Protein 3CNV (pdb70)

Structure (mmCIF, N/CA/C/O backbone):
data_3CNV
#
_entry.id   3CNV
#
_cell.length_a   58.196
_cell.length_b   58.071
_cell.length_c   65.580
_cell.angle_alpha   82.36
_cell.angle_beta   86.52
_cell.angle_gamma   68.31
#
_symmetry.space_group_name_H-M   'P 1'
#
loop_
_entity.id
_entity.type
_entity.pdbx_description
1 polymer 'Putative GntR-family transcriptional regulator'
2 non-polymer 'CITRATE ANION'
3 non-polymer 'CHLORIDE ION'
4 water water
#
loop_
_atom_site.group_PDB
_atom_site.id
_atom_site.type_symbol
_atom_site.label_atom_id
_atom_site.label_alt_id
_atom_site.label_comp_id
_atom_site.label_asym_id
_atom_site.label_entity_id
_atom_site.label_seq_id
_atom_site.pdbx_PDB_ins_code
_atom_site.Cartn_x
_atom_site.Cartn_y
_atom_site.Cartn_z
_atom_site.occupancy
_atom_site.B_iso_or_equiv
_atom_site.auth_seq_id
_atom_site.auth_comp_id
_atom_site.auth_asym_id
_atom_site.auth_atom_id
_atom_site.pdbx_PDB_model_num
ATOM 1 N N . VAL A 1 1 ? 59.628 36.189 45.866 1.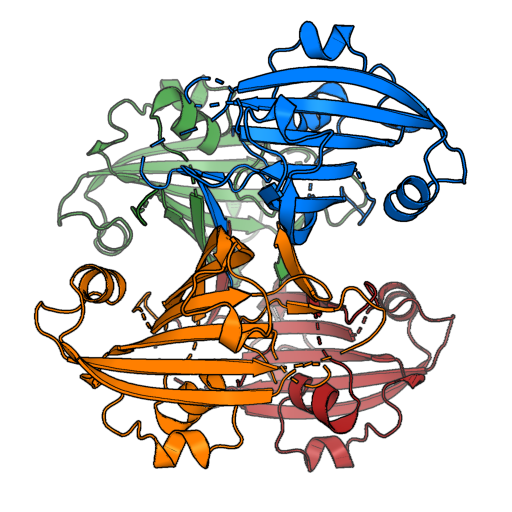00 19.02 98 VAL A N 1
ATOM 2 C CA . VAL A 1 1 ? 60.959 35.771 45.355 1.00 19.58 98 VAL A CA 1
ATOM 3 C C . VAL A 1 1 ? 60.759 34.760 44.273 1.00 19.38 98 VAL A C 1
ATOM 4 O O . VAL A 1 1 ? 59.751 34.153 44.127 1.00 20.70 98 VAL A O 1
ATOM 8 N N . ARG A 1 2 ? 61.816 34.576 43.540 1.00 19.81 99 ARG A N 1
ATOM 9 C CA . ARG A 1 2 ? 61.832 33.839 42.324 1.00 20.16 99 ARG A CA 1
ATOM 10 C C . ARG A 1 2 ? 61.547 32.334 42.504 1.00 19.05 99 ARG A C 1
ATOM 11 O O . ARG A 1 2 ? 60.708 31.754 41.799 1.00 18.59 99 ARG A O 1
ATOM 19 N N . TYR A 1 3 ? 62.215 31.711 43.461 1.00 16.46 100 TYR A N 1
ATOM 20 C CA . TYR A 1 3 ? 62.104 30.266 43.682 1.00 15.37 100 TYR A CA 1
ATOM 21 C C . TYR A 1 3 ? 61.548 29.882 45.045 1.00 14.81 100 TYR A C 1
ATOM 22 O O . TYR A 1 3 ? 61.859 30.547 46.070 1.00 14.92 100 TYR A O 1
ATOM 31 N N . ARG A 1 4 ? 60.768 28.789 45.028 1.00 14.00 101 ARG A N 1
ATOM 32 C CA . ARG A 1 4 ? 60.243 28.152 46.241 1.00 12.56 101 ARG A CA 1
ATOM 33 C C . ARG A 1 4 ? 61.166 27.039 46.722 1.00 13.47 101 ARG A C 1
ATOM 34 O O . ARG A 1 4 ? 61.512 26.979 47.909 1.00 14.72 101 ARG A O 1
ATOM 42 N N . PHE A 1 5 ? 61.505 26.122 45.824 1.00 12.68 102 PHE A N 1
ATOM 43 C CA . PHE A 1 5 ? 62.267 24.925 46.191 1.00 12.04 102 PHE A CA 1
ATOM 44 C C . PHE A 1 5 ? 63.529 24.651 45.359 1.00 13.61 102 PHE A C 1
ATOM 45 O O . PHE A 1 5 ? 64.455 23.926 45.828 1.00 15.58 102 PHE A O 1
ATOM 53 N N . LEU A 1 6 ? 63.601 25.240 44.174 1.00 13.03 103 LEU A N 1
ATOM 54 C CA . LEU A 1 6 ? 64.710 24.994 43.221 1.00 13.04 103 LEU A CA 1
ATOM 55 C C . LEU A 1 6 ? 66.078 25.265 43.901 1.00 11.81 103 LEU A C 1
ATOM 56 O O . LEU A 1 6 ? 66.305 26.328 44.464 1.00 12.54 103 LEU A O 1
ATOM 61 N N . ARG A 1 7 ? 66.929 24.269 43.899 1.00 10.79 104 ARG A N 1
ATOM 62 C CA . ARG A 1 7 ? 68.244 24.341 44.538 1.00 10.50 104 ARG A CA 1
ATOM 63 C C . ARG A 1 7 ? 69.416 24.402 43.540 1.00 12.62 104 ARG A C 1
ATOM 64 O O . ARG A 1 7 ? 70.568 24.375 43.918 1.00 10.75 104 ARG A O 1
ATOM 72 N N . LEU A 1 8 ? 69.094 24.475 42.256 1.00 14.93 105 LEU A N 1
ATOM 73 C CA . LEU A 1 8 ? 70.148 24.656 41.219 1.00 17.09 105 LEU A CA 1
ATOM 74 C C . LEU A 1 8 ? 70.901 25.994 41.358 1.00 16.56 105 LEU A C 1
ATOM 75 O O . LEU A 1 8 ? 70.356 27.057 41.554 1.00 15.02 105 LEU A O 1
ATOM 80 N N . ALA A 1 9 ? 72.187 25.881 41.276 1.00 13.88 106 ALA A N 1
ATOM 81 C CA . ALA A 1 9 ? 73.080 26.966 41.565 1.00 14.42 106 ALA A CA 1
ATOM 82 C C . ALA A 1 9 ? 74.236 26.788 40.620 1.00 13.87 106 ALA A C 1
ATOM 83 O O . ALA A 1 9 ? 74.623 25.646 40.338 1.00 10.27 106 ALA A O 1
ATOM 85 N N . PRO A 1 10 ? 74.768 27.894 40.093 1.00 16.55 107 PRO A N 1
ATOM 86 C CA . PRO A 1 10 ? 75.872 27.852 39.124 1.00 17.47 107 PRO A CA 1
ATOM 87 C C . PRO A 1 10 ? 77.163 27.487 39.740 1.00 18.12 107 PRO A C 1
ATOM 88 O O . PRO A 1 10 ? 77.420 27.860 40.876 1.00 16.47 107 PRO A O 1
ATOM 92 N N . ASP A 1 11 ? 77.948 26.710 39.019 1.00 19.71 108 ASP A N 1
ATOM 93 C CA . ASP A 1 11 ? 79.224 26.293 39.561 1.00 22.14 108 ASP A CA 1
ATOM 94 C C . ASP A 1 11 ? 80.096 27.530 39.588 1.00 24.83 108 ASP A C 1
ATOM 95 O O . ASP A 1 11 ? 81.000 27.634 40.379 1.00 24.89 108 ASP A O 1
ATOM 100 N N . GLU A 1 12 ? 79.726 28.455 38.710 1.00 28.58 109 GLU A N 1
ATOM 101 C CA . GLU A 1 12 ? 80.387 29.764 38.432 1.00 30.70 109 GLU A CA 1
ATOM 102 C C . GLU A 1 12 ? 81.888 29.776 38.400 1.00 32.15 109 GLU A C 1
ATOM 103 O O . GLU A 1 12 ? 82.475 29.225 37.479 1.00 34.42 109 GLU A O 1
ATOM 109 N N . ALA A 1 19 ? 66.579 31.392 35.224 1.00 25.92 116 ALA A N 1
ATOM 110 C CA . ALA A 1 19 ? 66.001 30.138 34.673 1.00 25.30 116 ALA A CA 1
ATOM 111 C C . ALA A 1 19 ? 64.674 30.391 33.961 1.00 24.74 116 ALA A C 1
ATOM 112 O O . ALA A 1 19 ? 63.781 31.057 34.465 1.00 25.59 116 ALA A O 1
ATOM 114 N N . GLU A 1 20 ? 64.609 29.915 32.729 1.00 23.34 117 GLU A N 1
ATOM 115 C CA . GLU A 1 20 ? 63.453 30.146 31.849 1.00 21.58 117 GLU A CA 1
ATOM 116 C C . GLU A 1 20 ? 62.689 28.830 31.648 1.00 20.51 117 GLU A C 1
ATOM 117 O O . GLU A 1 20 ? 63.288 27.794 31.414 1.00 17.31 117 GLU A O 1
ATOM 119 N N . SER A 1 21 ? 61.370 28.902 31.855 1.00 18.25 118 SER A N 1
ATOM 120 C CA . SER A 1 21 ? 60.485 27.742 31.786 1.00 17.27 118 SER A CA 1
ATOM 121 C C . SER A 1 21 ? 59.746 27.761 30.492 1.00 17.60 118 SER A C 1
ATOM 122 O O . SER A 1 21 ? 59.169 28.801 30.074 1.00 16.62 118 SER A O 1
ATOM 125 N N . ARG A 1 22 ? 59.763 26.610 29.852 1.00 16.57 119 ARG A N 1
ATOM 126 C CA . ARG A 1 22 ? 58.965 26.355 28.672 1.00 16.46 119 ARG A CA 1
ATOM 127 C C . ARG A 1 22 ? 58.031 25.161 28.982 1.00 15.68 119 ARG A C 1
ATOM 128 O O . ARG A 1 22 ? 58.486 24.096 29.330 1.00 13.65 119 ARG A O 1
ATOM 136 N N . ILE A 1 23 ? 56.728 25.383 28.838 1.00 15.51 120 ILE A N 1
ATOM 137 C CA . ILE A 1 23 ? 55.679 24.356 29.052 1.00 15.15 120 ILE A CA 1
ATOM 138 C C . ILE A 1 23 ? 55.522 23.534 27.742 1.00 15.81 120 ILE A C 1
ATOM 139 O O . ILE A 1 23 ? 55.164 24.027 26.705 1.00 15.62 120 ILE A O 1
ATOM 144 N N . LEU A 1 24 ? 55.811 22.257 27.874 1.00 15.60 121 LEU A N 1
ATOM 145 C CA . LEU A 1 24 ? 55.711 21.218 26.883 1.00 15.87 121 LEU A CA 1
ATOM 146 C C . LEU A 1 24 ? 54.304 20.590 26.836 1.00 16.19 121 LEU A C 1
ATOM 147 O O . LEU A 1 24 ? 53.841 20.234 25.771 1.00 15.28 121 LEU A O 1
ATOM 152 N N . GLU A 1 25 ? 53.691 20.449 28.002 1.00 17.09 122 GLU A N 1
ATOM 153 C CA . GLU A 1 25 ? 52.353 19.887 28.130 1.00 18.12 122 GLU A CA 1
ATOM 154 C C . GLU A 1 25 ? 51.659 20.223 29.425 1.00 17.96 122 GLU A C 1
ATOM 155 O O . GLU A 1 25 ? 52.287 20.437 30.477 1.00 17.91 122 GLU A O 1
ATOM 161 N N . CYS A 1 26 ? 50.336 20.223 29.326 1.00 17.49 123 CYS A N 1
ATOM 162 C CA . CYS A 1 26 ? 49.467 20.395 30.480 1.00 18.75 123 CYS A CA 1
ATOM 163 C C . CYS A 1 26 ? 48.164 19.708 30.133 1.00 20.18 123 CYS A C 1
ATOM 164 O O . CYS A 1 26 ? 47.478 20.079 29.172 1.00 19.07 123 CYS A O 1
ATOM 167 N N . ARG A 1 27 ? 47.894 18.647 30.846 1.00 20.28 124 ARG A N 1
ATOM 168 C CA . ARG A 1 27 ? 46.829 17.709 30.455 1.00 22.35 124 ARG A CA 1
ATOM 169 C C . ARG A 1 27 ? 46.162 17.143 31.704 1.00 20.95 124 ARG A C 1
ATOM 170 O O . ARG A 1 27 ? 46.788 16.979 32.726 1.00 20.69 124 ARG A O 1
ATOM 178 N N . ARG A 1 28 ? 44.886 16.839 31.600 1.00 21.28 125 ARG A N 1
ATOM 179 C CA . ARG A 1 28 ? 44.178 16.079 32.622 1.00 21.42 125 ARG A CA 1
ATOM 180 C C . ARG A 1 28 ? 44.103 14.611 32.263 1.00 21.06 125 ARG A C 1
ATOM 181 O O . ARG A 1 28 ? 43.786 14.244 31.116 1.00 21.15 125 ARG A O 1
ATOM 189 N N . LEU A 1 29 ? 44.346 13.776 33.272 1.00 20.40 126 LEU A N 1
ATOM 190 C CA . LEU A 1 29 ? 44.179 12.312 33.168 1.00 21.26 126 LEU A CA 1
ATOM 191 C C . LEU A 1 29 ? 43.822 11.651 34.508 1.00 19.86 126 LEU A C 1
ATOM 192 O O . LEU A 1 29 ? 43.914 12.286 35.539 1.00 20.57 126 LEU A O 1
ATOM 197 N N . ARG A 1 30 ? 43.426 10.379 34.467 1.00 19.12 127 ARG A N 1
ATOM 198 C CA . ARG A 1 30 ? 43.212 9.558 35.658 1.00 18.09 127 ARG A CA 1
ATOM 199 C C . ARG A 1 30 ? 44.596 9.325 36.294 1.00 19.30 127 ARG A C 1
ATOM 200 O O . ARG A 1 30 ? 45.592 9.064 35.596 1.00 18.72 127 ARG A O 1
ATOM 202 N N . ALA A 1 31 ? 44.668 9.494 37.617 1.00 19.74 128 ALA A N 1
ATOM 203 C CA . ALA A 1 31 ? 45.943 9.389 38.309 1.00 19.46 128 ALA A CA 1
ATOM 204 C C . ALA A 1 31 ? 46.514 7.977 38.136 1.00 20.50 128 ALA A C 1
ATOM 205 O O . ALA A 1 31 ? 45.859 6.989 38.432 1.00 19.60 128 ALA A O 1
ATOM 207 N N . PRO A 1 32 ? 47.734 7.872 37.613 1.00 20.84 129 PRO A N 1
ATOM 208 C CA . PRO A 1 32 ? 48.413 6.584 37.758 1.00 20.71 129 PRO A CA 1
ATOM 209 C C . PRO A 1 32 ? 48.464 6.189 39.230 1.00 21.02 129 PRO A C 1
ATOM 210 O O . PRO A 1 32 ? 48.453 7.047 40.098 1.00 21.12 129 PRO A O 1
ATOM 214 N N . ALA A 1 33 ? 48.553 4.896 39.500 1.00 21.16 130 ALA A N 1
ATOM 215 C CA . ALA A 1 33 ? 48.450 4.365 40.876 1.00 21.03 130 ALA A CA 1
ATOM 216 C C . ALA A 1 33 ? 49.448 4.956 41.860 1.00 20.66 130 ALA A C 1
ATOM 217 O O . ALA A 1 33 ? 49.130 5.167 43.023 1.00 20.89 130 ALA A O 1
ATOM 219 N N . GLU A 1 34 ? 50.663 5.185 41.395 1.00 21.08 131 GLU A N 1
ATOM 220 C CA . GLU A 1 34 ? 51.766 5.633 42.285 1.00 21.48 131 GLU A CA 1
ATOM 221 C C . GLU A 1 34 ? 51.492 7.102 42.613 1.00 21.08 131 GLU A C 1
ATOM 222 O O . GLU A 1 34 ? 51.787 7.577 43.707 1.00 20.65 131 GLU A O 1
ATOM 224 N N . ILE A 1 35 ? 50.853 7.777 41.654 1.00 20.56 132 ILE A N 1
ATOM 225 C CA . ILE A 1 35 ? 50.536 9.190 41.778 1.00 19.21 132 ILE A CA 1
ATOM 226 C C . ILE A 1 35 ? 49.372 9.362 42.759 1.00 20.27 132 ILE A C 1
ATOM 227 O O . ILE A 1 35 ? 49.458 10.203 43.660 1.00 21.29 132 ILE A O 1
ATOM 232 N N . ALA A 1 36 ? 48.312 8.536 42.664 1.00 18.98 133 ALA A N 1
ATOM 233 C CA . ALA A 1 36 ? 47.175 8.695 43.602 1.00 19.06 133 ALA A CA 1
ATOM 234 C C . ALA A 1 36 ? 47.591 8.381 45.012 1.00 19.30 133 ALA A C 1
ATOM 235 O O . ALA A 1 36 ? 47.118 8.972 45.970 1.00 20.83 133 ALA A O 1
ATOM 237 N N . ARG A 1 37 ? 48.488 7.431 45.131 1.00 19.70 134 ARG A N 1
ATOM 238 C CA . ARG A 1 37 ? 49.047 7.049 46.441 1.00 20.59 134 ARG A CA 1
ATOM 239 C C . ARG A 1 37 ? 49.820 8.244 47.071 1.00 18.72 134 ARG A C 1
ATOM 240 O O . ARG A 1 37 ? 49.555 8.654 48.183 1.00 17.90 134 ARG A O 1
ATOM 248 N N . ALA A 1 38 ? 50.690 8.858 46.296 1.00 18.44 135 ALA A N 1
ATOM 249 C CA . ALA A 1 38 ? 51.499 10.003 46.778 1.00 18.33 135 ALA A CA 1
ATOM 250 C C . ALA A 1 38 ? 50.651 11.238 47.132 1.00 18.41 135 ALA A C 1
ATOM 251 O O . ALA A 1 38 ? 50.964 11.957 48.069 1.00 18.24 135 ALA A O 1
ATOM 253 N N . LEU A 1 39 ? 49.599 11.476 46.351 1.00 18.49 136 LEU A N 1
ATOM 254 C CA . LEU A 1 39 ? 48.744 12.652 46.502 1.00 18.91 136 LEU A CA 1
ATOM 255 C C . LEU A 1 39 ? 47.556 12.315 47.398 1.00 20.35 136 LEU A C 1
ATOM 256 O O . LEU A 1 39 ? 46.778 13.189 47.772 1.00 20.23 136 LEU A O 1
ATOM 261 N N . GLU A 1 40 ? 47.472 11.046 47.784 1.00 20.51 137 GLU A N 1
ATOM 262 C CA . GLU A 1 40 ? 46.387 10.525 48.627 1.00 21.37 137 GLU A CA 1
ATOM 263 C C . GLU A 1 40 ? 44.984 10.782 48.037 1.00 21.14 137 GLU A C 1
ATOM 264 O O . GLU A 1 40 ? 44.077 11.333 48.701 1.00 19.70 137 GLU A O 1
ATOM 270 N N . LEU A 1 41 ? 44.864 10.394 46.772 1.00 21.12 138 LEU A N 1
ATOM 271 C CA . LEU A 1 41 ? 43.651 10.541 45.970 1.00 21.65 138 LEU A CA 1
ATOM 272 C C . LEU A 1 41 ? 42.902 9.203 45.911 1.00 22.22 138 LEU A C 1
ATOM 273 O O . LEU A 1 41 ? 43.501 8.123 46.088 1.00 21.38 138 LEU A O 1
ATOM 278 N N . ARG A 1 42 ? 41.601 9.289 45.662 1.00 22.25 139 ARG A N 1
ATOM 279 C CA . ARG A 1 42 ? 40.815 8.093 45.406 1.00 23.75 139 ARG A CA 1
ATOM 280 C C . ARG A 1 42 ? 41.480 7.518 44.157 1.00 24.60 139 ARG A C 1
ATOM 281 O O . ARG A 1 42 ? 42.118 8.257 43.439 1.00 24.88 139 ARG A O 1
ATOM 283 N N . ALA A 1 43 ? 41.391 6.211 43.898 1.00 25.66 140 ALA A N 1
ATOM 284 C CA . ALA A 1 43 ? 42.083 5.658 42.707 1.00 26.32 140 ALA A CA 1
ATOM 285 C C . ALA A 1 43 ? 41.400 6.134 41.427 1.00 26.50 140 ALA A C 1
ATOM 286 O O . ALA A 1 43 ? 40.170 6.167 41.320 1.00 25.70 140 ALA A O 1
ATOM 288 N N . GLY A 1 44 ? 42.224 6.546 40.474 1.00 26.78 141 GLY A N 1
ATOM 289 C CA . GLY A 1 44 ? 41.722 7.012 39.173 1.00 27.04 141 GLY A CA 1
ATOM 290 C C . GLY A 1 44 ? 41.167 8.435 39.235 1.00 26.84 141 GLY A C 1
ATOM 291 O O . GLY A 1 44 ? 40.522 8.912 38.302 1.00 26.67 141 GLY A O 1
ATOM 292 N N . GLU A 1 45 ? 41.406 9.088 40.366 1.00 25.41 142 GLU A N 1
ATOM 293 C CA . GLU A 1 45 ? 41.071 10.523 40.494 1.00 24.92 142 GLU A CA 1
ATOM 294 C C . GLU A 1 45 ? 41.779 11.301 39.382 1.00 22.43 142 GLU A C 1
ATOM 295 O O . GLU A 1 45 ? 42.936 11.005 39.012 1.00 20.91 142 GLU A O 1
ATOM 301 N N . THR A 1 46 ? 41.069 12.303 38.875 1.00 19.35 143 THR A N 1
ATOM 302 C CA . THR A 1 46 ? 41.640 13.228 37.897 1.00 19.21 143 THR A CA 1
ATOM 303 C C . THR A 1 46 ? 42.737 14.045 38.498 1.00 17.42 143 THR A C 1
ATOM 304 O O . THR A 1 46 ? 42.613 14.622 39.569 1.00 16.68 143 THR A O 1
ATOM 308 N N . VAL A 1 47 ? 43.838 14.039 37.756 1.00 17.36 144 VAL A N 1
ATOM 309 C CA . VAL A 1 47 ? 45.023 14.855 38.024 1.00 17.05 144 VAL A CA 1
ATOM 310 C C . VAL A 1 47 ? 45.362 15.673 36.793 1.00 17.32 144 VAL A C 1
ATOM 311 O O . VAL A 1 47 ? 44.995 15.336 35.651 1.00 17.09 144 VAL A O 1
ATOM 315 N N . VAL A 1 48 ? 46.017 16.784 37.061 1.00 17.72 145 VAL A N 1
ATOM 316 C CA . VAL A 1 48 ? 46.612 17.591 36.018 1.00 18.64 145 VAL A CA 1
ATOM 317 C C . VAL A 1 48 ? 48.101 17.249 35.978 1.00 17.48 145 VAL A C 1
ATOM 318 O O . VAL A 1 48 ? 48.814 17.207 37.029 1.00 20.13 145 VAL A O 1
ATOM 322 N N . THR A 1 49 ? 48.604 16.958 34.784 1.00 17.80 146 THR A N 1
ATOM 323 C CA . THR A 1 49 ? 50.043 16.761 34.628 1.00 18.57 146 THR A CA 1
ATOM 324 C C . THR A 1 49 ? 50.657 17.783 33.704 1.00 19.29 146 THR A C 1
ATOM 325 O O . THR A 1 49 ? 50.118 18.137 32.630 1.00 16.76 146 THR A O 1
ATOM 329 N N . ILE A 1 50 ? 51.818 18.237 34.125 1.00 17.96 147 ILE A N 1
ATOM 330 C CA . ILE A 1 50 ? 52.581 19.190 33.362 1.00 18.79 147 ILE A CA 1
ATOM 331 C C . ILE A 1 50 ? 53.958 18.602 33.102 1.00 18.87 147 ILE A C 1
ATOM 332 O O . ILE A 1 50 ? 54.584 17.995 33.981 1.00 19.93 147 ILE A O 1
ATOM 337 N N . ARG A 1 51 ? 54.418 18.755 31.862 1.00 17.43 148 ARG A N 1
ATOM 338 C CA . ARG A 1 51 ? 55.830 18.602 31.591 1.00 16.11 148 ARG A CA 1
ATOM 339 C C . ARG A 1 51 ? 56.410 19.956 31.182 1.00 16.25 148 ARG A C 1
ATOM 340 O O . ARG A 1 51 ? 55.849 20.703 30.320 1.00 15.55 148 ARG A O 1
ATOM 348 N N . ARG A 1 52 ? 57.558 20.281 31.774 1.00 16.30 149 ARG A N 1
ATOM 349 C CA . ARG A 1 52 ? 58.294 21.474 31.395 1.00 16.36 149 ARG A CA 1
ATOM 350 C C . ARG A 1 52 ? 59.778 21.413 31.461 1.00 16.52 149 ARG A C 1
ATOM 351 O O . ARG A 1 52 ? 60.388 20.530 32.022 1.00 15.03 149 ARG A O 1
ATOM 359 N N . GLN A 1 53 ? 60.326 22.345 30.721 1.00 15.05 150 GLN A N 1
ATOM 360 C CA . GLN A 1 53 ? 61.777 22.420 30.556 1.00 17.08 150 GLN A CA 1
ATOM 361 C C . GLN A 1 53 ? 62.226 23.772 31.126 1.00 16.55 150 GLN A C 1
ATOM 362 O O . GLN A 1 53 ? 61.612 24.832 30.856 1.00 17.32 150 GLN A O 1
ATOM 368 N N . LEU A 1 54 ? 63.244 23.719 31.957 1.00 15.41 151 LEU A N 1
ATOM 369 C CA . LEU A 1 54 ? 63.937 24.933 32.408 1.00 14.86 151 LEU A CA 1
ATOM 370 C C . LEU A 1 54 ? 65.265 24.996 31.711 1.00 13.81 151 LEU A C 1
ATOM 371 O O . LEU A 1 54 ? 66.003 23.994 31.588 1.00 10.89 151 LEU A O 1
ATOM 376 N N . SER A 1 55 ? 65.534 26.169 31.220 1.00 14.40 152 SER A N 1
ATOM 377 C CA . SER A 1 55 ? 66.822 26.502 30.675 1.00 16.40 152 SER A CA 1
ATOM 378 C C . SER A 1 55 ? 67.512 27.557 31.476 1.00 16.82 152 SER A C 1
ATOM 379 O O . SER A 1 55 ? 66.900 28.485 31.980 1.00 17.14 152 SER A O 1
ATOM 387 N N . ASN A 1 57 ? 70.911 29.954 30.898 1.00 24.75 154 ASN A N 1
ATOM 388 C CA . ASN A 1 57 ? 71.862 30.469 29.939 1.00 25.92 154 ASN A CA 1
ATOM 389 C C . ASN A 1 57 ? 71.662 29.835 28.584 1.00 26.11 154 ASN A C 1
ATOM 390 O O . ASN A 1 57 ? 72.619 29.468 27.898 1.00 25.38 154 ASN A O 1
ATOM 395 N N . HIS A 1 58 ? 70.389 29.696 28.245 1.00 26.63 155 HIS A N 1
ATOM 396 C CA . HIS A 1 58 ? 69.974 29.414 26.882 1.00 27.53 155 HIS A CA 1
ATOM 397 C C . HIS A 1 58 ? 70.298 27.983 26.500 1.00 26.81 155 HIS A C 1
ATOM 398 O O . HIS A 1 58 ? 70.521 27.679 25.339 1.00 26.90 155 HIS A O 1
ATOM 413 N N . PRO A 1 60 ? 68.902 23.922 27.727 1.00 22.30 157 PRO A N 1
ATOM 414 C CA . PRO A 1 60 ? 67.999 23.129 28.563 1.00 21.29 157 PRO A CA 1
ATOM 415 C C . PRO A 1 60 ? 68.770 22.437 29.708 1.00 19.01 157 PRO A C 1
ATOM 416 O O . PRO A 1 60 ? 69.806 21.838 29.480 1.00 18.76 157 PRO A O 1
ATOM 420 N N . THR A 1 61 ? 68.267 22.576 30.913 1.00 16.47 158 THR A N 1
ATOM 421 C CA . THR A 1 61 ? 68.946 22.087 32.139 1.00 16.86 158 THR A CA 1
ATOM 422 C C . THR A 1 61 ? 68.134 21.147 33.041 1.00 15.36 158 THR A C 1
ATOM 423 O O . THR A 1 61 ? 68.710 20.218 33.676 1.00 14.65 158 THR A O 1
ATOM 427 N N . VAL A 1 62 ? 66.815 21.381 33.085 1.00 12.80 159 VAL A N 1
ATOM 428 C CA . VAL A 1 62 ? 65.915 20.533 33.829 1.00 12.92 159 VAL A CA 1
ATOM 429 C C . VAL A 1 62 ? 64.707 20.148 32.956 1.00 14.23 159 VAL A C 1
ATOM 430 O O . VAL A 1 62 ? 64.117 20.999 32.252 1.00 13.30 159 VAL A O 1
ATOM 434 N N . ILE A 1 63 ? 64.305 18.881 33.091 1.00 14.22 160 ILE A N 1
ATOM 435 C CA . ILE A 1 63 ? 62.991 18.420 32.613 1.00 14.21 160 ILE A CA 1
ATOM 436 C C . ILE A 1 63 ? 62.228 18.024 33.837 1.00 14.31 160 ILE A C 1
ATOM 437 O O . ILE A 1 63 ? 62.725 17.223 34.638 1.00 15.29 160 ILE A O 1
ATOM 442 N N . ASP A 1 64 ? 61.082 18.683 34.034 1.00 14.79 161 ASP A N 1
ATOM 443 C CA . ASP A 1 64 ? 60.189 18.437 35.164 1.00 14.78 161 ASP A CA 1
ATOM 444 C C . ASP A 1 64 ? 58.901 17.826 34.657 1.00 14.15 161 ASP A C 1
ATOM 445 O O . ASP A 1 64 ? 58.275 18.356 33.747 1.00 12.07 161 ASP A O 1
ATOM 450 N N . ASP A 1 65 ? 58.433 16.799 35.354 1.00 13.89 162 ASP A N 1
ATOM 451 C CA . ASP A 1 65 ? 57.073 16.313 35.233 1.00 14.38 162 ASP A CA 1
ATOM 452 C C . ASP A 1 65 ? 56.369 16.496 36.559 1.00 15.01 162 ASP A C 1
ATOM 453 O O . ASP A 1 65 ? 56.961 16.227 37.593 1.00 13.78 162 ASP A O 1
ATOM 458 N N . LEU A 1 66 ? 55.145 17.044 36.512 1.00 13.12 163 LEU A N 1
ATOM 459 C CA . LEU A 1 66 ? 54.419 17.422 37.710 1.00 12.64 163 LEU A CA 1
ATOM 460 C C . LEU A 1 66 ? 53.047 16.806 37.633 1.00 13.28 163 LEU A C 1
ATOM 461 O O . LEU A 1 66 ? 52.464 16.689 36.555 1.00 12.14 163 LEU A O 1
ATOM 466 N N . TRP A 1 67 ? 52.546 16.417 38.771 1.00 12.18 164 TRP A N 1
ATOM 467 C CA . TRP A 1 67 ? 51.173 15.905 38.913 1.00 12.33 164 TRP A CA 1
ATOM 468 C C . TRP A 1 67 ? 50.508 16.638 40.099 1.00 12.56 164 TRP A C 1
ATOM 469 O O . TRP A 1 67 ? 51.090 16.746 41.199 1.00 12.21 164 TRP A O 1
ATOM 480 N N . LEU A 1 68 ? 49.302 17.146 39.838 1.00 12.61 165 LEU A N 1
ATOM 481 C CA . LEU A 1 68 ? 48.539 17.953 40.821 1.00 14.61 165 LEU A CA 1
ATOM 482 C C . LEU A 1 68 ? 47.097 17.474 40.893 1.00 14.96 165 LEU A C 1
ATOM 483 O O . LEU A 1 68 ? 46.567 17.001 39.910 1.00 13.20 165 LEU A O 1
ATOM 488 N N . PRO A 1 69 ? 46.465 17.544 42.077 1.00 16.46 166 PRO A N 1
ATOM 489 C CA . PRO A 1 69 ? 45.071 17.085 42.123 1.00 16.10 166 PRO A CA 1
ATOM 490 C C . PRO A 1 69 ? 44.138 18.013 41.379 1.00 16.69 166 PRO A C 1
ATOM 491 O O . PRO A 1 69 ? 44.189 19.232 41.576 1.00 16.48 166 PRO A O 1
ATOM 495 N N . GLY A 1 70 ? 43.279 17.435 40.547 1.00 16.93 167 GLY A N 1
ATOM 496 C CA . GLY A 1 70 ? 42.377 18.240 39.732 1.00 17.85 167 GLY A CA 1
ATOM 497 C C . GLY A 1 70 ? 41.376 19.091 40.513 1.00 19.57 167 GLY A C 1
ATOM 498 O O . GLY A 1 70 ? 40.992 20.188 40.102 1.00 21.38 167 GLY A O 1
ATOM 499 N N . THR A 1 71 ? 40.970 18.617 41.666 1.00 20.35 168 THR A N 1
ATOM 500 C CA . THR A 1 71 ? 39.975 19.360 42.426 1.00 21.55 168 THR A CA 1
ATOM 501 C C . THR A 1 71 ? 40.459 20.787 42.808 1.00 20.44 168 THR A C 1
ATOM 502 O O . THR A 1 71 ? 39.675 21.739 42.839 1.00 21.43 168 THR A O 1
ATOM 506 N N . HIS A 1 72 ? 41.736 20.929 43.087 1.00 19.37 169 HIS A N 1
ATOM 507 C CA . HIS A 1 72 ? 42.302 22.192 43.559 1.00 19.12 169 HIS A CA 1
ATOM 508 C C . HIS A 1 72 ? 42.938 23.024 42.424 1.00 19.98 169 HIS A C 1
ATOM 509 O O . HIS A 1 72 ? 43.413 24.136 42.628 1.00 21.49 169 HIS A O 1
ATOM 516 N N . PHE A 1 73 ? 42.972 22.449 41.234 1.00 19.98 170 PHE A N 1
ATOM 517 C CA . PHE A 1 73 ? 43.673 23.057 40.086 1.00 20.76 170 PHE A CA 1
ATOM 518 C C . PHE A 1 73 ? 42.778 23.098 38.837 1.00 21.43 170 PHE A C 1
ATOM 519 O O . PHE A 1 73 ? 43.209 23.009 37.692 1.00 19.24 170 PHE A O 1
ATOM 527 N N . ARG A 1 74 ? 41.505 23.264 39.106 1.00 23.11 171 ARG A N 1
ATOM 528 C CA . ARG A 1 74 ? 40.507 23.466 38.035 1.00 24.86 171 ARG A CA 1
ATOM 529 C C . ARG A 1 74 ? 40.830 24.759 37.319 1.00 25.06 171 ARG A C 1
ATOM 530 O O . ARG A 1 74 ? 40.969 25.799 37.924 1.00 25.81 171 ARG A O 1
ATOM 538 N N . GLY A 1 75 ? 40.967 24.696 36.012 1.00 25.08 172 GLY A N 1
ATOM 539 C CA . GLY A 1 75 ? 41.243 25.909 35.276 1.00 24.93 172 GLY A CA 1
ATOM 540 C C . GLY A 1 75 ? 42.703 25.999 34.977 1.00 24.21 172 GLY A C 1
ATOM 541 O O . GLY A 1 75 ? 43.143 26.909 34.318 1.00 25.56 172 GLY A O 1
ATOM 542 N N . LEU A 1 76 ? 43.457 25.052 35.498 1.00 23.28 173 LEU A N 1
ATOM 543 C CA . LEU A 1 76 ? 44.888 24.978 35.219 1.00 22.79 173 LEU A CA 1
ATOM 544 C C . LEU A 1 76 ? 45.093 24.389 33.826 1.00 22.74 173 LEU A C 1
ATOM 545 O O . LEU A 1 76 ? 45.223 23.182 33.631 1.00 24.21 173 LEU A O 1
ATOM 550 N N . THR A 1 77 ? 45.205 25.255 32.861 1.00 22.40 174 THR A N 1
ATOM 551 C CA . THR A 1 77 ? 45.273 24.786 31.455 1.00 21.24 174 THR A CA 1
ATOM 552 C C . THR A 1 77 ? 46.514 25.285 30.761 1.00 20.77 174 THR A C 1
ATOM 553 O O . THR A 1 77 ? 47.169 26.192 31.200 1.00 19.73 174 THR A O 1
ATOM 557 N N . LEU A 1 78 ? 46.757 24.723 29.606 1.00 20.70 175 LEU A N 1
ATOM 558 C CA . LEU A 1 78 ? 47.866 25.145 28.770 1.00 21.41 175 LEU A CA 1
ATOM 559 C C . LEU A 1 78 ? 47.704 26.647 28.426 1.00 22.54 175 LEU A C 1
ATOM 560 O O . LEU A 1 78 ? 48.662 27.409 28.427 1.00 22.19 175 LEU A O 1
ATOM 565 N N . GLU A 1 79 ? 46.460 27.078 28.211 1.00 23.22 176 GLU A N 1
ATOM 566 C CA . GLU A 1 79 ? 46.147 28.492 27.886 1.00 23.76 176 GLU A CA 1
ATOM 567 C C . GLU A 1 79 ? 46.560 29.421 29.043 1.00 24.04 176 GLU A C 1
ATOM 568 O O . GLU A 1 79 ? 47.162 30.474 28.857 1.00 24.67 176 GLU A O 1
ATOM 570 N N . LEU A 1 80 ? 46.233 29.008 30.248 1.00 24.30 177 LEU A N 1
ATOM 571 C CA . LEU A 1 80 ? 46.584 29.781 31.441 1.00 24.66 177 LEU A CA 1
ATOM 572 C C . LEU A 1 80 ? 48.080 29.894 31.565 1.00 25.38 177 LEU A C 1
ATOM 573 O O . LEU A 1 80 ? 48.610 30.966 31.801 1.00 24.91 177 LEU A O 1
ATOM 578 N N . LEU A 1 81 ? 48.751 28.770 31.408 1.00 26.16 178 LEU A N 1
ATOM 579 C CA . LEU A 1 81 ? 50.200 28.709 31.623 1.00 28.20 178 LEU A CA 1
ATOM 580 C C . LEU A 1 81 ? 50.946 29.552 30.618 1.00 31.44 178 LEU A C 1
ATOM 581 O O . LEU A 1 81 ? 52.044 30.034 30.867 1.00 32.78 178 LEU A O 1
ATOM 586 N N . THR A 1 82 ? 50.359 29.732 29.450 1.00 33.11 179 THR A N 1
ATOM 587 C CA . THR A 1 82 ? 51.070 30.455 28.411 1.00 34.49 179 THR A CA 1
ATOM 588 C C . THR A 1 82 ? 50.634 31.927 28.495 1.00 35.79 179 THR A C 1
ATOM 589 O O . THR A 1 82 ? 51.384 32.850 28.184 1.00 36.76 179 THR A O 1
ATOM 593 N N . ALA A 1 83 ? 49.441 32.158 29.004 1.00 37.23 180 ALA A N 1
ATOM 594 C CA . ALA A 1 83 ? 48.957 33.517 29.107 1.00 38.48 180 ALA A CA 1
ATOM 595 C C . ALA A 1 83 ? 49.740 34.174 30.234 1.00 39.88 180 ALA A C 1
ATOM 596 O O . ALA A 1 83 ? 49.959 35.380 30.235 1.00 41.26 180 ALA A O 1
ATOM 598 N N . SER A 1 84 ? 50.193 33.355 31.174 1.00 40.54 181 SER A N 1
ATOM 599 C CA . SER A 1 84 ? 50.766 33.866 32.451 1.00 40.79 181 SER A CA 1
ATOM 600 C C . SER A 1 84 ? 52.304 33.902 32.512 1.00 40.26 181 SER A C 1
ATOM 601 O O . SER A 1 84 ? 53.017 33.047 31.953 1.00 40.32 181 SER A O 1
ATOM 604 N N . LYS A 1 85 ? 52.778 34.958 33.174 1.00 39.50 182 LYS A N 1
ATOM 605 C CA . LYS A 1 85 ? 54.227 35.237 33.326 1.00 39.02 182 LYS A CA 1
ATOM 606 C C . LYS A 1 85 ? 54.897 34.287 34.323 1.00 37.38 182 LYS A C 1
ATOM 607 O O . LYS A 1 85 ? 56.119 34.057 34.298 1.00 38.61 182 LYS A O 1
ATOM 609 N N . ALA A 1 86 ? 54.045 33.717 35.161 1.00 33.80 183 ALA A N 1
ATOM 610 C CA . ALA A 1 86 ? 54.428 33.253 36.492 1.00 31.35 183 ALA A CA 1
ATOM 611 C C . ALA A 1 86 ? 55.251 31.938 36.564 1.00 27.51 183 ALA A C 1
ATOM 612 O O . ALA A 1 86 ? 54.948 30.937 35.928 1.00 27.35 183 ALA A O 1
ATOM 614 N N . PRO A 1 87 ? 56.270 31.950 37.396 1.00 24.38 184 PRO A N 1
ATOM 615 C CA . PRO A 1 87 ? 56.777 30.721 38.024 1.00 21.28 184 PRO A CA 1
ATOM 616 C C . PRO A 1 87 ? 55.627 29.892 38.538 1.00 18.53 184 PRO A C 1
ATOM 617 O O . PRO A 1 87 ? 54.641 30.446 39.052 1.00 17.61 184 PRO A O 1
ATOM 621 N N . LEU A 1 88 ? 55.749 28.586 38.390 1.00 15.57 185 LEU A N 1
ATOM 622 C CA . LEU A 1 88 ? 54.659 27.681 38.703 1.00 15.46 185 LEU A CA 1
ATOM 623 C C . LEU A 1 88 ? 54.228 27.747 40.143 1.00 14.64 185 LEU A C 1
ATOM 624 O O . LEU A 1 88 ? 53.036 27.812 40.400 1.00 15.35 185 LEU A O 1
ATOM 629 N N . TYR A 1 89 ? 55.173 27.732 41.084 1.00 13.67 186 TYR A N 1
ATOM 630 C CA . TYR A 1 89 ? 54.766 27.845 42.534 1.00 13.09 186 TYR A CA 1
ATOM 631 C C . TYR A 1 89 ? 54.017 29.149 42.822 1.00 12.69 186 TYR A C 1
ATOM 632 O O . TYR A 1 89 ? 53.072 29.142 43.623 1.00 14.07 186 TYR A O 1
ATOM 641 N N . GLY A 1 90 ? 54.421 30.244 42.164 1.00 12.36 187 GLY A N 1
ATOM 642 C CA . GLY A 1 90 ? 53.849 31.579 42.380 1.00 13.70 187 GLY A CA 1
ATOM 643 C C . GLY A 1 90 ? 52.421 31.642 41.819 1.00 14.71 187 GLY A C 1
ATOM 644 O O . GLY A 1 90 ? 51.512 32.290 42.396 1.00 15.27 187 GLY A O 1
ATOM 645 N N . LEU A 1 91 ? 52.249 30.935 40.686 1.00 15.60 188 LEU A N 1
ATOM 646 C CA . LEU A 1 91 ? 50.947 30.741 40.023 1.00 16.38 188 LEU A CA 1
ATOM 647 C C . LEU A 1 91 ? 50.069 29.917 40.931 1.00 15.83 188 LEU A C 1
ATOM 648 O O . LEU A 1 91 ? 48.943 30.253 41.138 1.00 16.02 188 LEU A O 1
ATOM 653 N N . PHE A 1 92 ? 50.591 28.814 41.449 1.00 15.40 189 PHE A N 1
ATOM 654 C CA . PHE A 1 92 ? 49.758 27.955 42.341 1.00 16.12 189 PHE A CA 1
ATOM 655 C C . PHE A 1 92 ? 49.252 28.775 43.550 1.00 17.08 189 PHE A C 1
ATOM 656 O O . PHE A 1 92 ? 48.148 28.600 43.973 1.00 15.12 189 PHE A O 1
ATOM 664 N N . GLU A 1 93 ? 50.055 29.723 44.031 1.00 18.20 190 GLU A N 1
ATOM 665 C CA . GLU A 1 93 ? 49.682 30.533 45.206 1.00 19.95 190 GLU A CA 1
ATOM 666 C C . GLU A 1 93 ? 48.655 31.593 44.803 1.00 20.38 190 GLU A C 1
ATOM 667 O O . GLU A 1 93 ? 47.634 31.800 45.457 1.00 19.89 190 GLU A O 1
ATOM 673 N N . SER A 1 94 ? 48.916 32.255 43.693 1.00 20.18 191 SER A N 1
ATOM 674 C CA . SER A 1 94 ? 48.202 33.468 43.376 1.00 20.62 191 SER A CA 1
ATOM 675 C C . SER A 1 94 ? 46.936 33.180 42.610 1.00 20.25 191 SER A C 1
ATOM 676 O O . SER A 1 94 ? 45.959 33.874 42.764 1.00 19.14 191 SER A O 1
ATOM 679 N N . GLU A 1 95 ? 46.936 32.135 41.806 1.00 18.38 192 GLU A N 1
ATOM 680 C CA . GLU A 1 95 ? 45.753 31.845 41.047 1.00 19.53 192 GLU A CA 1
ATOM 681 C C . GLU A 1 95 ? 44.879 30.779 41.759 1.00 18.66 192 GLU A C 1
ATOM 682 O O . GLU A 1 95 ? 43.659 30.799 41.665 1.00 17.84 192 GLU A O 1
ATOM 688 N N . PHE A 1 96 ? 45.494 29.902 42.528 1.00 17.35 193 PHE A N 1
ATOM 689 C CA . PHE A 1 96 ? 44.779 28.733 43.043 1.00 17.26 193 PHE A CA 1
ATOM 690 C C . PHE A 1 96 ? 44.747 28.697 44.562 1.00 18.04 193 PHE A C 1
ATOM 691 O O . PHE A 1 96 ? 44.026 27.894 45.114 1.00 17.83 193 PHE A O 1
ATOM 699 N N . GLY A 1 97 ? 45.524 29.594 45.182 1.00 17.59 194 GLY A N 1
ATOM 700 C CA . GLY A 1 97 ? 45.597 29.792 46.632 1.00 17.51 194 GLY A CA 1
ATOM 701 C C . GLY A 1 97 ? 46.251 28.632 47.378 1.00 17.52 194 GLY A C 1
ATOM 702 O O . GLY A 1 97 ? 46.063 28.416 48.617 1.00 16.78 194 GLY A O 1
ATOM 703 N N . VAL A 1 98 ? 47.097 27.936 46.641 1.00 16.57 195 VAL A N 1
ATOM 704 C CA . VAL A 1 98 ? 47.889 26.817 47.220 1.00 16.96 195 VAL A CA 1
ATOM 705 C C . VAL A 1 98 ? 49.323 27.141 47.449 1.00 16.84 195 VAL A C 1
ATOM 706 O O . VAL A 1 98 ? 50.099 27.297 46.537 1.00 14.63 195 VAL A O 1
ATOM 710 N N . SER A 1 99 ? 49.643 27.296 48.723 1.00 18.02 196 SER A N 1
ATOM 711 C CA . SER A 1 99 ? 51.006 27.599 49.132 1.00 19.93 196 SER A CA 1
ATOM 712 C C . SER A 1 99 ? 51.705 26.381 49.768 1.00 19.63 196 SER A C 1
ATOM 713 O O . SER A 1 99 ? 51.104 25.615 50.509 1.00 20.82 196 SER A O 1
ATOM 724 N N . VAL A 1 101 ? 54.264 24.501 52.075 1.00 20.31 198 VAL A N 1
ATOM 725 C CA . VAL A 1 101 ? 54.998 24.707 53.349 1.00 20.47 198 VAL A CA 1
ATOM 726 C C . VAL A 1 101 ? 56.189 23.773 53.522 1.00 2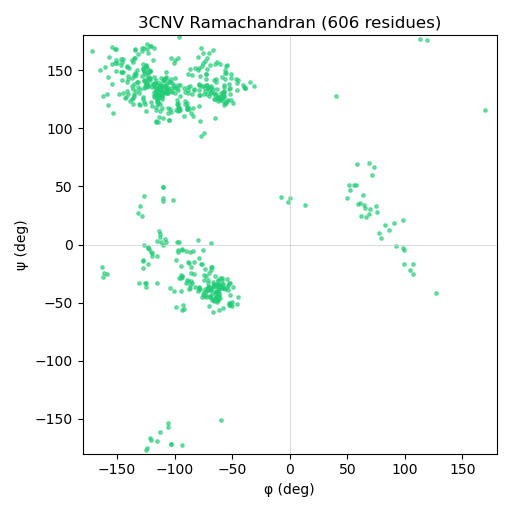1.34 198 VAL A C 1
ATOM 727 O O . VAL A 1 101 ? 57.152 24.090 54.229 1.00 24.79 198 VAL A O 1
ATOM 731 N N . ARG A 1 102 ? 56.109 22.601 52.914 1.00 21.21 199 ARG A N 1
ATOM 732 C CA . ARG A 1 102 ? 57.159 21.570 53.012 1.00 21.54 199 ARG A CA 1
ATOM 733 C C . ARG A 1 102 ? 57.310 20.796 51.726 1.00 18.97 199 ARG A C 1
ATOM 734 O O . ARG A 1 102 ? 56.335 20.550 51.016 1.00 16.53 199 ARG A O 1
ATOM 742 N N . ALA A 1 103 ? 58.535 20.343 51.447 1.00 15.97 200 ALA A N 1
ATOM 743 C CA . ALA A 1 103 ? 58.765 19.329 50.411 1.00 15.85 200 ALA A CA 1
ATOM 744 C C . ALA A 1 103 ? 59.661 18.210 50.861 1.00 15.83 200 ALA A C 1
ATOM 745 O O . ALA A 1 103 ? 60.568 18.435 51.693 1.00 17.83 200 ALA A O 1
ATOM 747 N N . ASP A 1 104 ? 59.312 16.981 50.452 1.00 14.90 201 ASP A N 1
ATOM 748 C CA . ASP A 1 104 ? 60.172 15.787 50.778 1.00 15.68 201 ASP A CA 1
ATOM 749 C C . ASP A 1 104 ? 60.721 15.336 49.444 1.00 14.16 201 ASP A C 1
ATOM 750 O O . ASP A 1 104 ? 59.971 15.191 48.476 1.00 14.06 201 ASP A O 1
ATOM 755 N N . GLU A 1 105 ? 62.040 15.180 49.393 1.00 13.32 202 GLU A N 1
ATOM 756 C CA . GLU A 1 105 ? 62.724 14.772 48.167 1.00 13.50 202 GLU A CA 1
ATOM 757 C C . GLU A 1 105 ? 63.583 13.556 48.334 1.00 11.62 202 GLU A C 1
ATOM 758 O O . GLU A 1 105 ? 64.169 13.256 49.409 1.00 10.98 202 GLU A O 1
ATOM 764 N N . LYS A 1 106 ? 63.718 12.887 47.202 1.00 11.21 203 LYS A N 1
ATOM 765 C CA . LYS A 1 106 ? 64.661 11.773 47.077 1.00 12.19 203 LYS A CA 1
ATOM 766 C C . LYS A 1 106 ? 65.534 12.056 45.853 1.00 12.75 203 LYS A C 1
ATOM 767 O O . LYS A 1 106 ? 65.017 12.274 44.751 1.00 13.53 203 LYS A O 1
ATOM 773 N N . LEU A 1 107 ? 66.842 12.044 46.085 1.00 11.10 204 LEU A N 1
ATOM 774 C CA . LEU A 1 107 ? 67.810 12.336 45.056 1.00 11.30 204 LEU A CA 1
ATOM 775 C C . LEU A 1 107 ? 68.614 11.134 44.712 1.00 10.51 204 LEU A C 1
ATOM 776 O O . LEU A 1 107 ? 69.085 10.419 45.572 1.00 7.89 204 LEU A O 1
ATOM 781 N N . ARG A 1 108 ? 68.778 10.975 43.402 1.00 11.52 205 ARG A N 1
ATOM 782 C CA . ARG A 1 108 ? 69.576 9.934 42.786 1.00 13.45 205 ARG A CA 1
ATOM 783 C C . ARG A 1 108 ? 70.340 10.440 41.568 1.00 13.70 205 ARG A C 1
ATOM 784 O O . ARG A 1 108 ? 69.871 11.230 40.792 1.00 13.91 205 ARG A O 1
ATOM 792 N N . ALA A 1 109 ? 71.437 9.766 41.315 1.00 13.51 206 ALA A N 1
ATOM 793 C CA . ALA A 1 109 ? 72.166 9.843 40.009 1.00 12.89 206 ALA A CA 1
ATOM 794 C C . ALA A 1 109 ? 71.713 8.705 39.163 1.00 13.07 206 ALA A C 1
ATOM 795 O O . ALA A 1 109 ? 71.757 7.561 39.574 1.00 14.83 206 ALA A O 1
ATOM 797 N N . VAL A 1 110 ? 71.290 9.034 37.955 1.00 13.11 207 VAL A N 1
ATOM 798 C CA . VAL A 1 110 ? 70.677 8.102 37.025 1.00 13.69 207 VAL A CA 1
ATOM 799 C C . VAL A 1 110 ? 71.295 8.297 35.650 1.00 13.55 207 VAL A C 1
ATOM 800 O O . VAL A 1 110 ? 71.880 9.298 35.349 1.00 14.21 207 VAL A O 1
ATOM 804 N N . ALA A 1 111 ? 71.149 7.309 34.826 1.00 14.94 208 ALA A N 1
ATOM 805 C CA . ALA A 1 111 ? 71.551 7.421 33.389 1.00 15.67 208 ALA A CA 1
ATOM 806 C C . ALA A 1 111 ? 70.426 8.074 32.618 1.00 17.09 208 ALA A C 1
ATOM 807 O O . ALA A 1 111 ? 69.265 7.744 32.812 1.00 20.12 208 ALA A O 1
ATOM 809 N N . ALA A 1 112 ? 70.751 9.055 31.781 1.00 17.73 209 ALA A N 1
ATOM 810 C CA . ALA A 1 112 ? 69.737 9.684 30.913 1.00 17.02 209 ALA A CA 1
ATOM 811 C C . ALA A 1 112 ? 69.093 8.611 30.037 1.00 17.75 209 ALA A C 1
ATOM 812 O O . ALA A 1 112 ? 69.765 7.874 29.284 1.00 15.66 209 ALA A O 1
ATOM 814 N N . SER A 1 113 ? 67.758 8.559 30.160 1.00 17.10 210 SER A N 1
ATOM 815 C CA . SER A 1 113 ? 66.955 7.583 29.485 1.00 16.42 210 SER A CA 1
ATOM 816 C C . SER A 1 113 ? 66.861 8.003 28.002 1.00 16.70 210 SER A C 1
ATOM 817 O O . SER A 1 113 ? 67.075 9.182 27.636 1.00 16.49 210 SER A O 1
ATOM 820 N N . PRO A 1 114 ? 66.591 7.033 27.125 1.00 15.70 211 PRO A N 1
ATOM 821 C CA . PRO A 1 114 ? 66.333 7.363 25.742 1.00 15.41 211 PRO A CA 1
ATOM 822 C C . PRO A 1 114 ? 65.271 8.511 25.605 1.00 14.25 211 PRO A C 1
ATOM 823 O O . PRO A 1 114 ? 65.400 9.368 24.764 1.00 14.10 211 PRO A O 1
ATOM 827 N N . GLU A 1 115 ? 64.270 8.537 26.464 1.00 13.92 212 GLU A N 1
ATOM 828 C CA . GLU A 1 115 ? 63.244 9.615 26.382 1.00 15.21 212 GLU A CA 1
ATOM 829 C C . GLU A 1 115 ? 63.748 11.018 26.770 1.00 15.59 212 GLU A C 1
ATOM 830 O O . GLU A 1 115 ? 63.486 12.017 26.093 1.00 15.33 212 GLU A O 1
ATOM 836 N N . ILE A 1 116 ? 64.499 11.076 27.854 1.00 15.91 213 ILE A N 1
ATOM 837 C CA . ILE A 1 116 ? 64.926 12.354 28.436 1.00 16.20 213 ILE A CA 1
ATOM 838 C C . ILE A 1 116 ? 66.185 12.926 27.786 1.00 16.87 213 ILE A C 1
ATOM 839 O O . ILE A 1 116 ? 66.287 14.123 27.613 1.00 18.50 213 ILE A O 1
ATOM 844 N N . ALA A 1 117 ? 67.088 12.057 27.348 1.00 15.99 214 ALA A N 1
ATOM 845 C CA . ALA A 1 117 ? 68.385 12.486 26.847 1.00 16.32 214 ALA A CA 1
ATOM 846 C C . ALA A 1 117 ? 68.214 13.558 25.748 1.00 16.75 214 ALA A C 1
ATOM 847 O O . ALA A 1 117 ? 68.861 14.609 25.782 1.00 16.50 214 ALA A O 1
ATOM 849 N N . PRO A 1 118 ? 67.359 13.289 24.750 1.00 17.60 215 PRO A N 1
ATOM 850 C CA . PRO A 1 118 ? 67.194 14.287 23.699 1.00 17.74 215 PRO A CA 1
ATOM 851 C C . PRO A 1 118 ? 66.656 15.584 24.192 1.00 16.33 215 PRO A C 1
ATOM 852 O O . PRO A 1 118 ? 66.944 16.603 23.614 1.00 16.59 215 PRO A O 1
ATOM 856 N N . LEU A 1 119 ? 65.844 15.550 25.247 1.00 17.23 216 LEU A N 1
ATOM 857 C CA . LEU A 1 119 ? 65.224 16.802 25.727 1.00 16.22 216 LEU A CA 1
ATOM 858 C C . LEU A 1 119 ? 66.276 17.672 26.517 1.00 16.45 216 LEU A C 1
ATOM 859 O O . LEU A 1 119 ? 66.100 18.865 26.729 1.00 17.07 216 LEU A O 1
ATOM 864 N N . LEU A 1 120 ? 67.369 17.086 26.922 1.00 14.65 217 LEU A N 1
ATOM 865 C CA . LEU A 1 120 ? 68.454 17.854 27.556 1.00 15.03 217 LEU A CA 1
ATOM 866 C C . LEU A 1 120 ? 69.654 17.993 26.619 1.00 15.68 217 LEU A C 1
ATOM 867 O O . LEU A 1 120 ? 70.680 18.539 26.968 1.00 17.95 217 LEU A O 1
ATOM 872 N N . GLY A 1 121 ? 69.530 17.469 25.422 1.00 17.28 218 GLY A N 1
ATOM 873 C CA . GLY A 1 121 ? 70.591 17.673 24.440 1.00 17.15 218 GLY A CA 1
ATOM 874 C C . GLY A 1 121 ? 71.819 16.827 24.724 1.00 16.42 218 GLY A C 1
ATOM 875 O O . GLY A 1 121 ? 72.945 17.212 24.429 1.00 15.92 218 GLY A O 1
ATOM 876 N N . VAL A 1 122 ? 71.587 15.653 25.263 1.00 16.54 219 VAL A N 1
ATOM 877 C CA . VAL A 1 122 ? 72.679 14.772 25.663 1.00 16.71 219 VAL A CA 1
ATOM 878 C C . VAL A 1 122 ? 72.447 13.359 25.229 1.00 17.16 219 VAL A C 1
ATOM 879 O O . VAL A 1 122 ? 71.361 12.965 24.814 1.00 17.51 219 VAL A O 1
ATOM 883 N N . GLU A 1 123 ? 73.515 12.596 25.336 1.00 19.49 220 GLU A N 1
ATOM 884 C CA . GLU A 1 123 ? 73.521 11.221 24.890 1.00 20.15 220 GLU A CA 1
ATOM 885 C C . GLU A 1 123 ? 72.829 10.366 25.947 1.00 19.78 220 GLU A C 1
ATOM 886 O O . GLU A 1 123 ? 72.999 10.576 27.155 1.00 20.74 220 GLU A O 1
ATOM 892 N N . PRO A 1 124 ? 71.981 9.417 25.518 1.00 19.63 221 PRO A N 1
ATOM 893 C CA . PRO A 1 124 ? 71.526 8.392 26.457 1.00 18.76 221 PRO A CA 1
ATOM 894 C C . PRO A 1 124 ? 72.684 7.814 27.272 1.00 18.17 221 PRO A C 1
ATOM 895 O O . PRO A 1 124 ? 73.737 7.474 26.756 1.00 16.47 221 PRO A O 1
ATOM 899 N N . GLY A 1 125 ? 72.478 7.717 28.556 1.00 17.61 222 GLY A N 1
ATOM 900 C CA . GLY A 1 125 ? 73.508 7.211 29.432 1.00 17.75 222 GLY A CA 1
ATOM 901 C C . GLY A 1 125 ? 74.174 8.275 30.293 1.00 16.87 222 GLY A C 1
ATOM 902 O O . GLY A 1 125 ? 74.705 8.004 31.370 1.00 17.35 222 GLY A O 1
ATOM 903 N N . ARG A 1 126 ? 74.142 9.498 29.803 1.00 17.03 223 ARG A N 1
ATOM 904 C CA . ARG A 1 126 ? 74.765 10.647 30.499 1.00 16.64 223 ARG A CA 1
ATOM 905 C C . ARG A 1 126 ? 74.239 10.657 31.961 1.00 16.16 223 ARG A C 1
ATOM 906 O O . ARG A 1 126 ? 72.998 10.530 32.174 1.00 14.67 223 ARG A O 1
ATOM 914 N N . PRO A 1 127 ? 75.144 10.847 32.959 1.00 14.41 224 PRO A N 1
ATOM 915 C CA . PRO A 1 127 ? 74.692 11.086 34.336 1.00 14.51 224 PRO A CA 1
ATOM 916 C C . PRO A 1 127 ? 73.862 12.370 34.518 1.00 13.97 224 PRO A C 1
ATOM 917 O O . PRO A 1 127 ? 74.276 13.476 34.068 1.00 15.72 224 PRO A O 1
ATOM 921 N N . LEU A 1 128 ? 72.677 12.160 35.116 1.00 14.23 225 LEU A N 1
ATOM 922 C CA . LEU A 1 128 ? 71.689 13.162 35.504 1.00 12.73 225 LEU A CA 1
ATOM 923 C C . LEU A 1 128 ? 71.329 13.012 36.980 1.00 12.82 225 LEU A C 1
ATOM 924 O O . LEU A 1 128 ? 71.402 11.947 37.593 1.00 13.61 225 LEU A O 1
ATOM 929 N N . LEU A 1 129 ? 71.011 14.140 37.545 1.00 11.53 226 LEU A N 1
ATOM 930 C CA . LEU A 1 129 ? 70.473 14.216 38.901 1.00 13.35 226 LEU A CA 1
ATOM 931 C C . LEU A 1 129 ? 68.943 14.106 38.809 1.00 14.90 226 LEU A C 1
ATOM 932 O O . LEU A 1 129 ? 68.280 14.927 38.224 1.00 15.87 226 LEU A O 1
ATOM 937 N N . GLN A 1 130 ? 68.431 13.046 39.402 1.00 13.98 227 GLN A N 1
ATOM 938 C CA . GLN A 1 130 ? 67.021 12.874 39.530 1.00 14.07 227 GLN A CA 1
ATOM 939 C C . GLN A 1 130 ? 66.526 13.309 40.909 1.00 13.57 227 GLN A C 1
ATOM 940 O O . GLN A 1 130 ? 67.001 12.837 41.911 1.00 13.91 227 GLN A O 1
ATOM 946 N N . VAL A 1 131 ? 65.613 14.292 40.925 1.00 13.15 228 VAL A N 1
ATOM 947 C CA . VAL A 1 131 ? 64.966 14.814 42.125 1.00 11.54 228 VAL A CA 1
ATOM 948 C C . VAL A 1 131 ? 63.461 14.498 42.128 1.00 12.33 228 VAL A C 1
ATOM 949 O O . VAL A 1 131 ? 62.682 15.035 41.319 1.00 13.11 228 VAL A O 1
ATOM 953 N N . ASP A 1 132 ? 63.067 13.596 43.024 1.00 13.08 229 ASP A N 1
ATOM 954 C CA . ASP A 1 132 ? 61.679 13.205 43.191 1.00 14.53 229 ASP A CA 1
ATOM 955 C C . ASP A 1 132 ? 61.151 13.887 44.443 1.00 14.18 229 ASP A C 1
ATOM 956 O O . ASP A 1 132 ? 61.603 13.632 45.540 1.00 15.44 229 ASP A O 1
ATOM 961 N N . ARG A 1 133 ? 60.219 14.774 44.232 1.00 13.16 230 ARG A N 1
ATOM 962 C CA . ARG A 1 133 ? 59.642 15.615 45.262 1.00 12.64 230 ARG A CA 1
ATOM 963 C C . ARG A 1 133 ? 58.143 15.394 45.446 1.00 12.86 230 ARG A C 1
ATOM 964 O O . ARG A 1 133 ? 57.369 15.231 44.499 1.00 14.28 230 ARG A O 1
ATOM 972 N N . ILE A 1 134 ? 57.770 15.377 46.690 1.00 13.14 231 ILE A N 1
ATOM 973 C CA . ILE A 1 134 ? 56.396 15.610 47.129 1.00 14.41 231 ILE A CA 1
ATOM 974 C C . ILE A 1 134 ? 56.313 16.904 47.970 1.00 13.44 231 ILE A C 1
ATOM 975 O O . ILE A 1 134 ? 56.989 17.109 48.980 1.00 11.67 231 ILE A O 1
ATOM 980 N N . SER A 1 135 ? 55.433 17.781 47.510 1.00 12.95 232 SER A N 1
ATOM 981 C CA . SER A 1 135 ? 55.186 19.076 48.121 1.00 12.32 232 SER A CA 1
ATOM 982 C C . SER A 1 135 ? 53.904 19.019 48.856 1.00 11.86 232 SER A C 1
ATOM 983 O O . SER A 1 135 ? 52.899 18.465 48.395 1.00 12.03 232 SER A O 1
ATOM 986 N N . TYR A 1 136 ? 53.947 19.665 50.006 1.00 11.73 233 TYR A N 1
ATOM 987 C CA . TYR A 1 136 ? 52.867 19.689 50.955 1.00 11.98 233 TYR A CA 1
ATOM 988 C C . TYR A 1 136 ? 52.414 21.113 51.242 1.00 11.99 233 TYR A C 1
ATOM 989 O O . TYR A 1 136 ? 53.195 22.028 51.326 1.00 13.10 233 TYR A O 1
ATOM 998 N N . THR A 1 137 ? 51.128 21.242 51.409 1.00 13.05 234 THR A N 1
ATOM 999 C CA . THR A 1 137 ? 50.535 22.483 51.827 1.00 14.96 234 THR A CA 1
ATOM 1000 C C . THR A 1 137 ? 50.193 22.311 53.281 1.00 17.23 234 THR A C 1
ATOM 1001 O O . THR A 1 137 ? 50.450 21.272 53.926 1.00 15.52 234 THR A O 1
ATOM 1005 N N . TYR A 1 138 ? 49.489 23.315 53.741 1.00 21.30 235 TYR A N 1
ATOM 1006 C CA . TYR A 1 138 ? 48.913 23.350 55.118 1.00 22.33 235 TYR A CA 1
ATOM 1007 C C . TYR A 1 138 ? 48.122 22.082 55.441 1.00 23.76 235 TYR A C 1
ATOM 1008 O O . TYR A 1 138 ? 47.190 21.652 54.710 1.00 24.12 235 TYR A O 1
ATOM 1017 N N . GLY A 1 139 ? 48.543 21.462 56.534 1.00 23.77 236 GLY A N 1
ATOM 1018 C CA . GLY A 1 139 ? 47.813 20.355 57.134 1.00 24.30 236 GLY A CA 1
ATOM 1019 C C . GLY A 1 139 ? 48.416 19.048 56.696 1.00 24.93 236 GLY A C 1
ATOM 1020 O O . GLY A 1 139 ? 47.757 17.991 56.729 1.00 26.42 236 GLY A O 1
ATOM 1021 N N . ASP A 1 140 ? 49.659 19.137 56.265 1.00 24.93 237 ASP A N 1
ATOM 1022 C CA . ASP A 1 140 ? 50.395 18.002 55.679 1.00 24.67 237 ASP A CA 1
ATOM 1023 C C . ASP A 1 140 ? 49.611 17.317 54.615 1.00 22.67 237 ASP A C 1
ATOM 1024 O O . ASP A 1 140 ? 49.584 16.083 54.546 1.00 21.79 237 ASP A O 1
ATOM 1029 N N . ARG A 1 141 ? 48.924 18.133 53.810 1.00 21.16 238 ARG A N 1
ATOM 1030 C CA . ARG A 1 141 ? 48.263 17.649 52.612 1.00 18.82 238 ARG A CA 1
ATOM 1031 C C . ARG A 1 141 ? 49.236 17.718 51.435 1.00 17.11 238 ARG A C 1
ATOM 1032 O O . ARG A 1 141 ? 49.694 18.817 51.048 1.00 14.87 238 ARG A O 1
ATOM 1040 N N . PRO A 1 142 ? 49.542 16.553 50.849 1.00 14.37 239 PRO A N 1
ATOM 1041 C CA . PRO A 1 142 ? 50.292 16.597 49.601 1.00 14.13 239 PRO A CA 1
ATOM 1042 C C . PRO A 1 142 ? 49.517 17.210 48.482 1.00 13.26 239 PRO A C 1
ATOM 1043 O O . PRO A 1 142 ? 48.301 16.887 48.231 1.00 13.73 239 PRO A O 1
ATOM 1055 N N . GLU A 1 144 ? 51.488 18.106 45.368 1.00 14.56 241 GLU A N 1
ATOM 1056 C CA . GLU A 1 144 ? 52.277 18.005 44.123 1.00 13.69 241 GLU A CA 1
ATOM 1057 C C . GLU A 1 144 ? 53.291 16.931 44.212 1.00 14.69 241 GLU A C 1
ATOM 1058 O O . GLU A 1 144 ? 53.942 16.740 45.234 1.00 14.75 241 GLU A O 1
ATOM 1064 N N . VAL A 1 145 ? 53.362 16.216 43.124 1.00 13.57 242 VAL A N 1
ATOM 1065 C CA . VAL A 1 145 ? 54.426 15.268 42.872 1.00 14.80 242 VAL A CA 1
ATOM 1066 C C . VAL A 1 145 ? 55.181 15.854 41.719 1.00 14.65 242 VAL A C 1
ATOM 1067 O O . VAL A 1 145 ? 54.596 16.257 40.724 1.00 13.44 242 VAL A O 1
ATOM 1071 N N . ARG A 1 146 ? 56.476 15.964 41.862 1.00 14.79 243 ARG A N 1
ATOM 1072 C CA . ARG A 1 146 ? 57.278 16.572 40.814 1.00 14.44 243 ARG A CA 1
ATOM 1073 C C . ARG A 1 146 ? 58.505 15.705 40.656 1.00 16.46 243 ARG A C 1
ATOM 1074 O O . ARG A 1 146 ? 59.216 15.431 41.631 1.00 16.88 243 ARG A O 1
ATOM 1082 N N . ARG A 1 147 ? 58.745 15.267 39.431 1.00 14.98 244 ARG A N 1
ATOM 1083 C CA . ARG A 1 147 ? 59.983 14.516 39.123 1.00 16.31 244 ARG A CA 1
ATOM 1084 C C . ARG A 1 147 ? 60.842 15.375 38.190 1.00 14.38 244 ARG A C 1
ATOM 1085 O O . ARG A 1 147 ? 60.479 15.689 37.064 1.00 13.46 244 ARG A O 1
ATOM 1093 N N . GLY A 1 148 ? 61.987 15.779 38.680 1.00 14.25 245 GLY A N 1
ATOM 1094 C CA . GLY A 1 148 ? 62.928 16.576 37.880 1.00 13.98 245 GLY A CA 1
ATOM 1095 C C . GLY A 1 148 ? 64.169 15.791 37.493 1.00 13.94 245 GLY A C 1
ATOM 1096 O O . GLY A 1 148 ? 64.752 15.108 38.309 1.00 15.20 245 GLY A O 1
ATOM 1097 N N . LEU A 1 149 ? 64.583 15.927 36.236 1.00 13.22 246 LEU A N 1
ATOM 1098 C CA . LEU A 1 149 ? 65.894 15.433 35.799 1.00 13.64 246 LEU A CA 1
ATOM 1099 C C . LEU A 1 149 ? 66.735 16.661 35.385 1.00 12.03 246 LEU A C 1
ATOM 1100 O O . LEU A 1 149 ? 66.352 17.452 34.500 1.00 9.83 246 LEU A O 1
ATOM 1105 N N . TYR A 1 150 ? 67.859 16.737 36.054 1.00 11.11 247 TYR A N 1
ATOM 1106 C CA . TYR A 1 150 ? 68.781 17.834 36.006 1.00 10.89 247 TYR A CA 1
ATOM 1107 C C . TYR A 1 150 ? 70.127 17.420 35.395 1.00 11.04 247 TYR A C 1
ATOM 1108 O O . TYR A 1 150 ? 70.775 16.478 35.839 1.00 8.73 247 TYR A O 1
ATOM 1117 N N . LEU A 1 151 ? 70.560 18.224 34.429 1.00 11.34 248 LEU A N 1
ATOM 1118 C CA . LEU A 1 151 ? 71.896 18.168 33.834 1.00 11.72 248 LEU A CA 1
ATOM 1119 C C . LEU A 1 151 ? 72.835 19.036 34.733 1.00 13.61 248 LEU A C 1
ATOM 1120 O O . LEU A 1 151 ? 72.617 20.213 34.924 1.00 14.46 248 LEU A O 1
ATOM 1125 N N . THR A 1 152 ? 73.773 18.395 35.396 1.00 13.40 249 THR A N 1
ATOM 1126 C CA . THR A 1 152 ? 74.656 19.088 36.384 1.00 14.59 249 THR A CA 1
ATOM 1127 C C . THR A 1 152 ? 76.057 19.212 35.924 1.00 17.13 249 THR A C 1
ATOM 1128 O O . THR A 1 152 ? 77.007 18.889 36.631 1.00 20.15 249 THR A O 1
ATOM 1132 N N . ASP A 1 153 ? 76.190 19.694 34.720 1.00 17.14 250 ASP A N 1
ATOM 1133 C CA . ASP A 1 153 ? 77.490 19.928 34.157 1.00 20.06 250 ASP A CA 1
ATOM 1134 C C . ASP A 1 153 ? 77.974 21.352 34.488 1.00 19.22 250 ASP A C 1
ATOM 1135 O O . ASP A 1 153 ? 79.114 21.556 34.667 1.00 21.12 250 ASP A O 1
ATOM 1140 N N . HIS A 1 154 ? 77.068 22.312 34.628 1.00 19.49 251 HIS A N 1
ATOM 1141 C CA . HIS A 1 154 ? 77.408 23.726 34.903 1.00 19.16 251 HIS A CA 1
ATOM 1142 C C . HIS A 1 154 ? 76.774 24.277 36.171 1.00 17.55 251 HIS A C 1
ATOM 1143 O O . HIS A 1 154 ? 76.964 25.428 36.544 1.00 15.39 251 HIS A O 1
ATOM 1150 N N . TYR A 1 155 ? 75.969 23.418 36.753 1.00 16.41 252 TYR A N 1
ATOM 1151 C CA . TYR A 1 155 ? 75.084 23.707 37.870 1.00 16.66 252 TYR A CA 1
ATOM 1152 C C . TYR A 1 155 ? 75.123 22.522 38.819 1.00 14.65 252 TYR A C 1
ATOM 1153 O O . TYR A 1 155 ? 75.463 21.419 38.462 1.00 13.99 252 TYR A O 1
ATOM 1162 N N . HIS A 1 156 ? 74.886 22.819 40.080 1.00 14.38 253 HIS A N 1
ATOM 1163 C CA . HIS A 1 156 ? 74.794 21.804 41.099 1.00 13.32 253 HIS A CA 1
ATOM 1164 C C . HIS A 1 156 ? 73.564 22.119 41.938 1.00 13.66 253 HIS A C 1
ATOM 1165 O O . HIS A 1 156 ? 72.958 23.217 41.859 1.00 13.70 253 HIS A O 1
ATOM 1172 N N . TYR A 1 157 ? 73.214 21.152 42.745 1.00 11.21 254 TYR A N 1
ATOM 1173 C CA . TYR A 1 157 ? 72.097 21.283 43.678 1.00 11.45 254 TYR A CA 1
ATOM 1174 C C . TYR A 1 157 ? 72.685 21.635 45.040 1.00 10.11 254 TYR A C 1
ATOM 1175 O O . TYR A 1 157 ? 73.489 20.884 45.646 1.00 11.17 254 TYR A O 1
ATOM 1184 N N . ARG A 1 158 ? 72.358 22.800 45.505 1.00 11.22 255 ARG A N 1
ATOM 1185 C CA . ARG A 1 158 ? 72.876 23.325 46.816 1.00 13.26 255 ARG A CA 1
ATOM 1186 C C . ARG A 1 158 ? 72.036 22.907 48.019 1.00 13.41 255 ARG A C 1
ATOM 1187 O O . ARG A 1 158 ? 70.813 22.895 48.024 1.00 15.45 255 ARG A O 1
ATOM 1195 N N . ASN A 1 159 ? 72.697 22.503 49.084 1.00 13.63 256 ASN A N 1
ATOM 1196 C CA . ASN A 1 159 ? 71.947 22.089 50.292 1.00 14.16 256 ASN A CA 1
ATOM 1197 C C . ASN A 1 159 ? 72.730 22.407 51.556 1.00 13.68 256 ASN A C 1
ATOM 1198 O O . ASN A 1 159 ? 73.867 22.049 51.679 1.00 14.49 256 ASN A O 1
ATOM 1203 N N . SER A 1 160 ? 72.083 23.068 52.508 1.00 13.28 257 SER A N 1
ATOM 1204 C CA . SER A 1 160 ? 72.616 23.165 53.795 1.00 15.05 257 SER A CA 1
ATOM 1205 C C . SER A 1 160 ? 71.876 22.303 54.793 1.00 13.67 257 SER A C 1
ATOM 1206 O O . SER A 1 160 ? 70.639 22.151 54.750 1.00 9.99 257 SER A O 1
ATOM 1209 N N . LEU A 1 161 ? 72.703 21.667 55.609 1.00 11.31 258 LEU A N 1
ATOM 1210 C CA A LEU A 1 161 ? 72.261 20.696 56.618 0.50 11.83 258 LEU A CA 1
ATOM 1211 C CA B LEU A 1 161 ? 72.252 20.694 56.588 0.50 11.66 258 LEU A CA 1
ATOM 1212 C C . LEU A 1 161 ? 72.553 21.201 57.989 1.00 11.76 258 LEU A C 1
ATOM 1213 O O . LEU A 1 161 ? 73.652 21.747 58.263 1.00 9.68 258 LEU A O 1
ATOM 1222 N N . ASN A 1 162 ? 71.593 20.981 58.855 1.00 12.43 259 ASN A N 1
ATOM 1223 C CA . ASN A 1 162 ? 71.755 21.267 60.267 1.00 14.66 259 ASN A CA 1
ATOM 1224 C C . ASN A 1 162 ? 72.321 20.059 61.049 1.00 16.65 259 ASN A C 1
ATOM 1225 O O . ASN A 1 162 ? 72.319 18.927 60.544 1.00 19.12 259 ASN A O 1
ATOM 1231 N N . VAL B 1 1 ? 73.881 8.898 68.515 1.00 15.42 98 VAL B N 1
ATOM 1232 C CA . VAL B 1 1 ? 73.184 8.268 67.369 1.00 13.49 98 VAL B CA 1
ATOM 1233 C C . VAL B 1 1 ? 74.151 8.045 66.227 1.00 14.39 98 VAL B C 1
ATOM 1234 O O . VAL B 1 1 ? 75.224 8.574 66.187 1.00 14.45 98 VAL B O 1
ATOM 1238 N N . ARG B 1 2 ? 73.716 7.252 65.282 1.00 15.30 99 ARG B N 1
ATOM 1239 C CA . ARG B 1 2 ? 74.612 6.684 64.266 1.00 17.11 99 ARG B CA 1
ATOM 1240 C C . ARG B 1 2 ? 75.161 7.706 63.268 1.00 16.99 99 ARG B C 1
ATOM 1241 O O . ARG B 1 2 ? 76.359 7.730 62.954 1.00 15.70 99 ARG B O 1
ATOM 1249 N N . TYR B 1 3 ? 74.287 8.581 62.770 1.00 14.48 100 TYR B N 1
ATOM 1250 C CA . TYR B 1 3 ? 74.717 9.488 61.710 1.00 15.16 100 TYR B CA 1
ATOM 1251 C C . TYR B 1 3 ? 74.579 10.957 62.060 1.00 14.31 100 TYR B C 1
ATOM 1252 O O . TYR B 1 3 ? 73.619 11.359 62.757 1.00 14.71 100 TYR B O 1
ATOM 1261 N N . ARG B 1 4 ? 75.544 11.730 61.582 1.00 12.16 101 ARG B N 1
ATOM 1262 C CA . ARG B 1 4 ? 75.521 13.190 61.699 1.00 12.09 101 ARG B CA 1
ATOM 1263 C C . ARG B 1 4 ? 74.870 13.839 60.464 1.00 13.63 101 ARG B C 1
ATOM 1264 O O . ARG B 1 4 ? 73.923 14.669 60.554 1.00 12.76 101 ARG B O 1
ATOM 1272 N N . PHE B 1 5 ? 75.394 13.521 59.291 1.00 13.08 102 PHE B N 1
ATOM 1273 C CA . PHE B 1 5 ? 74.897 14.198 58.073 1.00 13.43 102 PHE B CA 1
ATOM 1274 C C . PHE B 1 5 ? 74.463 13.296 56.939 1.00 14.90 102 PHE B C 1
ATOM 1275 O O . PHE B 1 5 ? 73.873 13.781 55.922 1.00 15.76 102 PHE B O 1
ATOM 1283 N N . LEU B 1 6 ? 74.832 12.008 57.047 1.00 13.08 103 LEU B N 1
ATOM 1284 C CA . LEU B 1 6 ? 74.572 11.022 55.990 1.00 13.68 103 LEU B CA 1
ATOM 1285 C C . LEU B 1 6 ? 73.117 10.933 55.709 1.00 12.67 103 LEU B C 1
ATOM 1286 O O . LEU B 1 6 ? 72.316 10.729 56.634 1.00 9.07 103 LEU B O 1
ATOM 1291 N N . ARG B 1 7 ? 72.772 11.079 54.425 1.00 13.07 104 ARG B N 1
ATOM 1292 C CA . ARG B 1 7 ? 71.354 11.131 53.999 1.00 13.01 104 ARG B CA 1
ATOM 1293 C C . ARG B 1 7 ? 70.923 9.949 53.165 1.00 13.57 104 ARG B C 1
ATOM 1294 O O . ARG B 1 7 ? 69.838 9.915 52.577 1.00 12.52 104 ARG B O 1
ATOM 1302 N N . LEU B 1 8 ? 71.799 8.966 53.102 1.00 16.94 105 LEU B N 1
ATOM 1303 C CA . LEU B 1 8 ? 71.492 7.717 52.397 1.00 18.40 105 LEU B CA 1
ATOM 1304 C C . LEU B 1 8 ? 70.392 6.963 53.058 1.00 18.90 105 LEU B C 1
ATOM 1305 O O . LEU B 1 8 ? 70.389 6.722 54.253 1.00 19.16 105 LEU B O 1
ATOM 1310 N N . ALA B 1 9 ? 69.379 6.655 52.266 1.00 18.19 106 ALA B N 1
ATOM 1311 C CA . ALA B 1 9 ? 68.254 5.909 52.731 1.00 16.29 106 ALA B CA 1
ATOM 1312 C C . ALA B 1 9 ? 67.874 4.832 51.712 1.00 16.34 106 ALA B C 1
ATOM 1313 O O . ALA B 1 9 ? 68.028 5.035 50.490 1.00 14.79 106 ALA B O 1
ATOM 1315 N N . PRO B 1 10 ? 67.387 3.662 52.196 1.00 16.98 107 PRO B N 1
ATOM 1316 C CA . PRO B 1 10 ? 67.247 2.596 51.197 1.00 16.47 107 PRO B CA 1
ATOM 1317 C C . PRO B 1 10 ? 66.006 2.777 50.386 1.00 16.75 107 PRO B C 1
ATOM 1318 O O . PRO B 1 10 ? 65.023 3.360 50.864 1.00 14.70 107 PRO B O 1
ATOM 1322 N N . ASP B 1 11 ? 66.061 2.317 49.145 1.00 17.83 108 ASP B N 1
ATOM 1323 C CA . ASP B 1 11 ? 64.896 2.418 48.262 1.00 19.38 108 ASP B CA 1
ATOM 1324 C C . ASP B 1 11 ? 63.831 1.432 48.767 1.00 21.21 108 ASP B C 1
ATOM 1325 O O . ASP B 1 11 ? 62.652 1.736 48.757 1.00 21.59 108 ASP B O 1
ATOM 1330 N N . GLU B 1 12 ? 64.304 0.288 49.239 1.00 22.14 109 GLU B N 1
ATOM 1331 C CA . GLU B 1 12 ? 63.439 -0.795 49.737 1.00 23.70 109 GLU B CA 1
ATOM 1332 C C . GLU B 1 12 ? 62.957 -0.469 51.139 1.00 24.72 109 GLU B C 1
ATOM 1333 O O . GLU B 1 12 ? 63.608 0.190 51.911 1.00 23.84 109 GLU B O 1
ATOM 1335 N N . GLU B 1 13 ? 61.798 -1.000 51.447 1.00 25.67 110 GLU B N 1
ATOM 1336 C CA . GLU B 1 13 ? 61.192 -0.870 52.769 1.00 27.49 110 GLU B CA 1
ATOM 1337 C C . GLU B 1 13 ? 62.173 -1.163 53.881 1.00 28.30 110 GLU B C 1
ATOM 1338 O O . GLU B 1 13 ? 63.011 -2.067 53.780 1.00 27.31 110 GLU B O 1
ATOM 1344 N N . GLY B 1 14 ? 62.056 -0.399 54.962 1.00 29.55 111 GLY B N 1
ATOM 1345 C CA . GLY B 1 14 ? 62.798 -0.724 56.193 1.00 30.40 111 GLY B CA 1
ATOM 1346 C C . GLY B 1 14 ? 63.884 0.243 56.605 1.00 30.85 111 GLY B C 1
ATOM 1347 O O . GLY B 1 14 ? 64.164 1.234 55.958 1.00 31.29 111 GLY B O 1
ATOM 1348 N N . GLU B 1 15 ? 64.458 -0.080 57.754 1.00 32.09 112 GLU B N 1
ATOM 1349 C CA . GLU B 1 15 ? 65.632 0.607 58.316 1.00 32.58 112 GLU B CA 1
ATOM 1350 C C . GLU B 1 15 ? 66.786 0.477 57.325 1.00 33.65 112 GLU B C 1
ATOM 1351 O O . GLU B 1 15 ? 66.918 -0.586 56.682 1.00 34.63 112 GLU B O 1
ATOM 1353 N N . ALA B 1 19 ? 75.427 0.252 57.959 1.00 29.29 116 ALA B N 1
ATOM 1354 C CA . ALA B 1 19 ? 76.485 1.007 57.231 1.00 29.14 116 ALA B CA 1
ATOM 1355 C C . ALA B 1 19 ? 77.820 0.798 57.887 1.00 28.63 116 ALA B C 1
ATOM 1356 O O . ALA B 1 19 ? 78.025 1.143 59.070 1.00 28.46 116 ALA B O 1
ATOM 1358 N N . GLU B 1 20 ? 78.706 0.169 57.128 1.00 26.33 117 GLU B N 1
ATOM 1359 C CA . GLU B 1 20 ? 80.001 -0.259 57.643 1.00 24.99 117 GLU B CA 1
ATOM 1360 C C . GLU B 1 20 ? 81.057 0.564 56.939 1.00 23.21 117 GLU B C 1
ATOM 1361 O O . GLU B 1 20 ? 80.963 0.792 55.747 1.00 22.92 117 GLU B O 1
ATOM 1363 N N . SER B 1 21 ? 82.023 1.048 57.706 1.00 20.77 118 SER B N 1
ATOM 1364 C CA . SER B 1 21 ? 83.115 1.892 57.176 1.00 19.75 118 SER B CA 1
ATOM 1365 C C . SER B 1 21 ? 84.446 1.147 57.184 1.00 18.28 118 SER B C 1
ATOM 1366 O O . SER B 1 21 ? 84.768 0.454 58.144 1.00 17.42 118 SER B O 1
ATOM 1369 N N . ARG B 1 22 ? 85.217 1.358 56.131 1.00 15.58 119 ARG B N 1
ATOM 1370 C CA . ARG B 1 22 ? 86.539 0.750 55.958 1.00 14.71 119 ARG B CA 1
ATOM 1371 C C . ARG B 1 22 ? 87.468 1.854 55.430 1.00 13.44 119 ARG B C 1
ATOM 1372 O O . ARG B 1 22 ? 87.265 2.418 54.365 1.00 12.82 119 ARG B O 1
ATOM 1380 N N . ILE B 1 23 ? 88.570 2.057 56.141 1.00 11.95 120 ILE B N 1
ATOM 1381 C CA . ILE B 1 23 ? 89.603 3.043 55.765 1.00 10.44 120 ILE B CA 1
ATOM 1382 C C . ILE B 1 23 ? 90.458 2.435 54.637 1.00 12.03 120 ILE B C 1
ATOM 1383 O O . ILE B 1 23 ? 91.028 1.340 54.767 1.00 13.48 120 ILE B O 1
ATOM 1388 N N . LEU B 1 24 ? 90.578 3.222 53.583 1.00 10.81 121 LEU B N 1
ATOM 1389 C CA . LEU B 1 24 ? 91.295 2.894 52.402 1.00 11.85 121 LEU B CA 1
ATOM 1390 C C . LEU B 1 24 ? 92.672 3.536 52.350 1.00 14.35 121 LEU B C 1
ATOM 1391 O O . LEU B 1 24 ? 93.659 2.950 51.883 1.00 14.59 121 LEU B O 1
ATOM 1396 N N . GLU B 1 25 ? 92.696 4.769 52.791 1.00 16.25 122 GLU B N 1
ATOM 1397 C CA . GLU B 1 25 ? 93.871 5.617 52.736 1.00 17.92 122 GLU B CA 1
ATOM 1398 C C . GLU B 1 25 ? 93.850 6.598 53.862 1.00 18.16 122 GLU B C 1
ATOM 1399 O O . GLU B 1 25 ? 92.813 7.046 54.333 1.00 17.65 122 GLU B O 1
ATOM 1405 N N . CYS B 1 26 ? 95.054 6.928 54.276 1.00 19.35 123 CYS B N 1
ATOM 1406 C CA . CYS B 1 26 ? 95.263 7.894 55.318 1.00 21.21 123 CYS B CA 1
ATOM 1407 C C . CYS B 1 26 ? 96.688 8.456 55.219 1.00 21.70 123 CYS B C 1
ATOM 1408 O O . CYS B 1 26 ? 97.678 7.726 55.094 1.00 19.81 123 CYS B O 1
ATOM 1411 N N . ARG B 1 27 ? 96.759 9.768 55.223 1.00 21.80 124 ARG B N 1
ATOM 1412 C CA . ARG B 1 27 ? 98.022 10.445 55.145 1.00 21.58 124 ARG B CA 1
ATOM 1413 C C . ARG B 1 27 ? 97.900 11.922 55.363 1.00 20.39 124 ARG B C 1
ATOM 1414 O O . ARG B 1 27 ? 96.812 12.473 55.368 1.00 18.42 124 ARG B O 1
ATOM 1422 N N . ARG B 1 28 ? 99.059 12.513 55.583 1.00 19.28 125 ARG B N 1
ATOM 1423 C CA . ARG B 1 28 ? 99.213 13.940 55.799 1.00 20.29 125 ARG B CA 1
ATOM 1424 C C . ARG B 1 28 ? 99.863 14.565 54.592 1.00 19.30 125 ARG B C 1
ATOM 1425 O O . ARG B 1 28 ? 100.818 14.066 54.053 1.00 21.08 125 ARG B O 1
ATOM 1433 N N . LEU B 1 29 ? 99.331 15.690 54.182 1.00 18.74 126 LEU B N 1
ATOM 1434 C CA . LEU B 1 29 ? 99.885 16.389 53.061 1.00 19.41 126 LEU B CA 1
ATOM 1435 C C . LEU B 1 29 ? 99.658 17.897 53.122 1.00 17.47 126 LEU B C 1
ATOM 1436 O O . LEU B 1 29 ? 98.866 18.396 53.900 1.00 14.58 126 LEU B O 1
ATOM 1441 N N . ARG B 1 30 ? 100.376 18.579 52.238 1.00 15.22 127 ARG B N 1
ATOM 1442 C CA . ARG B 1 30 ? 100.169 19.999 52.038 1.00 14.99 127 ARG B CA 1
ATOM 1443 C C . ARG B 1 30 ? 98.806 20.203 51.398 1.00 15.24 127 ARG B C 1
ATOM 1444 O O . ARG B 1 30 ? 98.480 19.596 50.415 1.00 14.52 127 ARG B O 1
ATOM 1452 N N . ALA B 1 31 ? 98.005 21.094 51.950 1.00 16.26 128 ALA B N 1
ATOM 1453 C CA . ALA B 1 31 ? 96.673 21.295 51.444 1.00 16.73 128 ALA B CA 1
ATOM 1454 C C . ALA B 1 31 ? 96.703 21.739 49.962 1.00 17.91 128 ALA B C 1
ATOM 1455 O O . ALA B 1 31 ? 97.401 22.670 49.596 1.00 19.31 128 ALA B O 1
ATOM 1457 N N . PRO B 1 32 ? 95.923 21.088 49.095 1.00 18.62 129 PRO B N 1
ATOM 1458 C CA . PRO B 1 32 ? 95.649 21.706 47.820 1.00 19.07 129 PRO B CA 1
ATOM 1459 C C . PRO B 1 32 ? 95.029 23.102 48.031 1.00 18.52 129 PRO B C 1
ATOM 1460 O O . PRO B 1 32 ? 94.299 23.338 49.000 1.00 17.72 129 PRO B O 1
ATOM 1464 N N . ALA B 1 33 ? 95.277 23.991 47.096 1.00 18.64 130 ALA B N 1
ATOM 1465 C CA . ALA B 1 33 ? 94.848 25.389 47.209 1.00 19.24 130 ALA B CA 1
ATOM 1466 C C . ALA B 1 33 ? 93.334 25.549 47.497 1.00 19.24 130 ALA B C 1
ATOM 1467 O O . ALA B 1 33 ? 92.902 26.408 48.295 1.00 18.31 130 ALA B O 1
ATOM 1469 N N . GLU B 1 34 ? 92.551 24.702 46.854 1.00 19.27 131 GLU B N 1
ATOM 1470 C CA . GLU B 1 34 ? 91.059 24.730 46.970 1.00 19.98 131 GLU B CA 1
ATOM 1471 C C . GLU B 1 34 ? 90.611 24.251 48.344 1.00 18.61 131 GLU B C 1
ATOM 1472 O O . GLU B 1 34 ? 89.627 24.724 48.935 1.00 18.10 131 GLU B O 1
ATOM 1478 N N . ILE B 1 35 ? 91.390 23.326 48.864 1.00 19.09 132 ILE B N 1
ATOM 1479 C CA . ILE B 1 35 ? 91.172 22.755 50.210 1.00 18.65 132 ILE B CA 1
ATOM 1480 C C . ILE B 1 35 ? 91.546 23.791 51.251 1.00 18.66 132 ILE B C 1
ATOM 1481 O O . ILE B 1 35 ? 90.789 24.049 52.225 1.00 17.48 132 ILE B O 1
ATOM 1486 N N . ALA B 1 36 ? 92.693 24.430 51.031 1.00 17.13 133 ALA B N 1
ATOM 1487 C CA . ALA B 1 36 ? 93.179 25.522 51.935 1.00 17.14 133 ALA B CA 1
ATOM 1488 C C . ALA B 1 36 ? 92.147 26.611 52.013 1.00 16.83 133 ALA B C 1
ATOM 1489 O O . ALA B 1 36 ? 91.850 27.142 53.078 1.00 17.65 133 ALA B O 1
ATOM 1491 N N . ARG B 1 37 ? 91.500 26.872 50.897 1.00 16.82 134 ARG B N 1
ATOM 1492 C CA . ARG B 1 37 ? 90.502 27.949 50.838 1.00 17.92 134 ARG B CA 1
ATOM 1493 C C . ARG B 1 37 ? 89.199 27.531 51.552 1.00 17.00 134 ARG B C 1
ATOM 1494 O O . ARG B 1 37 ? 88.623 28.285 52.311 1.00 17.77 134 ARG B O 1
ATOM 1502 N N . ALA B 1 38 ? 88.792 26.288 51.367 1.00 16.30 135 ALA B N 1
ATOM 1503 C CA . ALA B 1 38 ? 87.529 25.786 51.994 1.00 16.36 135 ALA B CA 1
ATOM 1504 C C . ALA B 1 38 ? 87.652 25.726 53.541 1.00 15.68 135 ALA B C 1
ATOM 1505 O O . ALA B 1 38 ? 86.689 25.961 54.275 1.00 16.49 135 ALA B O 1
ATOM 1507 N N . LEU B 1 39 ? 88.884 25.449 54.000 1.00 16.47 136 LEU B N 1
ATOM 1508 C CA . LEU B 1 39 ? 89.191 25.252 55.428 1.00 16.43 136 LEU B CA 1
ATOM 1509 C C . LEU B 1 39 ? 89.763 26.518 56.088 1.00 16.76 136 LEU B C 1
ATOM 1510 O O . LEU B 1 39 ? 90.075 26.517 57.286 1.00 17.88 136 LEU B O 1
ATOM 1515 N N . GLU B 1 40 ? 89.835 27.581 55.284 1.00 16.69 137 GLU B N 1
ATOM 1516 C CA . GLU B 1 40 ? 90.348 28.889 55.647 1.00 16.77 137 GLU B CA 1
ATOM 1517 C C . GLU B 1 40 ? 91.703 28.741 56.280 1.00 16.73 137 GLU B C 1
ATOM 1518 O O . GLU B 1 40 ? 91.954 29.204 57.363 1.00 16.84 137 GLU B O 1
ATOM 1524 N N . LEU B 1 41 ? 92.565 28.021 55.599 1.00 17.05 138 LEU B N 1
ATOM 1525 C CA . LEU B 1 41 ? 93.921 27.798 56.057 1.00 17.86 138 LEU B CA 1
ATOM 1526 C C . LEU B 1 41 ? 94.861 28.740 55.342 1.00 19.20 138 LEU B C 1
ATOM 1527 O O . LEU B 1 41 ? 94.560 29.252 54.274 1.00 19.43 138 LEU B O 1
ATOM 1532 N N . ARG B 1 42 ? 96.015 28.939 55.971 1.00 19.88 139 ARG B N 1
ATOM 1533 C CA . ARG B 1 42 ? 97.169 29.568 55.333 1.00 20.23 139 ARG B CA 1
ATOM 1534 C C . ARG B 1 42 ? 97.702 28.616 54.301 1.00 19.90 139 ARG B C 1
ATOM 1535 O O . ARG B 1 42 ? 97.632 27.421 54.440 1.00 18.11 139 ARG B O 1
ATOM 1543 N N . ALA B 1 43 ? 98.370 29.180 53.301 1.00 21.18 140 ALA B N 1
ATOM 1544 C CA . ALA B 1 43 ? 98.927 28.370 52.235 1.00 20.53 140 ALA B CA 1
ATOM 1545 C C . ALA B 1 43 ? 100.038 27.507 52.787 1.00 20.08 140 ALA B C 1
ATOM 1546 O O . ALA B 1 43 ? 100.894 27.934 53.550 1.00 20.13 140 ALA B O 1
ATOM 1548 N N . GLY B 1 44 ? 100.008 26.248 52.411 1.00 19.71 141 GLY B N 1
ATOM 1549 C CA . GLY B 1 44 ? 101.089 25.375 52.786 1.00 18.68 141 GLY B CA 1
ATOM 1550 C C . GLY B 1 44 ? 100.776 24.684 54.081 1.00 18.01 141 GLY B C 1
ATOM 1551 O O . GLY B 1 44 ? 101.587 23.933 54.543 1.00 15.19 141 GLY B O 1
ATOM 1552 N N . GLU B 1 45 ? 99.611 24.975 54.678 1.00 16.92 142 GLU B N 1
ATOM 1553 C CA . GLU B 1 45 ? 99.193 24.195 55.866 1.00 18.67 142 GLU B CA 1
ATOM 1554 C C . GLU B 1 45 ? 98.969 22.743 55.479 1.00 18.49 142 GLU B C 1
ATOM 1555 O O . GLU B 1 45 ? 98.486 22.425 54.394 1.00 18.95 142 GLU B O 1
ATOM 1561 N N . THR B 1 46 ? 99.374 21.901 56.410 1.00 18.03 143 THR B N 1
ATOM 1562 C CA . THR B 1 46 ? 99.191 20.473 56.377 1.00 19.20 143 THR B CA 1
ATOM 1563 C C . THR B 1 46 ? 97.758 20.128 56.753 1.00 18.41 143 THR B C 1
ATOM 1564 O O . THR B 1 46 ? 97.134 20.744 57.632 1.00 18.38 143 THR B O 1
ATOM 1568 N N . VAL B 1 47 ? 97.226 19.202 55.973 1.00 17.16 144 VAL B N 1
ATOM 1569 C CA . VAL B 1 47 ? 95.969 18.519 56.248 1.00 15.83 144 VAL B CA 1
ATOM 1570 C C . VAL B 1 47 ? 96.146 16.988 56.308 1.00 16.21 144 VAL B C 1
ATOM 1571 O O . VAL B 1 47 ? 97.041 16.369 55.694 1.00 15.65 144 VAL B O 1
ATOM 1575 N N . VAL B 1 48 ? 95.282 16.383 57.100 1.00 17.55 145 VAL B N 1
ATOM 1576 C CA . VAL B 1 48 ? 95.074 14.948 57.089 1.00 17.67 145 VAL B CA 1
ATOM 1577 C C . VAL B 1 48 ? 94.014 14.651 56.070 1.00 18.94 145 VAL B C 1
ATOM 1578 O O . VAL B 1 48 ? 92.943 15.284 56.012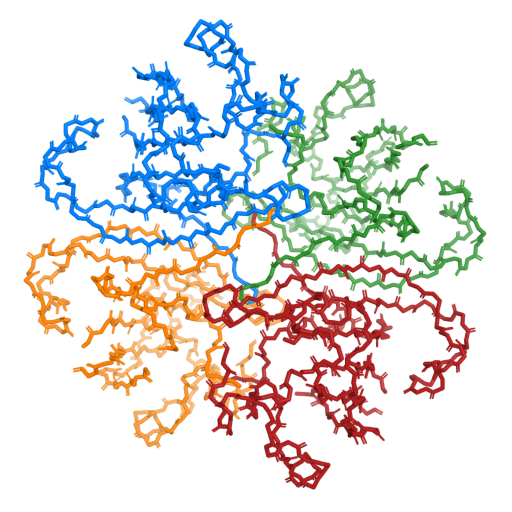 1.00 16.56 145 VAL B O 1
ATOM 1582 N N . THR B 1 49 ? 94.310 13.655 55.253 1.00 17.52 146 THR B N 1
ATOM 1583 C CA . THR B 1 49 ? 93.363 13.157 54.315 1.00 18.55 146 THR B CA 1
ATOM 1584 C C . THR B 1 49 ? 93.150 11.656 54.485 1.00 18.08 146 THR B C 1
ATOM 1585 O O . THR B 1 49 ? 94.059 10.895 54.794 1.00 20.02 146 THR B O 1
ATOM 1589 N N . ILE B 1 50 ? 91.878 11.302 54.385 1.00 16.77 147 ILE B N 1
ATOM 1590 C CA . ILE B 1 50 ? 91.401 9.958 54.563 1.00 17.69 147 ILE B CA 1
ATOM 1591 C C . ILE B 1 50 ? 90.526 9.638 53.370 1.00 17.54 147 ILE B C 1
ATOM 1592 O O . ILE B 1 50 ? 89.741 10.466 52.922 1.00 16.79 147 ILE B O 1
ATOM 1597 N N . ARG B 1 51 ? 90.729 8.475 52.805 1.00 17.07 148 ARG B N 1
ATOM 1598 C CA . ARG B 1 51 ? 89.683 7.889 52.037 1.00 16.53 148 ARG B CA 1
ATOM 1599 C C . ARG B 1 51 ? 89.072 6.717 52.759 1.00 16.25 148 ARG B C 1
ATOM 1600 O O . ARG B 1 51 ? 89.753 5.849 53.346 1.00 15.16 148 ARG B O 1
ATOM 1608 N N . ARG B 1 52 ? 87.783 6.603 52.578 1.00 16.15 149 ARG B N 1
ATOM 1609 C CA . ARG B 1 52 ? 87.090 5.464 53.140 1.00 15.86 149 ARG B CA 1
ATOM 1610 C C . ARG B 1 52 ? 85.952 5.000 52.304 1.00 15.74 149 ARG B C 1
ATOM 1611 O O . ARG B 1 52 ? 85.363 5.777 51.526 1.00 14.84 149 ARG B O 1
ATOM 1619 N N . GLN B 1 53 ? 85.661 3.711 52.480 1.00 15.37 150 GLN B N 1
ATOM 1620 C CA . GLN B 1 53 ? 84.507 3.084 51.857 1.00 15.66 150 GLN B CA 1
ATOM 1621 C C . GLN B 1 53 ? 83.393 2.824 52.880 1.00 15.42 150 GLN B C 1
ATOM 1622 O O . GLN B 1 53 ? 83.625 2.247 53.929 1.00 16.09 150 GLN B O 1
ATOM 1628 N N . LEU B 1 54 ? 82.188 3.237 52.549 1.00 14.60 151 LEU B N 1
ATOM 1629 C CA . LEU B 1 54 ? 80.959 2.749 53.243 1.00 16.13 151 LEU B CA 1
ATOM 1630 C C . LEU B 1 54 ? 80.252 1.666 52.429 1.00 15.17 151 LEU B C 1
ATOM 1631 O O . LEU B 1 54 ? 80.116 1.752 51.194 1.00 13.61 151 LEU B O 1
ATOM 1636 N N . SER B 1 55 ? 79.820 0.651 53.147 1.00 16.56 152 SER B N 1
ATOM 1637 C CA . SER B 1 55 ? 79.018 -0.420 52.602 1.00 19.25 152 SER B CA 1
ATOM 1638 C C . SER B 1 55 ? 77.756 -0.564 53.339 1.00 21.17 152 SER B C 1
ATOM 1639 O O . SER B 1 55 ? 77.687 -0.292 54.530 1.00 21.66 152 SER B O 1
ATOM 1647 N N . ASN B 1 57 ? 74.331 -3.365 53.253 1.00 27.53 154 ASN B N 1
ATOM 1648 C CA . ASN B 1 57 ? 73.863 -4.644 52.714 1.00 28.88 154 ASN B CA 1
ATOM 1649 C C . ASN B 1 57 ? 75.037 -5.388 52.135 1.00 28.81 154 ASN B C 1
ATOM 1650 O O . ASN B 1 57 ? 74.924 -6.053 51.120 1.00 29.49 154 ASN B O 1
ATOM 1655 N N . HIS B 1 58 ? 76.184 -5.208 52.770 1.00 29.18 155 HIS B N 1
ATOM 1656 C CA . HIS B 1 58 ? 77.436 -5.900 52.370 1.00 29.12 155 HIS B CA 1
ATOM 1657 C C . HIS B 1 58 ? 77.846 -5.602 50.923 1.00 27.36 155 HIS B C 1
ATOM 1658 O O . HIS B 1 58 ? 78.540 -6.365 50.263 1.00 28.02 155 HIS B O 1
ATOM 1673 N N . PRO B 1 60 ? 79.388 -2.100 48.579 1.00 19.22 157 PRO B N 1
ATOM 1674 C CA . PRO B 1 60 ? 80.003 -0.770 48.603 1.00 18.13 157 PRO B CA 1
ATOM 1675 C C . PRO B 1 60 ? 79.046 0.230 48.052 1.00 16.81 157 PRO B C 1
ATOM 1676 O O . PRO B 1 60 ? 78.500 0.049 46.962 1.00 16.54 157 PRO B O 1
ATOM 1680 N N . THR B 1 61 ? 78.877 1.309 48.799 1.00 15.63 158 THR B N 1
ATOM 1681 C CA . THR B 1 61 ? 77.900 2.333 48.454 1.00 15.51 158 THR B CA 1
ATOM 1682 C C . THR B 1 61 ? 78.482 3.714 48.330 1.00 13.43 158 THR B C 1
ATOM 1683 O O . THR B 1 61 ? 78.007 4.514 47.535 1.00 12.71 158 THR B O 1
ATOM 1687 N N . VAL B 1 62 ? 79.505 3.998 49.131 1.00 11.98 159 VAL B N 1
ATOM 1688 C CA . VAL B 1 62 ? 80.063 5.328 49.188 1.00 13.28 159 VAL B CA 1
ATOM 1689 C C . VAL B 1 62 ? 81.571 5.251 49.186 1.00 13.39 159 VAL B C 1
ATOM 1690 O O . VAL B 1 62 ? 82.157 4.440 49.891 1.00 13.63 159 VAL B O 1
ATOM 1694 N N . ILE B 1 63 ? 82.191 6.079 48.372 1.00 14.73 160 ILE B N 1
ATOM 1695 C CA . ILE B 1 63 ? 83.595 6.399 48.591 1.00 15.12 160 ILE B CA 1
ATOM 1696 C C . ILE B 1 63 ? 83.713 7.850 48.985 1.00 15.36 160 ILE B C 1
ATOM 1697 O O . ILE B 1 63 ? 83.258 8.739 48.284 1.00 15.91 160 ILE B O 1
ATOM 1702 N N . ASP B 1 64 ? 84.280 8.083 50.170 1.00 15.90 161 ASP B N 1
ATOM 1703 C CA . ASP B 1 64 ? 84.435 9.399 50.717 1.00 16.42 161 ASP B CA 1
ATOM 1704 C C . ASP B 1 64 ? 85.907 9.696 50.788 1.00 15.80 161 ASP B C 1
ATOM 1705 O O . ASP B 1 64 ? 86.686 8.885 51.317 1.00 15.75 161 ASP B O 1
ATOM 1710 N N . ASP B 1 65 ? 86.232 10.904 50.354 1.00 15.42 162 ASP B N 1
ATOM 1711 C CA . ASP B 1 65 ? 87.582 11.557 50.552 1.00 15.88 162 ASP B CA 1
ATOM 1712 C C . ASP B 1 65 ? 87.393 12.747 51.481 1.00 16.19 162 ASP B C 1
ATOM 1713 O O . ASP B 1 65 ? 86.510 13.574 51.248 1.00 16.25 162 ASP B O 1
ATOM 1718 N N . LEU B 1 66 ? 88.179 12.772 52.557 1.00 17.05 163 LEU B N 1
ATOM 1719 C CA . LEU B 1 66 ? 88.060 13.764 53.642 1.00 18.79 163 LEU B CA 1
ATOM 1720 C C . LEU B 1 66 ? 89.392 14.515 53.785 1.00 17.83 163 LEU B C 1
ATOM 1721 O O . LEU B 1 66 ? 90.497 13.947 53.620 1.00 17.94 163 LEU B O 1
ATOM 1726 N N . TRP B 1 67 ? 89.265 15.805 54.039 1.00 16.53 164 TRP B N 1
ATOM 1727 C CA . TRP B 1 67 ? 90.465 16.639 54.382 1.00 15.99 164 TRP B CA 1
ATOM 1728 C C . TRP B 1 67 ? 90.177 17.398 55.694 1.00 14.67 164 TRP B C 1
ATOM 1729 O O . TRP B 1 67 ? 89.164 18.080 55.841 1.00 16.26 164 TRP B O 1
ATOM 1740 N N . LEU B 1 68 ? 91.083 17.258 56.638 1.00 14.29 165 LEU B N 1
ATOM 1741 C CA . LEU B 1 68 ? 90.978 17.874 57.959 1.00 14.64 165 LEU B CA 1
ATOM 1742 C C . LEU B 1 68 ? 92.232 18.740 58.232 1.00 15.71 165 LEU B C 1
ATOM 1743 O O . LEU B 1 68 ? 93.331 18.350 57.834 1.00 14.41 165 LEU B O 1
ATOM 1748 N N . PRO B 1 69 ? 92.059 19.889 58.905 1.00 16.09 166 PRO B N 1
ATOM 1749 C CA . PRO B 1 69 ? 93.185 20.741 59.402 1.00 16.96 166 PRO B CA 1
ATOM 1750 C C . PRO B 1 69 ? 94.139 19.977 60.292 1.00 17.44 166 PRO B C 1
ATOM 1751 O O . PRO B 1 69 ? 93.753 19.373 61.269 1.00 15.52 166 PRO B O 1
ATOM 1755 N N . GLY B 1 70 ? 95.390 19.967 59.883 1.00 18.80 167 GLY B N 1
ATOM 1756 C CA . GLY B 1 70 ? 96.384 19.146 60.572 1.00 20.62 167 GLY B CA 1
ATOM 1757 C C . GLY B 1 70 ? 96.540 19.553 62.017 1.00 23.27 167 GLY B C 1
ATOM 1758 O O . GLY B 1 70 ? 96.731 18.698 62.886 1.00 24.19 167 GLY B O 1
ATOM 1759 N N . THR B 1 71 ? 96.412 20.859 62.258 1.00 23.63 168 THR B N 1
ATOM 1760 C CA . THR B 1 71 ? 96.509 21.464 63.595 1.00 25.84 168 THR B CA 1
ATOM 1761 C C . THR B 1 71 ? 95.614 20.801 64.629 1.00 25.73 168 THR B C 1
ATOM 1762 O O . THR B 1 71 ? 96.013 20.420 65.713 1.00 26.35 168 THR B O 1
ATOM 1766 N N . HIS B 1 72 ? 94.376 20.672 64.264 1.00 26.25 169 HIS B N 1
ATOM 1767 C CA . HIS B 1 72 ? 93.366 20.140 65.189 1.00 28.06 169 HIS B CA 1
ATOM 1768 C C . HIS B 1 72 ? 93.313 18.634 65.227 1.00 27.09 169 HIS B C 1
ATOM 1769 O O . HIS B 1 72 ? 92.445 18.046 65.892 1.00 29.42 169 HIS B O 1
ATOM 1776 N N . PHE B 1 73 ? 94.081 18.008 64.362 1.00 25.56 170 PHE B N 1
ATOM 1777 C CA . PHE B 1 73 ? 93.865 16.571 64.152 1.00 24.27 170 PHE B CA 1
ATOM 1778 C C . PHE B 1 73 ? 95.159 15.836 64.203 1.00 24.48 170 PHE B C 1
ATOM 1779 O O . PHE B 1 73 ? 95.331 14.785 63.595 1.00 21.47 170 PHE B O 1
ATOM 1787 N N . ARG B 1 74 ? 96.084 16.425 64.952 1.00 27.72 171 ARG B N 1
ATOM 1788 C CA . ARG B 1 74 ? 97.451 15.853 65.063 1.00 29.57 171 ARG B CA 1
ATOM 1789 C C . ARG B 1 74 ? 97.448 14.380 65.455 1.00 29.80 171 ARG B C 1
ATOM 1790 O O . ARG B 1 74 ? 98.163 13.572 64.858 1.00 32.72 171 ARG B O 1
ATOM 1798 N N . GLY B 1 75 ? 96.621 14.015 66.416 1.00 29.02 172 GLY B N 1
ATOM 1799 C CA . GLY B 1 75 ? 96.622 12.606 66.905 1.00 28.82 172 GLY B CA 1
ATOM 1800 C C . GLY B 1 75 ? 95.888 11.567 66.063 1.00 27.92 172 GLY B C 1
ATOM 1801 O O . GLY B 1 75 ? 95.811 10.382 66.430 1.00 27.42 172 GLY B O 1
ATOM 1802 N N . LEU B 1 76 ? 95.384 12.008 64.911 1.00 26.24 173 LEU B N 1
ATOM 1803 C CA . LEU B 1 76 ? 94.595 11.158 64.055 1.00 26.91 173 LEU B CA 1
ATOM 1804 C C . LEU B 1 76 ? 95.510 10.223 63.292 1.00 28.12 173 LEU B C 1
ATOM 1805 O O . LEU B 1 76 ? 96.236 10.651 62.397 1.00 30.27 173 LEU B O 1
ATOM 1810 N N . THR B 1 77 ? 95.520 8.956 63.684 1.00 26.90 174 THR B N 1
ATOM 1811 C CA . THR B 1 77 ? 96.356 7.979 62.971 1.00 24.67 174 THR B CA 1
ATOM 1812 C C . THR B 1 77 ? 95.542 6.900 62.349 1.00 22.85 174 THR B C 1
ATOM 1813 O O . THR B 1 77 ? 94.385 6.728 62.654 1.00 20.66 174 THR B O 1
ATOM 1817 N N . LEU B 1 78 ? 96.212 6.122 61.507 1.00 21.71 175 LEU B N 1
ATOM 1818 C CA . LEU B 1 78 ? 95.549 4.996 60.828 1.00 19.95 175 LEU B CA 1
ATOM 1819 C C . LEU B 1 78 ? 95.125 3.985 61.904 1.00 18.75 175 LEU B C 1
ATOM 1820 O O . LEU B 1 78 ? 94.030 3.464 61.928 1.00 16.64 175 LEU B O 1
ATOM 1825 N N . GLU B 1 79 ? 96.021 3.797 62.858 1.00 18.67 176 GLU B N 1
ATOM 1826 C CA . GLU B 1 79 ? 95.839 2.785 63.893 1.00 18.97 176 GLU B CA 1
ATOM 1827 C C . GLU B 1 79 ? 94.635 3.218 64.750 1.00 18.60 176 GLU B C 1
ATOM 1828 O O . GLU B 1 79 ? 93.794 2.409 65.145 1.00 16.84 176 GLU B O 1
ATOM 1834 N N . LEU B 1 80 ? 94.507 4.524 64.933 1.00 17.77 177 LEU B N 1
ATOM 1835 C CA . LEU B 1 80 ? 93.367 5.048 65.685 1.00 17.65 177 LEU B CA 1
ATOM 1836 C C . LEU B 1 80 ? 92.087 4.793 64.909 1.00 17.22 177 LEU B C 1
ATOM 1837 O O . LEU B 1 80 ? 91.094 4.327 65.450 1.00 17.13 177 LEU B O 1
ATOM 1842 N N . LEU B 1 81 ? 92.132 5.102 63.626 1.00 15.92 178 LEU B N 1
ATOM 1843 C CA . LEU B 1 81 ? 90.957 4.922 62.757 1.00 16.61 178 LEU B CA 1
ATOM 1844 C C . LEU B 1 81 ? 90.462 3.495 62.638 1.00 14.81 178 LEU B C 1
ATOM 1845 O O . LEU B 1 81 ? 89.258 3.248 62.663 1.00 14.43 178 LEU B O 1
ATOM 1850 N N . THR B 1 82 ? 91.369 2.545 62.489 1.00 13.84 179 THR B N 1
ATOM 1851 C CA . THR B 1 82 ? 90.959 1.197 62.122 1.00 13.53 179 THR B CA 1
ATOM 1852 C C . THR B 1 82 ? 90.639 0.408 63.361 1.00 15.70 179 THR B C 1
ATOM 1853 O O . THR B 1 82 ? 90.009 -0.623 63.277 1.00 14.54 179 THR B O 1
ATOM 1857 N N . ALA B 1 83 ? 91.085 0.912 64.508 1.00 18.35 180 ALA B N 1
ATOM 1858 C CA . ALA B 1 83 ? 90.749 0.311 65.801 1.00 21.37 180 ALA B CA 1
ATOM 1859 C C . ALA B 1 83 ? 89.413 0.881 66.245 1.00 25.06 180 ALA B C 1
ATOM 1860 O O . ALA B 1 83 ? 88.690 0.263 66.995 1.00 26.87 180 ALA B O 1
ATOM 1862 N N . SER B 1 84 ? 89.075 2.071 65.750 1.00 27.98 181 SER B N 1
ATOM 1863 C CA . SER B 1 84 ? 87.854 2.759 66.194 1.00 28.95 181 SER B CA 1
ATOM 1864 C C . SER B 1 84 ? 86.570 2.062 65.737 1.00 30.47 181 SER B C 1
ATOM 1865 O O . SER B 1 84 ? 86.379 1.684 64.563 1.00 30.88 181 SER B O 1
ATOM 1868 N N . LYS B 1 85 ? 85.687 1.896 66.708 1.00 30.72 182 LYS B N 1
ATOM 1869 C CA . LYS B 1 85 ? 84.374 1.275 66.489 1.00 31.81 182 LYS B CA 1
ATOM 1870 C C . LYS B 1 85 ? 83.346 2.402 66.217 1.00 31.13 182 LYS B C 1
ATOM 1871 O O . LYS B 1 85 ? 82.221 2.166 65.816 1.00 33.23 182 LYS B O 1
ATOM 1877 N N . ALA B 1 86 ? 83.808 3.630 66.323 1.00 29.82 183 ALA B N 1
ATOM 1878 C CA . ALA B 1 86 ? 82.949 4.794 66.169 1.00 28.16 183 ALA B CA 1
ATOM 1879 C C . ALA B 1 86 ? 82.818 5.274 64.717 1.00 24.96 183 ALA B C 1
ATOM 1880 O O . ALA B 1 86 ? 83.751 5.251 63.917 1.00 23.88 183 ALA B O 1
ATOM 1882 N N . PRO B 1 87 ? 81.656 5.786 64.401 1.00 24.33 184 PRO B N 1
ATOM 1883 C CA . PRO B 1 87 ? 81.513 6.647 63.243 1.00 22.35 184 PRO B CA 1
ATOM 1884 C C . PRO B 1 87 ? 82.558 7.772 63.273 1.00 21.11 184 PRO B C 1
ATOM 1885 O O . PRO B 1 87 ? 82.926 8.235 64.336 1.00 19.19 184 PRO B O 1
ATOM 1889 N N . LEU B 1 88 ? 83.088 8.146 62.107 1.00 19.13 185 LEU B N 1
ATOM 1890 C CA . LEU B 1 88 ? 84.041 9.246 62.035 1.00 18.00 185 LEU B CA 1
ATOM 1891 C C . LEU B 1 88 ? 83.622 10.569 62.741 1.00 17.61 185 LEU B C 1
ATOM 1892 O O . LEU B 1 88 ? 84.435 11.144 63.462 1.00 17.59 185 LEU B O 1
ATOM 1897 N N . TYR B 1 89 ? 82.414 11.094 62.512 1.00 15.86 186 TYR B N 1
ATOM 1898 C CA . TYR B 1 89 ? 81.988 12.291 63.252 1.00 15.92 186 TYR B CA 1
ATOM 1899 C C . TYR B 1 89 ? 81.946 12.073 64.782 1.00 16.12 186 TYR B C 1
ATOM 1900 O O . TYR B 1 89 ? 82.257 13.023 65.568 1.00 16.13 186 TYR B O 1
ATOM 1909 N N . GLY B 1 90 ? 81.692 10.809 65.174 1.00 15.85 187 GLY B N 1
ATOM 1910 C CA . GLY B 1 90 ? 81.700 10.435 66.584 1.00 15.46 187 GLY B CA 1
ATOM 1911 C C . GLY B 1 90 ? 83.115 10.522 67.138 1.00 16.84 187 GLY B C 1
ATOM 1912 O O . GLY B 1 90 ? 83.302 11.052 68.228 1.00 17.81 187 GLY B O 1
ATOM 1913 N N . LEU B 1 91 ? 84.100 10.039 66.356 1.00 16.35 188 LEU B N 1
ATOM 1914 C CA . LEU B 1 91 ? 85.528 10.060 66.740 1.00 17.07 188 LEU B CA 1
ATOM 1915 C C . LEU B 1 91 ? 85.988 11.511 66.860 1.00 17.61 188 LEU B C 1
ATOM 1916 O O . LEU B 1 91 ? 86.667 11.908 67.840 1.00 17.79 188 LEU B O 1
ATOM 1921 N N . PHE B 1 92 ? 85.591 12.322 65.888 1.00 18.23 189 PHE B N 1
ATOM 1922 C CA . PHE B 1 92 ? 86.045 13.731 65.831 1.00 19.09 189 PHE B CA 1
ATOM 1923 C C . PHE B 1 92 ? 85.558 14.473 67.091 1.00 20.40 189 PHE B C 1
ATOM 1924 O O . PHE B 1 92 ? 86.308 15.247 67.736 1.00 18.62 189 PHE B O 1
ATOM 1932 N N . GLU B 1 93 ? 84.322 14.185 67.456 1.00 19.20 190 GLU B N 1
ATOM 1933 C CA . GLU B 1 93 ? 83.728 14.701 68.689 1.00 20.30 190 GLU B CA 1
ATOM 1934 C C . GLU B 1 93 ? 84.445 14.273 69.949 1.00 21.07 190 GLU B C 1
ATOM 1935 O O . GLU B 1 93 ? 84.882 15.132 70.729 1.00 22.12 190 GLU B O 1
ATOM 1941 N N . SER B 1 94 ? 84.575 12.953 70.115 1.00 20.33 191 SER B N 1
ATOM 1942 C CA . SER B 1 94 ? 84.950 12.365 71.378 1.00 22.03 191 SER B CA 1
ATOM 1943 C C . SER B 1 94 ? 86.450 12.414 71.542 1.00 20.78 191 SER B C 1
ATOM 1944 O O . SER B 1 94 ? 86.905 12.658 72.624 1.00 20.89 191 SER B O 1
ATOM 1947 N N . GLU B 1 95 ? 87.199 12.236 70.465 1.00 19.34 192 GLU B N 1
ATOM 1948 C CA . GLU B 1 95 ? 88.644 12.183 70.577 1.00 20.21 192 GLU B CA 1
ATOM 1949 C C . GLU B 1 95 ? 89.258 13.537 70.341 1.00 18.63 192 GLU B C 1
ATOM 1950 O O . GLU B 1 95 ? 90.351 13.809 70.832 1.00 17.30 192 GLU B O 1
ATOM 1956 N N . PHE B 1 96 ? 88.598 14.381 69.564 1.00 16.72 193 PHE B N 1
ATOM 1957 C CA . PHE B 1 96 ? 89.217 15.637 69.114 1.00 17.34 193 PHE B CA 1
ATOM 1958 C C . PHE B 1 96 ? 88.397 16.851 69.507 1.00 17.64 193 PHE B C 1
ATOM 1959 O O . PHE B 1 96 ? 88.826 17.977 69.317 1.00 18.28 193 PHE B O 1
ATOM 1967 N N . GLY B 1 97 ? 87.241 16.615 70.118 1.00 18.85 194 GLY B N 1
ATOM 1968 C CA . GLY B 1 97 ? 86.382 17.710 70.643 1.00 19.73 194 GLY B CA 1
ATOM 1969 C C . GLY B 1 97 ? 85.807 18.591 69.524 1.00 20.32 194 GLY B C 1
ATOM 1970 O O . GLY B 1 97 ? 85.551 19.790 69.702 1.00 20.71 194 GLY B O 1
ATOM 1971 N N . VAL B 1 98 ? 85.720 18.013 68.338 1.00 18.48 195 VAL B N 1
ATOM 1972 C CA . VAL B 1 98 ? 85.181 18.712 67.181 1.00 18.79 195 VAL B CA 1
ATOM 1973 C C . VAL B 1 98 ? 83.798 18.251 66.798 1.00 17.70 195 VAL B C 1
ATOM 1974 O O . VAL B 1 98 ? 83.567 17.138 66.430 1.00 16.70 195 VAL B O 1
ATOM 1978 N N . SER B 1 99 ? 82.862 19.167 66.982 1.00 16.15 196 SER B N 1
ATOM 1979 C CA . SER B 1 99 ? 81.483 18.903 66.838 1.00 17.51 196 SER B CA 1
ATOM 1980 C C . SER B 1 99 ? 80.886 19.823 65.775 1.00 17.31 196 SER B C 1
ATOM 1981 O O . SER B 1 99 ? 81.038 21.034 65.830 1.00 18.56 196 SER B O 1
ATOM 1992 N N . VAL B 1 101 ? 78.162 21.738 63.584 1.00 16.47 198 VAL B N 1
ATOM 1993 C CA . VAL B 1 101 ? 76.904 22.413 63.750 1.00 16.95 198 VAL B CA 1
ATOM 1994 C C . VAL B 1 101 ? 76.160 22.574 62.396 1.00 17.00 198 VAL B C 1
ATOM 1995 O O . VAL B 1 101 ? 74.919 22.716 62.357 1.00 18.77 198 VAL B O 1
ATOM 1999 N N . ARG B 1 102 ? 76.882 22.460 61.291 1.00 15.38 199 ARG B N 1
ATOM 2000 C CA . ARG B 1 102 ? 76.268 22.720 59.977 1.00 16.97 199 ARG B CA 1
ATOM 2001 C C . ARG B 1 102 ? 77.172 22.178 58.923 1.00 15.55 199 ARG B C 1
ATOM 2002 O O . ARG B 1 102 ? 78.376 22.101 59.118 1.00 13.62 199 ARG B O 1
ATOM 2010 N N . ALA B 1 103 ? 76.565 21.761 57.819 1.00 14.19 200 ALA B N 1
ATOM 2011 C CA . ALA B 1 103 ? 77.268 21.317 56.618 1.00 13.78 200 ALA B CA 1
ATOM 2012 C C . ALA B 1 103 ? 76.655 22.013 55.429 1.00 14.40 200 ALA B C 1
ATOM 2013 O O . ALA B 1 103 ? 75.419 22.212 55.363 1.00 12.56 200 ALA B O 1
ATOM 2015 N N . ASP B 1 104 ? 77.516 22.506 54.557 1.00 14.22 201 ASP B N 1
ATOM 2016 C CA . ASP B 1 104 ? 77.025 23.064 53.303 1.00 15.03 201 ASP B CA 1
ATOM 2017 C C . ASP B 1 104 ? 77.503 22.109 52.189 1.00 15.64 201 ASP B C 1
ATOM 2018 O O . ASP B 1 104 ? 78.711 21.791 52.116 1.00 14.73 201 ASP B O 1
ATOM 2023 N N . GLU B 1 105 ? 76.579 21.727 51.307 1.00 13.70 202 GLU B N 1
ATOM 2024 C CA . GLU B 1 105 ? 76.853 20.781 50.248 1.00 14.69 202 GLU B CA 1
ATOM 2025 C C . GLU B 1 105 ? 76.471 21.233 48.867 1.00 12.12 202 GLU B C 1
ATOM 2026 O O . GLU B 1 105 ? 75.599 22.029 48.648 1.00 11.61 202 GLU B O 1
ATOM 2032 N N . LYS B 1 106 ? 77.165 20.636 47.926 1.00 12.62 203 LYS B N 1
ATOM 2033 C CA . LYS B 1 106 ? 76.924 20.796 46.502 1.00 12.18 203 LYS B CA 1
ATOM 2034 C C . LYS B 1 106 ? 76.839 19.400 45.910 1.00 13.06 203 LYS B C 1
ATOM 2035 O O . LYS B 1 106 ? 77.806 18.587 46.042 1.00 13.08 203 LYS B O 1
ATOM 2041 N N . LEU B 1 107 ? 75.683 19.104 45.316 1.00 12.17 204 LEU B N 1
ATOM 2042 C CA . LEU B 1 107 ? 75.417 17.775 44.768 1.00 13.21 204 LEU B CA 1
ATOM 2043 C C . LEU B 1 107 ? 75.294 17.849 43.278 1.00 13.13 204 LEU B C 1
ATOM 2044 O O . LEU B 1 107 ? 74.709 18.762 42.743 1.00 11.22 204 LEU B O 1
ATOM 2049 N N . ARG B 1 108 ? 75.884 16.853 42.661 1.00 12.75 205 ARG B N 1
ATOM 2050 C CA . ARG B 1 108 ? 75.854 16.670 41.159 1.00 15.33 205 ARG B CA 1
ATOM 2051 C C . ARG B 1 108 ? 75.944 15.196 40.789 1.00 14.99 205 ARG B C 1
ATOM 2052 O O . ARG B 1 108 ? 76.388 14.373 41.572 1.00 14.39 205 ARG B O 1
ATOM 2060 N N . ALA B 1 109 ? 75.490 14.880 39.578 1.00 14.90 206 ALA B N 1
ATOM 2061 C CA . ALA B 1 109 ? 75.657 13.540 39.026 1.00 13.70 206 ALA B CA 1
ATOM 2062 C C . ALA B 1 109 ? 76.875 13.555 38.139 1.00 13.52 206 ALA B C 1
ATOM 2063 O O . ALA B 1 109 ? 77.068 14.448 37.340 1.00 14.54 206 ALA B O 1
ATOM 2065 N N . VAL B 1 110 ? 77.694 12.555 38.324 1.00 14.01 207 VAL B N 1
ATOM 2066 C CA . VAL B 1 110 ? 78.964 12.405 37.623 1.00 15.19 207 VAL B CA 1
ATOM 2067 C C . VAL B 1 110 ? 79.132 10.980 37.153 1.00 14.36 207 VAL B C 1
ATOM 2068 O O . VAL B 1 110 ? 78.451 10.109 37.622 1.00 15.15 207 VAL B O 1
ATOM 2072 N N . ALA B 1 111 ? 80.021 10.786 36.186 1.00 15.52 208 ALA B N 1
ATOM 2073 C CA . ALA B 1 111 ? 80.459 9.473 35.714 1.00 15.23 208 ALA B CA 1
ATOM 2074 C C . ALA B 1 111 ? 81.505 8.824 36.663 1.00 16.28 208 ALA B C 1
ATOM 2075 O O . ALA B 1 111 ? 82.391 9.474 37.138 1.00 16.91 208 ALA B O 1
ATOM 2077 N N . ALA B 1 112 ? 81.332 7.552 37.020 1.00 16.24 209 ALA B N 1
ATOM 2078 C CA . ALA B 1 112 ? 82.362 6.811 37.774 1.00 16.14 209 ALA B CA 1
ATOM 2079 C C . ALA B 1 112 ? 83.650 6.766 37.000 1.00 17.30 209 ALA B C 1
ATOM 2080 O O . ALA B 1 112 ? 83.704 6.354 35.836 1.00 14.28 209 ALA B O 1
ATOM 2082 N N . SER B 1 113 ? 84.686 7.233 37.678 1.00 17.72 210 SER B N 1
ATOM 2083 C CA . SER B 1 113 ? 86.010 7.320 37.082 1.00 19.50 210 SER B CA 1
ATOM 2084 C C . SER B 1 113 ? 86.654 5.938 37.125 1.00 19.19 210 SER B C 1
ATOM 2085 O O . SER B 1 113 ? 86.228 5.040 37.869 1.00 18.00 210 SER B O 1
ATOM 2088 N N . PRO B 1 114 ? 87.683 5.747 36.304 1.00 19.60 211 PRO B N 1
ATOM 2089 C CA . PRO B 1 114 ? 88.371 4.471 36.343 1.00 19.60 211 PRO B CA 1
ATOM 2090 C C . PRO B 1 114 ? 88.961 4.134 37.716 1.00 19.51 211 PRO B C 1
ATOM 2091 O O . PRO B 1 114 ? 89.085 2.960 38.094 1.00 18.59 211 PRO B O 1
ATOM 2095 N N . GLU B 1 115 ? 89.310 5.152 38.466 1.00 20.25 212 GLU B N 1
ATOM 2096 C CA . GLU B 1 115 ? 89.858 4.905 39.836 1.00 21.93 212 GLU B CA 1
ATOM 2097 C C . GLU B 1 115 ? 88.725 4.501 40.805 1.00 20.59 212 GLU B C 1
ATOM 2098 O O . GLU B 1 115 ? 88.840 3.597 41.622 1.00 19.74 212 GLU B O 1
ATOM 2104 N N . ILE B 1 116 ? 87.613 5.184 40.718 1.00 19.00 213 ILE B N 1
ATOM 2105 C CA . ILE B 1 116 ? 86.556 4.971 41.692 1.00 18.57 213 ILE B CA 1
ATOM 2106 C C . ILE B 1 116 ? 85.701 3.736 41.470 1.00 19.53 213 ILE B C 1
ATOM 2107 O O . ILE B 1 116 ? 85.302 3.052 42.417 1.00 18.84 213 ILE B O 1
ATOM 2112 N N . ALA B 1 117 ? 85.462 3.464 40.190 1.00 20.02 214 ALA B N 1
ATOM 2113 C CA . ALA B 1 117 ? 84.525 2.451 39.716 1.00 20.10 214 ALA B CA 1
ATOM 2114 C C . ALA B 1 117 ? 84.776 1.081 40.362 1.00 20.46 214 ALA B C 1
ATOM 2115 O O . ALA B 1 117 ? 83.856 0.497 40.909 1.00 20.19 214 ALA B O 1
ATOM 2117 N N . PRO B 1 118 ? 86.030 0.593 40.343 1.00 19.50 215 PRO B N 1
ATOM 2118 C CA . PRO B 1 118 ? 86.367 -0.690 40.982 1.00 19.26 215 PRO B CA 1
ATOM 2119 C C . PRO B 1 118 ? 86.060 -0.718 42.482 1.00 19.03 215 PRO B C 1
ATOM 2120 O O . PRO B 1 118 ? 85.729 -1.760 43.044 1.00 18.53 215 PRO B O 1
ATOM 2124 N N . LEU B 1 119 ? 86.162 0.429 43.120 1.00 18.28 216 LEU B N 1
ATOM 2125 C CA . LEU B 1 119 ? 85.942 0.488 44.572 1.00 19.09 216 LEU B CA 1
ATOM 2126 C C . LEU B 1 119 ? 84.428 0.470 44.917 1.00 18.94 216 LEU B C 1
ATOM 2127 O O . LEU B 1 119 ? 84.039 0.305 46.076 1.00 20.42 216 LEU B O 1
ATOM 2132 N N . LEU B 1 120 ? 83.578 0.639 43.916 1.00 19.12 217 LEU B N 1
ATOM 2133 C CA . LEU B 1 120 ? 82.108 0.584 44.122 1.00 18.53 217 LEU B CA 1
ATOM 2134 C C . LEU B 1 120 ? 81.487 -0.581 43.387 1.00 19.47 217 LEU B C 1
ATOM 2135 O O . LEU B 1 120 ? 80.234 -0.816 43.395 1.00 18.35 217 LEU B O 1
ATOM 2140 N N . GLY B 1 121 ? 82.388 -1.333 42.776 1.00 19.14 218 GLY B N 1
ATOM 2141 C CA . GLY B 1 121 ? 82.044 -2.550 42.061 1.00 19.48 218 GLY B CA 1
ATOM 2142 C C . GLY B 1 121 ? 81.278 -2.274 40.802 1.00 19.42 218 GLY B C 1
ATOM 2143 O O . GLY B 1 121 ? 80.410 -3.022 40.423 1.00 19.97 218 GLY B O 1
ATOM 2144 N N . VAL B 1 122 ? 81.544 -1.133 40.196 1.00 19.61 219 VAL B N 1
ATOM 2145 C CA . VAL B 1 122 ? 80.842 -0.741 38.985 1.00 18.81 219 VAL B CA 1
ATOM 2146 C C . VAL B 1 122 ? 81.778 -0.507 37.826 1.00 19.31 219 VAL B C 1
ATOM 2147 O O . VAL B 1 122 ? 82.968 -0.464 37.953 1.00 17.95 219 VAL B O 1
ATOM 2151 N N . GLU B 1 123 ? 81.200 -0.331 36.659 1.00 20.38 220 GLU B N 1
ATOM 2152 C CA . GLU B 1 123 ? 82.037 -0.048 35.494 1.00 21.51 220 GLU B CA 1
ATOM 2153 C C . GLU B 1 123 ? 82.313 1.463 35.384 1.00 21.21 220 GLU B C 1
ATOM 2154 O O . GLU B 1 123 ? 81.541 2.290 35.859 1.00 21.08 220 GLU B O 1
ATOM 2160 N N . PRO B 1 124 ? 83.467 1.824 34.801 1.00 21.41 221 PRO B N 1
ATOM 2161 C CA . PRO B 1 124 ? 83.708 3.227 34.479 1.00 21.09 221 PRO B CA 1
ATOM 2162 C C . PRO B 1 124 ? 82.549 3.863 33.658 1.00 20.63 221 PRO B C 1
ATOM 2163 O O . PRO B 1 124 ? 82.103 3.339 32.633 1.00 19.86 221 PRO B O 1
ATOM 2167 N N . GLY B 1 125 ? 82.071 5.005 34.111 1.00 18.20 222 GLY B N 1
ATOM 2168 C CA . GLY B 1 125 ? 81.013 5.697 33.392 1.00 18.23 222 GLY B CA 1
ATOM 2169 C C . GLY B 1 125 ? 79.676 5.596 34.103 1.00 17.24 222 GLY B C 1
ATOM 2170 O O . GLY B 1 125 ? 78.785 6.411 33.880 1.00 18.01 222 GLY B O 1
ATOM 2171 N N . ARG B 1 126 ? 79.574 4.647 35.036 1.00 16.52 223 ARG B N 1
ATOM 2172 C CA . ARG B 1 126 ? 78.317 4.501 35.819 1.00 16.47 223 ARG B CA 1
ATOM 2173 C C . ARG B 1 126 ? 77.980 5.837 36.546 1.00 15.35 223 ARG B C 1
ATOM 2174 O O . ARG B 1 126 ? 78.854 6.500 37.158 1.00 15.57 223 ARG B O 1
ATOM 2182 N N . PRO B 1 127 ? 76.710 6.251 36.496 1.00 14.28 224 PRO B N 1
ATOM 2183 C CA . PRO B 1 127 ? 76.295 7.457 37.185 1.00 14.18 224 PRO B CA 1
ATOM 2184 C C . PRO B 1 127 ? 76.422 7.357 38.677 1.00 13.96 224 PRO B C 1
ATOM 2185 O O . PRO B 1 127 ? 75.865 6.414 39.307 1.00 14.56 224 PRO B O 1
ATOM 2189 N N . LEU B 1 128 ? 77.150 8.322 39.230 1.00 13.14 225 LEU B N 1
ATOM 2190 C CA . LEU B 1 128 ? 77.291 8.440 40.699 1.00 11.70 225 LEU B CA 1
ATOM 2191 C C . LEU B 1 128 ? 76.790 9.784 41.170 1.00 11.05 225 LEU B C 1
ATOM 2192 O O . LEU B 1 128 ? 76.823 10.766 40.451 1.00 11.68 225 LEU B O 1
ATOM 2197 N N . LEU B 1 129 ? 76.263 9.834 42.384 1.00 12.37 226 LEU B N 1
ATOM 2198 C CA . LEU B 1 129 ? 75.914 11.111 43.031 1.00 12.57 226 LEU B CA 1
ATOM 2199 C C . LEU B 1 129 ? 77.198 11.615 43.778 1.00 14.48 226 LEU B C 1
ATOM 2200 O O . LEU B 1 129 ? 77.753 10.964 44.643 1.00 13.99 226 LEU B O 1
ATOM 2205 N N . GLN B 1 130 ? 77.700 12.757 43.335 1.00 14.74 227 GLN B N 1
ATOM 2206 C CA . GLN B 1 130 ? 78.777 13.459 44.063 1.00 14.76 227 GLN B CA 1
ATOM 2207 C C . GLN B 1 130 ? 78.223 14.452 45.047 1.00 15.34 227 GLN B C 1
ATOM 2208 O O . GLN B 1 130 ? 77.381 15.289 44.716 1.00 15.96 227 GLN B O 1
ATOM 2214 N N . VAL B 1 131 ? 78.610 14.288 46.296 1.00 14.61 228 VAL B N 1
ATOM 2215 C CA . VAL B 1 131 ? 78.237 15.222 47.381 1.00 15.04 228 VAL B CA 1
ATOM 2216 C C . VAL B 1 131 ? 79.511 15.890 47.920 1.00 14.02 228 VAL B C 1
ATOM 2217 O O . VAL B 1 131 ? 80.335 15.269 48.575 1.00 15.20 228 VAL B O 1
ATOM 2221 N N . ASP B 1 132 ? 79.694 17.146 47.583 1.00 12.80 229 ASP B N 1
ATOM 2222 C CA . ASP B 1 132 ? 80.837 17.914 48.084 1.00 13.48 229 ASP B CA 1
ATOM 2223 C C . ASP B 1 132 ? 80.395 18.738 49.286 1.00 12.82 229 ASP B C 1
ATOM 2224 O O . ASP B 1 132 ? 79.479 19.603 49.183 1.00 13.79 229 ASP B O 1
ATOM 2229 N N . ARG B 1 133 ? 81.007 18.439 50.413 1.00 12.98 230 ARG B N 1
ATOM 2230 C CA . ARG B 1 133 ? 80.625 18.971 51.717 1.00 14.40 230 ARG B CA 1
ATOM 2231 C C . ARG B 1 133 ? 81.766 19.774 52.393 1.00 14.69 230 ARG B C 1
ATOM 2232 O O . ARG B 1 133 ? 82.935 19.361 52.430 1.00 14.54 230 ARG B O 1
ATOM 2240 N N . ILE B 1 134 ? 81.368 20.930 52.934 1.00 13.42 231 ILE B N 1
ATOM 2241 C CA . ILE B 1 134 ? 82.147 21.562 53.991 1.00 14.53 231 ILE B CA 1
ATOM 2242 C C . ILE B 1 134 ? 81.291 21.596 55.266 1.00 14.31 231 ILE B C 1
ATOM 2243 O O . ILE B 1 134 ? 80.154 22.038 55.241 1.00 13.71 231 ILE B O 1
ATOM 2248 N N . SER B 1 135 ? 81.901 21.131 56.345 1.00 14.40 232 SER B N 1
ATOM 2249 C CA . SER B 1 135 ? 81.306 21.064 57.658 1.00 14.55 232 SER B CA 1
ATOM 2250 C C . SER B 1 135 ? 81.908 22.066 58.586 1.00 14.29 232 SER B C 1
ATOM 2251 O O . SER B 1 135 ? 83.089 22.322 58.551 1.00 14.28 232 SER B O 1
ATOM 2254 N N . TYR B 1 136 ? 81.038 22.623 59.436 1.00 13.52 233 TYR B N 1
ATOM 2255 C CA . TYR B 1 136 ? 81.372 23.753 60.266 1.00 14.26 233 TYR B CA 1
ATOM 2256 C C . TYR B 1 136 ? 81.112 23.434 61.735 1.00 13.95 233 TYR B C 1
ATOM 2257 O O . TYR B 1 136 ? 80.134 22.781 62.072 1.00 13.39 233 TYR B O 1
ATOM 2266 N N . THR B 1 137 ? 82.011 23.894 62.571 1.00 13.42 234 THR B N 1
ATOM 2267 C CA . THR B 1 137 ? 81.829 23.852 64.010 1.00 15.56 234 THR B CA 1
ATOM 2268 C C . THR B 1 137 ? 81.229 25.211 64.362 1.00 17.80 234 THR B C 1
ATOM 2269 O O . THR B 1 137 ? 80.915 26.035 63.484 1.00 18.99 234 THR B O 1
ATOM 2273 N N . TYR B 1 138 ? 81.126 25.459 65.641 1.00 19.81 235 TYR B N 1
ATOM 2274 C CA . TYR B 1 138 ? 80.651 26.751 66.174 1.00 21.58 235 TYR B CA 1
ATOM 2275 C C . TYR B 1 138 ? 81.463 27.993 65.714 1.00 21.66 235 TYR B C 1
ATOM 2276 O O . TYR B 1 138 ? 82.688 27.994 65.659 1.00 21.53 235 TYR B O 1
ATOM 2285 N N . GLY B 1 139 ? 80.751 29.053 65.370 1.00 21.66 236 GLY B N 1
ATOM 2286 C CA . GLY B 1 139 ? 81.385 30.296 64.953 1.00 21.44 236 GLY B CA 1
ATOM 2287 C C . GLY B 1 139 ? 81.669 30.236 63.469 1.00 21.63 236 GLY B C 1
ATOM 2288 O O . GLY B 1 139 ? 82.412 31.051 62.910 1.00 21.64 236 GLY B O 1
ATOM 2289 N N . ASP B 1 140 ? 81.080 29.250 62.820 1.00 21.26 237 ASP B N 1
ATOM 2290 C CA . ASP B 1 140 ? 81.252 29.127 61.378 1.00 21.84 237 ASP B CA 1
ATOM 2291 C C . ASP B 1 140 ? 82.703 28.870 60.987 1.00 20.87 237 ASP B C 1
ATOM 2292 O O . ASP B 1 140 ? 83.266 29.441 60.041 1.00 20.47 237 ASP B O 1
ATOM 2297 N N . ARG B 1 141 ? 83.320 27.997 61.759 1.00 19.95 238 ARG B N 1
ATOM 2298 C CA . ARG B 1 141 ? 84.715 27.622 61.512 1.00 18.85 238 ARG B CA 1
ATOM 2299 C C . ARG B 1 141 ? 84.691 26.337 60.721 1.00 16.62 238 ARG B C 1
ATOM 2300 O O . ARG B 1 141 ? 84.127 25.366 61.191 1.00 14.55 238 ARG B O 1
ATOM 2308 N N . PRO B 1 142 ? 85.273 26.319 59.493 1.00 15.39 239 PRO B N 1
ATOM 2309 C CA . PRO B 1 142 ? 85.235 25.048 58.777 1.00 15.20 239 PRO B CA 1
ATOM 2310 C C . PRO B 1 142 ? 86.268 24.111 59.328 1.00 15.14 239 PRO B C 1
ATOM 2311 O O . PRO B 1 142 ? 87.411 24.518 59.645 1.00 15.44 239 PRO B O 1
ATOM 2328 N N . GLU B 1 144 ? 86.104 20.509 58.177 1.00 15.49 241 GLU B N 1
ATOM 2329 C CA . GLU B 1 144 ? 86.145 19.365 57.273 1.00 15.68 241 GLU B CA 1
ATOM 2330 C C . GLU B 1 144 ? 85.715 19.666 55.907 1.00 15.48 241 GLU B C 1
ATOM 2331 O O . GLU B 1 144 ? 84.671 20.280 55.698 1.00 17.97 241 GLU B O 1
ATOM 2337 N N . VAL B 1 145 ? 86.509 19.128 54.956 1.00 14.48 242 VAL B N 1
ATOM 2338 C CA . VAL B 1 145 ? 86.050 18.942 53.576 1.00 14.69 242 VAL B CA 1
ATOM 2339 C C . VAL B 1 145 ? 85.843 17.457 53.318 1.00 14.13 242 VAL B C 1
ATOM 2340 O O . VAL B 1 145 ? 86.701 16.636 53.557 1.00 13.25 242 VAL B O 1
ATOM 2344 N N . ARG B 1 146 ? 84.690 17.126 52.759 1.00 13.53 243 ARG B N 1
ATOM 2345 C CA . ARG B 1 146 ? 84.400 15.744 52.368 1.00 14.45 243 ARG B CA 1
ATOM 2346 C C . ARG B 1 146 ? 83.760 15.647 50.995 1.00 14.91 243 ARG B C 1
ATOM 2347 O O . ARG B 1 146 ? 82.799 16.296 50.736 1.00 16.37 243 ARG B O 1
ATOM 2355 N N . ARG B 1 147 ? 84.392 14.935 50.088 1.00 12.50 244 ARG B N 1
ATOM 2356 C CA . ARG B 1 147 ? 83.811 14.628 48.823 1.00 13.56 244 ARG B CA 1
ATOM 2357 C C . ARG B 1 147 ? 83.335 13.166 48.827 1.00 11.74 244 ARG B C 1
ATOM 2358 O O . ARG B 1 147 ? 84.134 12.218 48.938 1.00 10.81 244 ARG B O 1
ATOM 2366 N N . GLY B 1 148 ? 82.044 12.975 48.690 1.00 11.02 245 GLY B N 1
ATOM 2367 C CA . GLY B 1 148 ? 81.566 11.615 48.645 1.00 12.01 245 GLY B CA 1
ATOM 2368 C C . GLY B 1 148 ? 81.049 11.266 47.302 1.00 12.97 245 GLY B C 1
ATOM 2369 O O . GLY B 1 148 ? 80.385 12.080 46.616 1.00 13.71 245 GLY B O 1
ATOM 2370 N N . LEU B 1 149 ? 81.298 10.026 46.931 1.00 13.83 246 LEU B N 1
ATOM 2371 C CA . LEU B 1 149 ? 80.730 9.484 45.691 1.00 13.98 246 LEU B CA 1
ATOM 2372 C C . LEU B 1 149 ? 79.856 8.290 46.109 1.00 14.26 246 LEU B C 1
ATOM 2373 O O . LEU B 1 149 ? 80.351 7.291 46.609 1.00 12.94 246 LEU B O 1
ATOM 2378 N N . TYR B 1 150 ? 78.587 8.424 45.781 1.00 14.07 247 TYR B N 1
ATOM 2379 C CA . TYR B 1 150 ? 77.506 7.513 46.146 1.00 15.21 247 TYR B CA 1
ATOM 2380 C C . TYR B 1 150 ? 76.921 6.770 44.959 1.00 14.82 247 TYR B C 1
ATOM 2381 O O . TYR B 1 150 ? 76.520 7.369 43.973 1.00 14.41 247 TYR B O 1
ATOM 2390 N N . LEU B 1 151 ? 76.848 5.447 45.094 1.00 15.65 248 LEU B N 1
ATOM 2391 C CA . LEU B 1 151 ? 76.083 4.572 44.191 1.00 16.35 248 LEU B CA 1
ATOM 2392 C C . LEU B 1 151 ? 74.620 4.541 44.626 1.00 16.80 248 LEU B C 1
ATOM 2393 O O . LEU B 1 151 ? 74.292 4.060 45.681 1.00 17.02 248 LEU B O 1
ATOM 2398 N N . THR B 1 152 ? 73.743 5.128 43.837 1.00 15.93 249 THR B N 1
ATOM 2399 C CA . THR B 1 152 ? 72.380 5.330 44.324 1.00 16.78 249 THR B CA 1
ATOM 2400 C C . THR B 1 152 ? 71.496 4.399 43.553 1.00 17.92 249 THR B C 1
ATOM 2401 O O . THR B 1 152 ? 70.490 4.826 43.008 1.00 20.99 249 THR B O 1
ATOM 2405 N N . ASP B 1 153 ? 71.887 3.133 43.486 1.00 18.29 250 ASP B N 1
ATOM 2406 C CA . ASP B 1 153 ? 71.153 2.145 42.729 1.00 20.29 250 ASP B CA 1
ATOM 2407 C C . ASP B 1 153 ? 70.089 1.483 43.645 1.00 19.36 250 ASP B C 1
ATOM 2408 O O . ASP B 1 153 ? 68.997 1.193 43.205 1.00 18.02 250 ASP B O 1
ATOM 2413 N N . HIS B 1 154 ? 70.399 1.348 44.931 1.00 18.56 251 HIS B N 1
ATOM 2414 C CA . HIS B 1 154 ? 69.462 0.768 45.910 1.00 18.49 251 HIS B CA 1
ATOM 2415 C C . HIS B 1 154 ? 69.166 1.703 47.088 1.00 17.91 251 HIS B C 1
ATOM 2416 O O . HIS B 1 154 ? 68.419 1.363 47.990 1.00 16.43 251 HIS B O 1
ATOM 2423 N N . TYR B 1 155 ? 69.826 2.853 47.051 1.00 16.98 252 TYR B N 1
ATOM 2424 C CA . TYR B 1 155 ? 69.764 3.884 48.064 1.00 16.15 252 TYR B CA 1
ATOM 2425 C C . TYR B 1 155 ? 69.565 5.210 47.337 1.00 16.09 252 TYR B C 1
ATOM 2426 O O . TYR B 1 155 ? 69.930 5.336 46.163 1.00 17.59 252 TYR B O 1
ATOM 2435 N N . HIS B 1 156 ? 68.900 6.131 48.002 1.00 14.22 253 HIS B N 1
ATOM 2436 C CA . HIS B 1 156 ? 68.796 7.540 47.579 1.00 13.52 253 HIS B CA 1
ATOM 2437 C C . HIS B 1 156 ? 69.235 8.481 48.706 1.00 14.83 253 HIS B C 1
ATOM 2438 O O . HIS B 1 156 ? 69.441 8.037 49.845 1.00 16.10 253 HIS B O 1
ATOM 2445 N N . TYR B 1 157 ? 69.386 9.756 48.343 1.00 12.41 254 TYR B N 1
ATOM 2446 C CA . TYR B 1 157 ? 69.674 10.833 49.282 1.00 13.24 254 TYR B CA 1
ATOM 2447 C C . TYR B 1 157 ? 68.358 11.494 49.615 1.00 12.01 254 TYR B C 1
ATOM 2448 O O . TYR B 1 157 ? 67.693 12.062 48.767 1.00 11.10 254 TYR B O 1
ATOM 2457 N N . ARG B 1 158 ? 67.996 11.373 50.862 1.00 13.31 255 ARG B N 1
ATOM 2458 C CA . ARG B 1 158 ? 66.727 11.943 51.395 1.00 14.68 255 ARG B CA 1
ATOM 2459 C C . ARG B 1 158 ? 66.948 13.402 51.866 1.00 14.66 255 ARG B C 1
ATOM 2460 O O . ARG B 1 158 ? 67.929 13.750 52.513 1.00 16.46 255 ARG B O 1
ATOM 2468 N N . ASN B 1 159 ? 66.094 14.295 51.438 1.00 14.22 256 ASN B N 1
ATOM 2469 C CA . ASN B 1 159 ? 66.139 15.680 51.862 1.00 14.14 256 ASN B CA 1
ATOM 2470 C C . ASN B 1 159 ? 64.756 16.228 52.085 1.00 14.61 256 ASN B C 1
ATOM 2471 O O . ASN B 1 159 ? 63.913 16.140 51.226 1.00 16.04 256 ASN B O 1
ATOM 2476 N N . SER B 1 160 ? 64.565 16.831 53.245 1.00 15.11 257 SER B N 1
ATOM 2477 C CA . SER B 1 160 ? 63.378 17.651 53.515 1.00 16.73 257 SER B CA 1
ATOM 2478 C C . SER B 1 160 ? 63.705 19.108 53.388 1.00 13.95 257 SER B C 1
ATOM 2479 O O . SER B 1 160 ? 64.661 19.580 53.950 1.00 13.84 257 SER B O 1
ATOM 2482 N N . LEU B 1 161 ? 62.822 19.822 52.735 1.00 12.60 258 LEU B N 1
ATOM 2483 C CA . LEU B 1 161 ? 62.930 21.259 52.474 1.00 13.09 258 LEU B CA 1
ATOM 2484 C C . LEU B 1 161 ? 61.807 21.999 53.151 1.00 14.13 258 LEU B C 1
ATOM 2485 O O . LEU B 1 161 ? 60.631 21.606 53.058 1.00 12.15 258 LEU B O 1
ATOM 2490 N N . ASN B 1 162 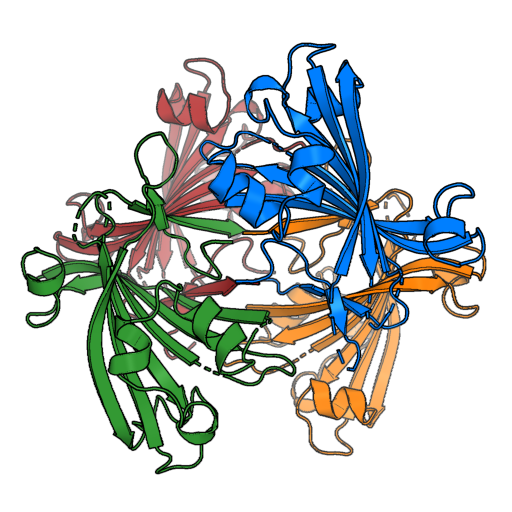? 62.163 23.132 53.734 1.00 14.84 259 ASN B N 1
ATOM 2491 C CA . ASN B 1 162 ? 61.180 24.046 54.296 1.00 17.31 259 ASN B CA 1
ATOM 2492 C C . ASN B 1 162 ? 60.744 25.115 53.302 1.00 19.47 259 ASN B C 1
ATOM 2493 O O . ASN B 1 162 ? 59.830 25.938 53.627 1.00 21.75 259 ASN B O 1
ATOM 2499 N N . VAL C 1 1 ? 57.145 33.478 44.318 1.00 14.14 98 VAL C N 1
ATOM 2500 C CA . VAL C 1 1 ? 56.362 33.065 45.539 1.00 13.43 98 VAL C CA 1
ATOM 2501 C C . VAL C 1 1 ? 56.456 34.076 46.616 1.00 12.81 98 VAL C C 1
ATOM 2502 O O . VAL C 1 1 ? 57.342 34.870 46.688 1.00 12.59 98 VAL C O 1
ATOM 2506 N N . ARG C 1 2 ? 55.531 33.951 47.535 1.00 12.97 99 ARG C N 1
ATOM 2507 C CA . ARG C 1 2 ? 55.331 34.946 48.573 1.00 13.52 99 ARG C CA 1
ATOM 2508 C C . ARG C 1 2 ? 56.495 35.103 49.550 1.00 13.40 99 ARG C C 1
ATOM 2509 O O . ARG C 1 2 ? 56.897 36.223 49.856 1.00 12.66 99 ARG C O 1
ATOM 2517 N N . TYR C 1 3 ? 57.044 33.973 50.050 1.00 11.93 100 TYR C N 1
ATOM 2518 C CA . TYR C 1 3 ? 58.055 34.020 51.123 1.00 12.57 100 TYR C CA 1
ATOM 2519 C C . TYR C 1 3 ? 59.353 33.335 50.741 1.00 13.02 100 TYR C C 1
ATOM 2520 O O . TYR C 1 3 ? 59.355 32.367 49.952 1.00 13.91 100 TYR C O 1
ATOM 2529 N N . ARG C 1 4 ? 60.428 33.902 51.268 1.00 11.92 101 ARG C N 1
ATOM 2530 C CA . ARG C 1 4 ? 61.747 33.387 51.122 1.00 12.06 101 ARG C CA 1
ATOM 2531 C C . ARG C 1 4 ? 62.110 32.598 52.375 1.00 12.86 101 ARG C C 1
ATOM 2532 O O . ARG C 1 4 ? 62.566 31.386 52.297 1.00 13.37 101 ARG C O 1
ATOM 2540 N N . PHE C 1 5 ? 61.972 33.235 53.523 1.00 10.87 102 PHE C N 1
ATOM 2541 C CA . PHE C 1 5 ? 62.463 32.587 54.758 1.00 11.50 102 PHE C CA 1
ATOM 2542 C C . PHE C 1 5 ? 61.489 32.493 55.874 1.00 13.35 102 PHE C C 1
ATOM 2543 O O . PHE C 1 5 ? 61.689 31.745 56.825 1.00 16.13 102 PHE C O 1
ATOM 2551 N N . LEU C 1 6 ? 60.409 33.237 55.747 1.00 13.14 103 LEU C N 1
ATOM 2552 C CA . LEU C 1 6 ? 59.416 33.357 56.834 1.00 12.93 103 LEU C CA 1
ATOM 2553 C C . LEU C 1 6 ? 58.801 32.020 57.151 1.00 12.56 103 LEU C C 1
ATOM 2554 O O . LEU C 1 6 ? 58.245 31.412 56.254 1.00 10.47 103 LEU C O 1
ATOM 2559 N N . ARG C 1 7 ? 58.820 31.605 58.434 1.00 11.22 104 ARG C N 1
ATOM 2560 C CA . ARG C 1 7 ? 58.351 30.269 58.827 1.00 12.95 104 ARG C CA 1
ATOM 2561 C C . ARG C 1 7 ? 57.085 30.347 59.686 1.00 14.15 104 ARG C C 1
ATOM 2562 O O . ARG C 1 7 ? 56.592 29.378 60.223 1.00 12.71 104 ARG C O 1
ATOM 2570 N N . LEU C 1 8 ? 56.503 31.538 59.718 1.00 18.12 105 LEU C N 1
ATOM 2571 C CA . LEU C 1 8 ? 55.221 31.727 60.407 1.00 19.70 105 LEU C CA 1
ATOM 2572 C C . LEU C 1 8 ? 54.087 30.929 59.758 1.00 20.27 105 LEU C C 1
ATOM 2573 O O . LEU C 1 8 ? 53.910 30.890 58.537 1.00 19.73 105 LEU C O 1
ATOM 2578 N N . ALA C 1 9 ? 53.377 30.201 60.599 1.00 17.97 106 ALA C N 1
ATOM 2579 C CA . ALA C 1 9 ? 52.264 29.384 60.162 1.00 15.93 106 ALA C CA 1
ATOM 2580 C C . ALA C 1 9 ? 51.152 29.483 61.169 1.00 14.82 106 ALA C C 1
ATOM 2581 O O . ALA C 1 9 ? 51.411 29.600 62.380 1.00 12.51 106 ALA C O 1
ATOM 2583 N N . PRO C 1 10 ? 49.890 29.448 60.693 1.00 15.07 107 PRO C N 1
ATOM 2584 C CA . PRO C 1 10 ? 48.868 29.584 61.687 1.00 14.90 107 PRO C CA 1
ATOM 2585 C C . PRO C 1 10 ? 48.633 28.348 62.499 1.00 15.34 107 PRO C C 1
ATOM 2586 O O . PRO C 1 10 ? 48.841 27.222 62.035 1.00 13.86 107 PRO C O 1
ATOM 2590 N N . ASP C 1 11 ? 48.146 28.588 63.711 1.00 15.54 108 ASP C N 1
ATOM 2591 C CA . ASP C 1 11 ? 47.789 27.513 64.628 1.00 17.84 108 ASP C CA 1
ATOM 2592 C C . ASP C 1 11 ? 46.513 26.819 64.174 1.00 19.81 108 ASP C C 1
ATOM 2593 O O . ASP C 1 11 ? 46.401 25.587 64.223 1.00 20.74 108 ASP C O 1
ATOM 2598 N N . GLU C 1 12 ? 45.597 27.645 63.705 1.00 20.81 109 GLU C N 1
ATOM 2599 C CA . GLU C 1 12 ? 44.301 27.206 63.211 1.00 22.96 109 GLU C CA 1
ATOM 2600 C C . GLU C 1 12 ? 44.370 26.717 61.791 1.00 23.94 109 GLU C C 1
ATOM 2601 O O . GLU C 1 12 ? 45.207 27.119 60.985 1.00 23.30 109 GLU C O 1
ATOM 2603 N N . GLU C 1 13 ? 43.440 25.811 61.513 1.00 25.78 110 GLU C N 1
ATOM 2604 C CA . GLU C 1 13 ? 43.261 25.252 60.171 1.00 26.73 110 GLU C CA 1
ATOM 2605 C C . GLU C 1 13 ? 43.282 26.351 59.116 1.00 27.34 110 GLU C C 1
ATOM 2606 O O . GLU C 1 13 ? 42.702 27.451 59.279 1.00 25.61 110 GLU C O 1
ATOM 2608 N N . GLY C 1 14 ? 43.957 26.021 58.022 1.00 28.84 111 GLY C N 1
ATOM 2609 C CA . GLY C 1 14 ? 43.908 26.843 56.827 1.00 29.81 111 GLY C CA 1
ATOM 2610 C C . GLY C 1 14 ? 45.226 27.409 56.383 1.00 31.24 111 GLY C C 1
ATOM 2611 O O . GLY C 1 14 ? 46.290 27.254 57.023 1.00 29.86 111 GLY C O 1
ATOM 2612 N N . GLU C 1 15 ? 45.098 28.072 55.248 1.00 33.53 112 GLU C N 1
ATOM 2613 C CA . GLU C 1 15 ? 46.218 28.753 54.597 1.00 36.56 112 GLU C CA 1
ATOM 2614 C C . GLU C 1 15 ? 46.475 29.961 55.504 1.00 38.05 112 GLU C C 1
ATOM 2615 O O . GLU C 1 15 ? 45.528 30.592 55.991 1.00 38.61 112 GLU C O 1
ATOM 2621 N N . GLY C 1 16 ? 47.737 30.261 55.775 1.00 40.13 113 GLY C N 1
ATOM 2622 C CA . GLY C 1 16 ? 48.045 31.415 56.625 1.00 41.52 113 GLY C CA 1
ATOM 2623 C C . GLY C 1 16 ? 47.602 32.698 55.916 1.00 42.73 113 GLY C C 1
ATOM 2624 O O . GLY C 1 16 ? 48.213 33.093 54.906 1.00 44.88 113 GLY C O 1
ATOM 2625 N N . GLY C 1 17 ? 46.544 33.368 56.364 1.00 42.45 114 GLY C N 1
ATOM 2626 C CA . GLY C 1 17 ? 46.265 34.661 55.753 1.00 41.91 114 GLY C CA 1
ATOM 2627 C C . GLY C 1 17 ? 47.656 35.250 55.565 1.00 41.47 114 GLY C C 1
ATOM 2628 O O . GLY C 1 17 ? 48.495 35.145 56.487 1.00 42.16 114 GLY C O 1
ATOM 2629 N N . ARG C 1 18 ? 47.923 35.821 54.386 1.00 39.88 115 ARG C N 1
ATOM 2630 C CA . ARG C 1 18 ? 49.280 36.330 54.060 1.00 38.88 115 ARG C CA 1
ATOM 2631 C C . ARG C 1 18 ? 49.609 37.609 54.809 1.00 36.60 115 ARG C C 1
ATOM 2632 O O . ARG C 1 18 ? 48.752 38.455 55.096 1.00 36.95 115 ARG C O 1
ATOM 2634 N N . ALA C 1 19 ? 50.887 37.726 55.131 1.00 34.88 116 ALA C N 1
ATOM 2635 C CA . ALA C 1 19 ? 51.359 38.859 55.886 1.00 31.76 116 ALA C CA 1
ATOM 2636 C C . ALA C 1 19 ? 51.291 40.160 55.069 1.00 29.42 116 ALA C C 1
ATOM 2637 O O . ALA C 1 19 ? 51.566 40.201 53.865 1.00 28.47 116 ALA C O 1
ATOM 2639 N N . GLU C 1 20 ? 50.814 41.190 55.745 1.00 25.85 117 GLU C N 1
ATOM 2640 C CA . GLU C 1 20 ? 50.825 42.579 55.256 1.00 23.69 117 GLU C CA 1
ATOM 2641 C C . GLU C 1 20 ? 52.028 43.267 55.949 1.00 21.75 117 GLU C C 1
ATOM 2642 O O . GLU C 1 20 ? 52.295 43.007 57.106 1.00 19.73 117 GLU C O 1
ATOM 2644 N N . SER C 1 21 ? 52.831 44.016 55.192 1.00 19.67 118 SER C N 1
ATOM 2645 C CA . SER C 1 21 ? 54.037 44.700 55.690 1.00 19.43 118 SER C CA 1
ATOM 2646 C C . SER C 1 21 ? 53.796 46.214 55.734 1.00 18.98 118 SER C C 1
ATOM 2647 O O . SER C 1 21 ? 53.236 46.802 54.838 1.00 18.39 118 SER C O 1
ATOM 2650 N N . ARG C 1 22 ? 54.310 46.839 56.768 1.00 17.88 119 ARG C N 1
ATOM 2651 C CA . ARG C 1 22 ? 54.192 48.274 56.937 1.00 15.99 119 ARG C CA 1
ATOM 2652 C C . ARG C 1 22 ? 55.531 48.747 57.445 1.00 15.44 119 ARG C C 1
ATOM 2653 O O . ARG C 1 22 ? 55.990 48.291 58.481 1.00 15.30 119 ARG C O 1
ATOM 2661 N N . ILE C 1 23 ? 56.144 49.685 56.719 1.00 13.86 120 ILE C N 1
ATOM 2662 C CA . ILE C 1 23 ? 57.476 50.221 57.081 1.00 12.05 120 ILE C CA 1
ATOM 2663 C C . ILE C 1 23 ? 57.312 51.243 58.209 1.00 13.79 120 ILE C C 1
ATOM 2664 O O . ILE C 1 23 ? 56.503 52.205 58.137 1.00 14.54 120 ILE C O 1
ATOM 2669 N N . LEU C 1 24 ? 58.095 51.058 59.255 1.00 13.41 121 LEU C N 1
ATOM 2670 C CA . LEU C 1 24 ? 57.972 51.902 60.438 1.00 15.22 121 LEU C CA 1
ATOM 2671 C C . LEU C 1 24 ? 59.114 52.963 60.530 1.00 15.17 121 LEU C C 1
ATOM 2672 O O . LEU C 1 24 ? 58.956 54.081 60.971 1.00 14.89 121 LEU C O 1
ATOM 2677 N N . GLU C 1 25 ? 60.278 52.522 60.126 1.00 16.53 122 GLU C N 1
ATOM 2678 C CA . GLU C 1 25 ? 61.496 53.297 60.163 1.00 16.53 122 GLU C CA 1
ATOM 2679 C C . GLU C 1 25 ? 62.374 52.931 59.017 1.00 16.47 122 GLU C C 1
ATOM 2680 O O . GLU C 1 25 ? 62.436 51.759 58.603 1.00 14.29 122 GLU C O 1
ATOM 2686 N N . CYS C 1 26 ? 63.123 53.924 58.569 1.00 17.15 123 CYS C N 1
ATOM 2687 C CA . CYS C 1 26 ? 64.117 53.721 57.523 1.00 19.26 123 CYS C CA 1
ATOM 2688 C C . CYS C 1 26 ? 65.161 54.817 57.597 1.00 19.88 123 CYS C C 1
ATOM 2689 O O . CYS C 1 26 ? 64.824 55.977 57.551 1.00 19.00 123 CYS C O 1
ATOM 2692 N N . ARG C 1 27 ? 66.410 54.435 57.808 1.00 20.28 124 ARG C N 1
ATOM 2693 C CA . ARG C 1 27 ? 67.508 55.386 58.063 1.00 22.05 124 ARG C CA 1
ATOM 2694 C C . ARG C 1 27 ? 68.804 54.760 57.569 1.00 21.02 124 ARG C C 1
ATOM 2695 O O . ARG C 1 27 ? 68.913 53.556 57.535 1.00 19.61 124 ARG C O 1
ATOM 2703 N N . ARG C 1 28 ? 69.778 55.604 57.270 1.00 20.01 125 ARG C N 1
ATOM 2704 C CA . ARG C 1 28 ? 71.144 55.136 57.097 1.00 21.78 125 ARG C CA 1
ATOM 2705 C C . ARG C 1 28 ? 71.930 55.499 58.349 1.00 20.59 125 ARG C C 1
ATOM 2706 O O . ARG C 1 28 ? 71.694 56.521 58.950 1.00 20.94 125 ARG C O 1
ATOM 2714 N N . LEU C 1 29 ? 72.818 54.612 58.747 1.00 20.10 126 LEU C N 1
ATOM 2715 C CA . LEU C 1 29 ? 73.685 54.859 59.866 1.00 20.63 126 LEU C CA 1
ATOM 2716 C C . LEU C 1 29 ? 74.989 54.096 59.842 1.00 19.50 126 LEU C C 1
ATOM 2717 O O . LEU C 1 29 ? 75.212 53.200 59.034 1.00 19.49 126 LEU C O 1
ATOM 2722 N N . ARG C 1 30 ? 75.866 54.486 60.754 1.00 19.28 127 ARG C N 1
ATOM 2723 C CA . ARG C 1 30 ? 77.157 53.791 60.940 1.00 18.60 127 ARG C CA 1
ATOM 2724 C C . ARG C 1 30 ? 76.824 52.441 61.553 1.00 19.06 127 ARG C C 1
ATOM 2725 O O . ARG C 1 30 ? 76.116 52.380 62.551 1.00 18.10 127 ARG C O 1
ATOM 2733 N N . ALA C 1 31 ? 77.322 51.364 60.953 1.00 18.42 128 ALA C N 1
ATOM 2734 C CA . ALA C 1 31 ? 77.104 50.027 61.485 1.00 19.14 128 ALA C CA 1
ATOM 2735 C C . ALA C 1 31 ? 77.549 49.953 62.968 1.00 19.73 128 ALA C C 1
ATOM 2736 O O . ALA C 1 31 ? 78.710 50.219 63.233 1.00 19.39 128 ALA C O 1
ATOM 2738 N N . PRO C 1 32 ? 76.654 49.532 63.914 1.00 19.37 129 PRO C N 1
ATOM 2739 C CA . PRO C 1 32 ? 77.148 49.065 65.202 1.00 20.45 129 PRO C CA 1
ATOM 2740 C C . PRO C 1 32 ? 78.142 47.943 64.922 1.00 20.46 129 PRO C C 1
ATOM 2741 O O . PRO C 1 32 ? 78.050 47.277 63.900 1.00 20.67 129 PRO C O 1
ATOM 2745 N N . ALA C 1 33 ? 79.090 47.739 65.822 1.00 20.32 130 ALA C N 1
ATOM 2746 C CA . ALA C 1 33 ? 80.217 46.852 65.558 1.00 19.87 130 ALA C CA 1
ATOM 2747 C C . ALA C 1 33 ? 79.782 45.400 65.334 1.00 20.68 130 ALA C C 1
ATOM 2748 O O . ALA C 1 33 ? 80.352 44.678 64.539 1.00 21.03 130 ALA C O 1
ATOM 2750 N N . GLU C 1 34 ? 78.741 45.001 66.038 1.00 20.84 131 GLU C N 1
ATOM 2751 C CA . GLU C 1 34 ? 78.156 43.638 65.932 1.00 22.21 131 GLU C CA 1
ATOM 2752 C C . GLU C 1 34 ? 77.568 43.399 64.543 1.00 20.79 131 GLU C C 1
ATOM 2753 O O . GLU C 1 34 ? 77.733 42.332 63.941 1.00 20.01 131 GLU C O 1
ATOM 2759 N N . ILE C 1 35 ? 76.915 44.432 64.040 1.00 20.05 132 ILE C N 1
ATOM 2760 C CA . ILE C 1 35 ? 76.362 44.458 62.659 1.00 19.60 132 ILE C CA 1
ATOM 2761 C C . ILE C 1 35 ? 77.463 44.387 61.573 1.00 19.79 132 ILE C C 1
ATOM 2762 O O . ILE C 1 35 ? 77.395 43.607 60.620 1.00 21.15 132 ILE C O 1
ATOM 2767 N N . ALA C 1 36 ? 78.502 45.176 61.761 1.00 20.35 133 ALA C N 1
ATOM 2768 C CA . ALA C 1 36 ? 79.631 45.252 60.828 1.00 20.23 133 ALA C CA 1
ATOM 2769 C C . ALA C 1 36 ? 80.337 43.920 60.761 1.00 19.56 133 ALA C C 1
ATOM 2770 O O . ALA C 1 36 ? 80.737 43.470 59.698 1.00 18.81 133 ALA C O 1
ATOM 2772 N N . ARG C 1 37 ? 80.385 43.228 61.889 1.00 20.51 134 ARG C N 1
ATOM 2773 C CA A ARG C 1 37 ? 81.048 41.906 61.908 0.50 20.22 134 ARG C CA 1
ATOM 2774 C CA B ARG C 1 37 ? 80.998 41.884 62.000 0.50 20.30 134 ARG C CA 1
ATOM 2775 C C . ARG C 1 37 ? 80.156 40.845 61.236 1.00 19.81 134 ARG C C 1
ATOM 2776 O O . ARG C 1 37 ? 80.643 40.006 60.454 1.00 19.54 134 ARG C O 1
ATOM 2791 N N . ALA C 1 38 ? 78.867 40.924 61.460 1.00 18.95 135 ALA C N 1
ATOM 2792 C CA . ALA C 1 38 ? 77.931 39.960 60.857 1.00 19.22 135 ALA C CA 1
ATOM 2793 C C . ALA C 1 38 ? 77.930 40.075 59.322 1.00 18.88 135 ALA C C 1
ATOM 2794 O O . ALA C 1 38 ? 77.814 39.090 58.611 1.00 19.50 135 ALA C O 1
ATOM 2796 N N . LEU C 1 39 ? 78.094 41.306 58.852 1.00 19.65 136 LEU C N 1
ATOM 2797 C CA . LEU C 1 39 ? 78.026 41.688 57.414 1.00 18.41 136 LEU C CA 1
ATOM 2798 C C . LEU C 1 39 ? 79.411 41.743 56.777 1.00 19.04 136 LEU C C 1
ATOM 2799 O O . LEU C 1 39 ? 79.566 41.964 55.574 1.00 18.72 136 LEU C O 1
ATOM 2804 N N . GLU C 1 40 ? 80.404 41.409 57.578 1.00 19.08 137 GLU C N 1
ATOM 2805 C CA . GLU C 1 40 ? 81.807 41.411 57.155 1.00 19.34 137 GLU C CA 1
ATOM 2806 C C . GLU C 1 40 ? 82.160 42.753 56.534 1.00 19.04 137 GLU C C 1
ATOM 2807 O O . GLU C 1 40 ? 82.737 42.839 55.454 1.00 17.67 137 GLU C O 1
ATOM 2813 N N . LEU C 1 41 ? 81.762 43.824 57.220 1.00 18.93 138 LEU C N 1
ATOM 2814 C CA . LEU C 1 41 ? 82.104 45.188 56.806 1.00 18.89 138 LEU C CA 1
ATOM 2815 C C . LEU C 1 41 ? 83.328 45.737 57.551 1.00 20.21 138 LEU C C 1
ATOM 2816 O O . LEU C 1 41 ? 83.684 45.273 58.620 1.00 20.53 138 LEU C O 1
ATOM 2821 N N . ARG C 1 42 ? 83.923 46.769 56.959 1.00 19.61 139 ARG C N 1
ATOM 2822 C CA . ARG C 1 42 ? 84.951 47.553 57.627 1.00 21.37 139 ARG C CA 1
ATOM 2823 C C . ARG C 1 42 ? 84.274 48.363 58.678 1.00 19.35 139 ARG C C 1
ATOM 2824 O O . ARG C 1 42 ? 83.170 48.749 58.533 1.00 19.01 139 ARG C O 1
ATOM 2832 N N . ALA C 1 43 ? 85.017 48.663 59.727 1.00 18.75 140 ALA C N 1
ATOM 2833 C CA . ALA C 1 43 ? 84.533 49.548 60.765 1.00 18.43 140 ALA C CA 1
ATOM 2834 C C . ALA C 1 43 ? 84.170 50.868 60.133 1.00 17.71 140 ALA C C 1
ATOM 2835 O O . ALA C 1 43 ? 84.921 51.457 59.361 1.00 17.90 140 ALA C O 1
ATOM 2837 N N . GLY C 1 44 ? 82.990 51.325 60.464 1.00 16.88 141 GLY C N 1
ATOM 2838 C CA . GLY C 1 44 ? 82.618 52.652 60.111 1.00 16.29 141 GLY C CA 1
ATOM 2839 C C . GLY C 1 44 ? 81.787 52.635 58.884 1.00 16.10 141 GLY C C 1
ATOM 2840 O O . GLY C 1 44 ? 81.344 53.655 58.443 1.00 15.78 141 GLY C O 1
ATOM 2841 N N . GLU C 1 45 ? 81.597 51.454 58.318 1.00 15.38 142 GLU C N 1
ATOM 2842 C CA . GLU C 1 45 ? 80.746 51.351 57.134 1.00 17.12 142 GLU C CA 1
ATOM 2843 C C . GLU C 1 45 ? 79.306 51.678 57.464 1.00 17.29 142 GLU C C 1
ATOM 2844 O O . GLU C 1 45 ? 78.803 51.349 58.534 1.00 18.03 142 GLU C O 1
ATOM 2850 N N . THR C 1 46 ? 78.695 52.366 56.517 1.00 16.77 143 THR C N 1
ATOM 2851 C CA . THR C 1 46 ? 77.290 52.729 56.555 1.00 18.62 143 THR C CA 1
ATOM 2852 C C . THR C 1 46 ? 76.418 51.548 56.154 1.00 17.15 143 THR C C 1
ATOM 2853 O O . THR C 1 46 ? 76.751 50.795 55.252 1.00 16.23 143 THR C O 1
ATOM 2857 N N . VAL C 1 47 ? 75.323 51.407 56.899 1.00 15.89 144 VAL C N 1
ATOM 2858 C CA . VAL C 1 47 ? 74.259 50.435 56.657 1.00 15.92 144 VAL C CA 1
ATOM 2859 C C . VAL C 1 47 ? 72.899 51.146 56.566 1.00 15.96 144 VAL C C 1
ATOM 2860 O O . VAL C 1 47 ? 72.664 52.162 57.154 1.00 15.10 144 VAL C O 1
ATOM 2864 N N . VAL C 1 48 ? 72.040 50.603 55.742 1.00 17.15 145 VAL C N 1
ATOM 2865 C CA . VAL C 1 48 ? 70.642 51.021 55.740 1.00 17.68 145 VAL C CA 1
ATOM 2866 C C . VAL C 1 48 ? 69.951 50.152 56.763 1.00 17.94 145 VAL C C 1
ATOM 2867 O O . VAL C 1 48 ? 70.165 48.920 56.822 1.00 17.57 145 VAL C O 1
ATOM 2871 N N . THR C 1 49 ? 69.132 50.786 57.574 1.00 17.37 146 THR C N 1
ATOM 2872 C CA . THR C 1 49 ? 68.304 50.036 58.471 1.00 19.13 146 THR C CA 1
ATOM 2873 C C . THR C 1 49 ? 66.840 50.349 58.276 1.00 18.93 146 THR C C 1
ATOM 2874 O O . THR C 1 49 ? 66.425 51.482 58.091 1.00 17.50 146 THR C O 1
ATOM 2878 N N . ILE C 1 50 ? 66.072 49.266 58.315 1.00 18.82 147 ILE C N 1
ATOM 2879 C CA . ILE C 1 50 ? 64.635 49.329 58.228 1.00 17.85 147 ILE C CA 1
ATOM 2880 C C . ILE C 1 50 ? 64.021 48.613 59.425 1.00 17.97 147 ILE C C 1
ATOM 2881 O O . ILE C 1 50 ? 64.485 47.546 59.864 1.00 17.27 147 ILE C O 1
ATOM 2886 N N . ARG C 1 51 ? 63.013 49.243 59.983 1.00 16.16 148 ARG C N 1
ATOM 2887 C CA . ARG C 1 51 ? 62.049 48.573 60.856 1.00 15.20 148 ARG C CA 1
ATOM 2888 C C . ARG C 1 51 ? 60.713 48.393 60.165 1.00 15.36 148 ARG C C 1
ATOM 2889 O O . ARG C 1 51 ? 60.157 49.340 59.561 1.00 14.09 148 ARG C O 1
ATOM 2897 N N . ARG C 1 52 ? 60.186 47.178 60.217 1.00 15.81 149 ARG C N 1
ATOM 2898 C CA . ARG C 1 52 ? 58.820 46.976 59.682 1.00 16.78 149 ARG C CA 1
ATOM 2899 C C . ARG C 1 52 ? 57.949 46.106 60.550 1.00 16.64 149 ARG C C 1
ATOM 2900 O O . ARG C 1 52 ? 58.426 45.299 61.324 1.00 16.46 149 ARG C O 1
ATOM 2908 N N . GLN C 1 53 ? 56.655 46.268 60.354 1.00 14.56 150 GLN C N 1
ATOM 2909 C CA . GLN C 1 53 ? 55.667 45.429 61.025 1.00 14.80 150 GLN C CA 1
ATOM 2910 C C . GLN C 1 53 ? 54.984 44.520 59.994 1.00 14.47 150 GLN C C 1
ATOM 2911 O O . GLN C 1 53 ? 54.438 44.971 58.987 1.00 13.35 150 GLN C O 1
ATOM 2917 N N . LEU C 1 54 ? 54.978 43.237 60.277 1.00 15.05 151 LEU C N 1
ATOM 2918 C CA . LEU C 1 54 ? 54.061 42.303 59.628 1.00 15.16 151 LEU C CA 1
ATOM 2919 C C . LEU C 1 54 ? 52.835 42.077 60.458 1.00 14.32 151 LEU C C 1
ATOM 2920 O O . LEU C 1 54 ? 52.879 41.893 61.693 1.00 12.12 151 LEU C O 1
ATOM 2925 N N . SER C 1 55 ? 51.736 42.060 59.754 1.00 13.98 152 SER C N 1
ATOM 2926 C CA . SER C 1 55 ? 50.431 41.765 60.299 1.00 16.56 152 SER C CA 1
ATOM 2927 C C . SER C 1 55 ? 49.798 40.621 59.522 1.00 18.15 152 SER C C 1
ATOM 2928 O O . SER C 1 55 ? 49.984 40.508 58.311 1.00 17.69 152 SER C O 1
ATOM 2936 N N . ASN C 1 57 ? 46.035 38.432 59.431 1.00 25.06 154 ASN C N 1
ATOM 2937 C CA . ASN C 1 57 ? 44.635 38.514 59.836 1.00 24.92 154 ASN C CA 1
ATOM 2938 C C . ASN C 1 57 ? 44.336 39.795 60.575 1.00 25.07 154 ASN C C 1
ATOM 2939 O O . ASN C 1 57 ? 43.571 39.788 61.531 1.00 23.69 154 ASN C O 1
ATOM 2941 N N . HIS C 1 58 ? 44.984 40.871 60.136 1.00 24.44 155 HIS C N 1
ATOM 2942 C CA . HIS C 1 58 ? 44.754 42.238 60.671 1.00 24.55 155 HIS C CA 1
ATOM 2943 C C . HIS C 1 58 ? 45.239 42.434 62.108 1.00 23.32 155 HIS C C 1
ATOM 2944 O O . HIS C 1 58 ? 44.749 43.261 62.872 1.00 25.05 155 HIS C O 1
ATOM 2959 N N . PRO C 1 60 ? 48.955 42.700 64.342 1.00 17.33 157 PRO C N 1
ATOM 2960 C CA . PRO C 1 60 ? 50.425 42.715 64.262 1.00 17.46 157 PRO C CA 1
ATOM 2961 C C . PRO C 1 60 ? 50.987 41.479 64.860 1.00 15.89 157 PRO C C 1
ATOM 2962 O O . PRO C 1 60 ? 50.598 41.049 65.947 1.00 15.80 157 PRO C O 1
ATOM 2966 N N . THR C 1 61 ? 51.971 40.941 64.182 1.00 14.23 158 THR C N 1
ATOM 2967 C CA . THR C 1 61 ? 52.517 39.639 64.507 1.00 13.59 158 THR C CA 1
ATOM 2968 C C . THR C 1 61 ? 54.049 39.624 64.593 1.00 12.93 158 THR C C 1
ATOM 2969 O O . THR C 1 61 ? 54.613 38.936 65.454 1.00 12.68 158 THR C O 1
ATOM 2973 N N . VAL C 1 62 ? 54.682 40.457 63.767 1.00 12.27 159 VAL C N 1
ATOM 2974 C CA . VAL C 1 62 ? 56.155 40.570 63.712 1.00 12.98 159 VAL C CA 1
ATOM 2975 C C . VAL C 1 62 ? 56.622 42.013 63.677 1.00 13.36 159 VAL C C 1
ATOM 2976 O O . VAL C 1 62 ? 56.081 42.841 62.950 1.00 12.77 159 VAL C O 1
ATOM 2980 N N . ILE C 1 63 ? 57.672 42.286 64.440 1.00 12.30 160 ILE C N 1
ATOM 2981 C CA . ILE C 1 63 ? 58.464 43.486 64.262 1.00 13.46 160 ILE C CA 1
ATOM 2982 C C . ILE C 1 63 ? 59.874 43.053 63.852 1.00 13.75 160 ILE C C 1
ATOM 2983 O O . ILE C 1 63 ? 60.563 42.283 64.555 1.00 12.51 160 ILE C O 1
ATOM 2988 N N . ASP C 1 64 ? 60.224 43.440 62.631 1.00 14.79 161 ASP C N 1
ATOM 2989 C CA . ASP C 1 64 ? 61.536 43.124 62.038 1.00 15.42 161 ASP C CA 1
ATOM 2990 C C . ASP C 1 64 ? 62.397 44.385 62.003 1.00 15.91 161 ASP C C 1
ATOM 2991 O O . ASP C 1 64 ? 61.940 45.452 61.586 1.00 15.98 161 ASP C O 1
ATOM 2996 N N . ASP C 1 65 ? 63.632 44.251 62.444 1.00 14.55 162 ASP C N 1
ATOM 2997 C CA . ASP C 1 65 ? 64.686 45.259 62.240 1.00 14.70 162 ASP C CA 1
ATOM 2998 C C . ASP C 1 65 ? 65.670 44.611 61.278 1.00 15.01 162 ASP C C 1
ATOM 2999 O O . ASP C 1 65 ? 66.131 43.513 61.534 1.00 15.94 162 ASP C O 1
ATOM 3004 N N . LEU C 1 66 ? 66.062 45.341 60.251 1.00 14.95 163 LEU C N 1
ATOM 3005 C CA . LEU C 1 66 ? 66.974 44.839 59.187 1.00 15.95 163 LEU C CA 1
ATOM 3006 C C . LEU C 1 66 ? 68.126 45.813 59.064 1.00 16.01 163 LEU C C 1
ATOM 3007 O O . LEU C 1 66 ? 67.967 47.013 59.209 1.00 15.89 163 LEU C O 1
ATOM 3012 N N . TRP C 1 67 ? 69.277 45.282 58.710 1.00 15.09 164 TRP C N 1
ATOM 3013 C CA . TRP C 1 67 ? 70.454 46.090 58.449 1.00 13.92 164 TRP C CA 1
ATOM 3014 C C . TRP C 1 67 ? 71.060 45.520 57.145 1.00 13.20 164 TRP C C 1
ATOM 3015 O O . TRP C 1 67 ? 71.326 44.327 57.029 1.00 14.43 164 TRP C O 1
ATOM 3026 N N . LEU C 1 68 ? 71.288 46.394 56.211 1.00 12.30 165 LEU C N 1
ATOM 3027 C CA . LEU C 1 68 ? 71.829 46.085 54.899 1.00 12.99 165 LEU C CA 1
ATOM 3028 C C . LEU C 1 68 ? 73.061 46.934 54.562 1.00 14.24 165 LEU C C 1
ATOM 3029 O O . LEU C 1 68 ? 73.100 48.101 54.851 1.00 11.81 165 LEU C O 1
ATOM 3034 N N . PRO C 1 69 ? 74.069 46.327 53.914 1.00 15.85 166 PRO C N 1
ATOM 3035 C CA . PRO C 1 69 ? 75.296 47.101 53.588 1.00 17.29 166 PRO C CA 1
ATOM 3036 C C . PRO C 1 69 ? 74.978 48.313 52.650 1.00 18.07 166 PRO C C 1
ATOM 3037 O O . PRO C 1 69 ? 74.344 48.166 51.611 1.00 16.78 166 PRO C O 1
ATOM 3041 N N . GLY C 1 70 ? 75.353 49.506 53.083 1.00 20.05 167 GLY C N 1
ATOM 3042 C CA . GLY C 1 70 ? 74.969 50.747 52.378 1.00 22.08 167 GLY C CA 1
ATOM 3043 C C . GLY C 1 70 ? 75.392 50.633 50.923 1.00 24.63 167 GLY C C 1
ATOM 3044 O O . GLY C 1 70 ? 74.672 51.024 50.022 1.00 26.63 167 GLY C O 1
ATOM 3045 N N . THR C 1 71 ? 76.538 50.003 50.738 1.00 26.49 168 THR C N 1
ATOM 3046 C CA . THR C 1 71 ? 77.201 49.866 49.447 1.00 28.86 168 THR C CA 1
ATOM 3047 C C . THR C 1 71 ? 76.258 49.294 48.414 1.00 29.04 168 THR C C 1
ATOM 3048 O O . THR C 1 71 ? 76.007 49.912 47.399 1.00 31.55 168 THR C O 1
ATOM 3052 N N . HIS C 1 72 ? 75.628 48.179 48.725 1.00 28.78 169 HIS C N 1
ATOM 3053 C CA . HIS C 1 72 ? 74.820 47.476 47.715 1.00 28.43 169 HIS C CA 1
ATOM 3054 C C . HIS C 1 72 ? 73.385 47.993 47.650 1.00 27.15 169 HIS C C 1
ATOM 3055 O O . HIS C 1 72 ? 72.605 47.605 46.780 1.00 28.18 169 HIS C O 1
ATOM 3062 N N . PHE C 1 73 ? 73.032 48.873 48.567 1.00 25.11 170 PHE C N 1
ATOM 3063 C CA . PHE C 1 73 ? 71.629 49.236 48.722 1.00 24.00 170 PHE C CA 1
ATOM 3064 C C . PHE C 1 73 ? 71.416 50.733 48.699 1.00 25.58 170 PHE C C 1
ATOM 3065 O O . PHE C 1 73 ? 70.430 51.268 49.243 1.00 23.06 170 PHE C O 1
ATOM 3073 N N . ARG C 1 74 ? 72.367 51.405 48.051 1.00 27.73 171 ARG C N 1
ATOM 3074 C CA . ARG C 1 74 ? 72.325 52.878 47.930 1.00 29.40 171 ARG C CA 1
ATOM 3075 C C . ARG C 1 74 ? 71.007 53.372 47.364 1.00 29.67 171 ARG C C 1
ATOM 3076 O O . ARG C 1 74 ? 70.478 54.379 47.809 1.00 31.94 171 ARG C O 1
ATOM 3084 N N . GLY C 1 75 ? 70.416 52.616 46.462 1.00 29.28 172 GLY C N 1
ATOM 3085 C CA . GLY C 1 75 ? 69.172 53.064 45.822 1.00 28.76 172 GLY C CA 1
ATOM 3086 C C . GLY C 1 75 ? 67.933 52.963 46.709 1.00 28.57 172 GLY C C 1
ATOM 3087 O O . GLY C 1 75 ? 66.822 53.393 46.342 1.00 27.92 172 GLY C O 1
ATOM 3088 N N . LEU C 1 76 ? 68.125 52.394 47.894 1.00 28.24 173 LEU C N 1
ATOM 3089 C CA . LEU C 1 76 ? 67.000 52.016 48.747 1.00 28.14 173 LEU C CA 1
ATOM 3090 C C . LEU C 1 76 ? 66.483 53.258 49.439 1.00 28.52 173 LEU C C 1
ATOM 3091 O O . LEU C 1 76 ? 67.234 53.917 50.148 1.00 29.63 173 LEU C O 1
ATOM 3096 N N . THR C 1 77 ? 65.215 53.603 49.189 1.00 27.58 174 THR C N 1
ATOM 3097 C CA . THR C 1 77 ? 64.572 54.752 49.849 1.00 25.81 174 THR C CA 1
ATOM 3098 C C . THR C 1 77 ? 63.247 54.377 50.486 1.00 25.33 174 THR C C 1
ATOM 3099 O O . THR C 1 77 ? 62.712 53.305 50.243 1.00 24.25 174 THR C O 1
ATOM 3103 N N . LEU C 1 78 ? 62.715 55.293 51.285 1.00 23.18 175 LEU C N 1
ATOM 3104 C CA . LEU C 1 78 ? 61.421 55.045 51.971 1.00 22.16 175 LEU C CA 1
ATOM 3105 C C . LEU C 1 78 ? 60.342 55.021 50.903 1.00 20.55 175 LEU C C 1
ATOM 3106 O O . LEU C 1 78 ? 59.438 54.185 50.915 1.00 19.51 175 LEU C O 1
ATOM 3111 N N . GLU C 1 79 ? 60.514 55.905 49.937 1.00 19.75 176 GLU C N 1
ATOM 3112 C CA . GLU C 1 79 ? 59.537 56.054 48.873 1.00 20.71 176 GLU C CA 1
ATOM 3113 C C . GLU C 1 79 ? 59.455 54.737 48.103 1.00 19.54 176 GLU C C 1
ATOM 3114 O O . GLU C 1 79 ? 58.376 54.285 47.730 1.00 17.15 176 GLU C O 1
ATOM 3120 N N . LEU C 1 80 ? 60.630 54.124 47.892 1.00 18.80 177 LEU C N 1
ATOM 3121 C CA . LEU C 1 80 ? 60.684 52.843 47.169 1.00 17.23 177 LEU C CA 1
ATOM 3122 C C . LEU C 1 80 ? 59.937 51.778 47.964 1.00 17.33 177 LEU C C 1
ATOM 3123 O O . LEU C 1 80 ? 59.093 51.050 47.442 1.00 17.32 177 LEU C O 1
ATOM 3128 N N . LEU C 1 81 ? 60.235 51.727 49.257 1.00 16.24 178 LEU C N 1
ATOM 3129 C CA . LEU C 1 81 ? 59.681 50.721 50.153 1.00 16.29 178 LEU C CA 1
ATOM 3130 C C . LEU C 1 81 ? 58.178 50.797 50.259 1.00 15.19 178 LEU C C 1
ATOM 3131 O O . LEU C 1 81 ? 57.498 49.785 50.345 1.00 15.85 178 LEU C O 1
ATOM 3136 N N . THR C 1 82 ? 57.648 51.993 50.271 1.00 14.61 179 THR C N 1
ATOM 3137 C CA . THR C 1 82 ? 56.294 52.156 50.707 1.00 14.27 179 THR C CA 1
ATOM 3138 C C . THR C 1 82 ? 55.414 52.123 49.489 1.00 17.18 179 THR C C 1
ATOM 3139 O O . THR C 1 82 ? 54.218 51.962 49.638 1.00 15.39 179 THR C O 1
ATOM 3143 N N . ALA C 1 83 ? 56.022 52.341 48.319 1.00 18.45 180 ALA C N 1
ATOM 3144 C CA . ALA C 1 83 ? 55.292 52.308 47.031 1.00 22.03 180 ALA C CA 1
ATOM 3145 C C . ALA C 1 83 ? 55.307 50.838 46.620 1.00 25.20 180 ALA C C 1
ATOM 3146 O O . ALA C 1 83 ? 54.338 50.309 46.129 1.00 27.21 180 ALA C O 1
ATOM 3148 N N . SER C 1 84 ? 56.405 50.157 46.942 1.00 28.48 181 SER C N 1
ATOM 3149 C CA . SER C 1 84 ? 56.573 48.745 46.577 1.00 29.85 181 SER C CA 1
ATOM 3150 C C . SER C 1 84 ? 55.461 47.820 47.112 1.00 32.04 181 SER C C 1
ATOM 3151 O O . SER C 1 84 ? 55.138 47.795 48.332 1.00 33.11 181 SER C O 1
ATOM 3154 N N . LYS C 1 85 ? 54.893 47.066 46.167 1.00 32.16 182 LYS C N 1
ATOM 3155 C CA . LYS C 1 85 ? 53.863 46.063 46.461 1.00 32.92 182 LYS C CA 1
ATOM 3156 C C . LYS C 1 85 ? 54.592 44.700 46.732 1.00 32.09 182 LYS C C 1
ATOM 3157 O O . LYS C 1 85 ? 53.998 43.727 47.227 1.00 33.12 182 LYS C O 1
ATOM 3163 N N . ALA C 1 86 ? 55.901 44.694 46.528 1.00 29.59 183 ALA C N 1
ATOM 3164 C CA . ALA C 1 86 ? 56.721 43.505 46.780 1.00 27.97 183 ALA C CA 1
ATOM 3165 C C . ALA C 1 86 ? 57.053 43.226 48.257 1.00 24.92 183 ALA C C 1
ATOM 3166 O O . ALA C 1 86 ? 57.326 44.081 49.088 1.00 24.41 183 ALA C O 1
ATOM 3168 N N . PRO C 1 87 ? 57.108 41.968 48.554 1.00 24.48 184 PRO C N 1
ATOM 3169 C CA . PRO C 1 87 ? 57.850 41.541 49.714 1.00 22.14 184 PRO C CA 1
ATOM 3170 C C . PRO C 1 87 ? 59.287 42.039 49.638 1.00 20.52 184 PRO C C 1
ATOM 3171 O O . PRO C 1 87 ? 59.874 42.183 48.534 1.00 17.95 184 PRO C O 1
ATOM 3175 N N . LEU C 1 88 ? 59.872 42.333 50.787 1.00 18.37 185 LEU C N 1
ATOM 3176 C CA . LEU C 1 88 ? 61.271 42.822 50.789 1.00 16.88 185 LEU C CA 1
ATOM 3177 C C . LEU C 1 88 ? 62.293 41.944 50.006 1.00 15.71 185 LEU C C 1
ATOM 3178 O O . LEU C 1 88 ? 63.095 42.470 49.234 1.00 14.45 185 LEU C O 1
ATOM 3183 N N . TYR C 1 89 ? 62.348 40.643 50.286 1.00 14.97 186 TYR C N 1
ATOM 3184 C CA . TYR C 1 89 ? 63.337 39.785 49.609 1.00 15.22 186 TYR C CA 1
ATOM 3185 C C . TYR C 1 89 ? 63.129 39.836 48.126 1.00 14.49 186 TYR C C 1
ATOM 3186 O O . TYR C 1 89 ? 64.075 39.800 47.354 1.00 15.34 186 TYR C O 1
ATOM 3195 N N . GLY C 1 90 ? 61.884 39.961 47.722 1.00 15.30 187 GLY C N 1
ATOM 3196 C CA . GLY C 1 90 ? 61.593 40.068 46.262 1.00 15.88 187 GLY C CA 1
ATOM 3197 C C . GLY C 1 90 ? 62.106 41.390 45.724 1.00 16.71 187 GLY C C 1
ATOM 3198 O O . GLY C 1 90 ? 62.646 41.457 44.622 1.00 17.94 187 GLY C O 1
ATOM 3199 N N . LEU C 1 91 ? 61.950 42.459 46.508 1.00 16.53 188 LEU C N 1
ATOM 3200 C CA . LEU C 1 91 ? 62.472 43.788 46.147 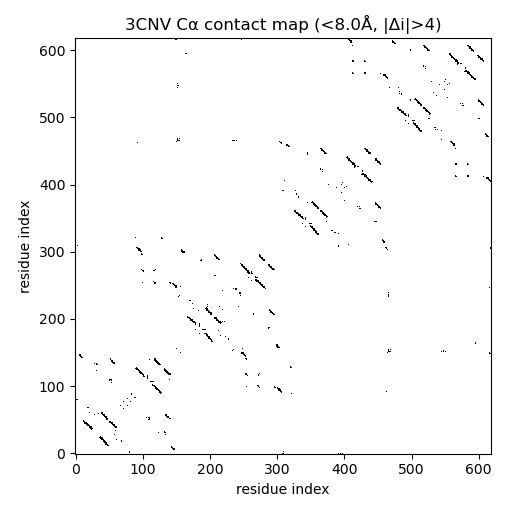1.00 17.56 188 LEU C CA 1
ATOM 3201 C C . LEU C 1 91 ? 64.014 43.732 46.031 1.00 17.88 188 LEU C C 1
ATOM 3202 O O . LEU C 1 91 ? 64.599 44.276 45.113 1.00 18.78 188 LEU C O 1
ATOM 3207 N N . PHE C 1 92 ? 64.665 43.076 46.982 1.00 17.74 189 PHE C N 1
ATOM 3208 C CA . PHE C 1 92 ? 66.122 43.029 46.986 1.00 17.92 189 PHE C CA 1
ATOM 3209 C C . PHE C 1 92 ? 66.586 42.312 45.715 1.00 18.30 189 PHE C C 1
ATOM 3210 O O . PHE C 1 92 ? 67.572 42.681 45.111 1.00 17.43 189 PHE C O 1
ATOM 3218 N N . GLU C 1 93 ? 65.839 41.299 45.320 1.00 19.51 190 GLU C N 1
ATOM 3219 C CA . GLU C 1 93 ? 66.143 40.521 44.102 1.00 21.20 190 GLU C CA 1
ATOM 3220 C C . GLU C 1 93 ? 65.970 41.359 42.857 1.00 21.47 190 GLU C C 1
ATOM 3221 O O . GLU C 1 93 ? 66.903 41.536 42.056 1.00 19.97 190 GLU C O 1
ATOM 3227 N N . SER C 1 94 ? 64.764 41.875 42.702 1.00 20.36 191 SER C N 1
ATOM 3228 C CA . SER C 1 94 ? 64.421 42.591 41.471 1.00 22.22 191 SER C CA 1
ATOM 3229 C C . SER C 1 94 ? 65.060 43.958 41.284 1.00 20.79 191 SER C C 1
ATOM 3230 O O . SER C 1 94 ? 65.423 44.307 40.157 1.00 18.36 191 SER C O 1
ATOM 3233 N N . GLU C 1 95 ? 65.170 44.740 42.358 1.00 19.72 192 GLU C N 1
ATOM 3234 C CA . GLU C 1 95 ? 65.693 46.117 42.205 1.00 20.63 192 GLU C CA 1
ATOM 3235 C C . GLU C 1 95 ? 67.179 46.158 42.453 1.00 20.12 192 GLU C C 1
ATOM 3236 O O . GLU C 1 95 ? 67.869 47.025 41.931 1.00 19.65 192 GLU C O 1
ATOM 3242 N N . PHE C 1 96 ? 67.694 45.229 43.257 1.00 19.11 193 PHE C N 1
ATOM 3243 C CA . PHE C 1 96 ? 69.094 45.317 43.714 1.00 18.33 193 PHE C CA 1
ATOM 3244 C C . PHE C 1 96 ? 69.940 44.114 43.277 1.00 19.20 193 PHE C C 1
ATOM 3245 O O . PHE C 1 96 ? 71.143 44.145 43.427 1.00 19.20 193 PHE C O 1
ATOM 3253 N N . GLY C 1 97 ? 69.308 43.098 42.686 1.00 18.15 194 GLY C N 1
ATOM 3254 C CA . GLY C 1 97 ? 70.007 41.893 42.182 1.00 18.49 194 GLY C CA 1
ATOM 3255 C C . GLY C 1 97 ? 70.642 41.087 43.303 1.00 18.53 194 GLY C C 1
ATOM 3256 O O . GLY C 1 97 ? 71.691 40.461 43.143 1.00 17.09 194 GLY C O 1
ATOM 3257 N N . VAL C 1 98 ? 70.009 41.131 44.477 1.00 17.63 195 VAL C N 1
ATOM 3258 C CA . VAL C 1 98 ? 70.492 40.336 45.625 1.00 17.89 195 VAL C CA 1
ATOM 3259 C C . VAL C 1 98 ? 69.550 39.180 45.966 1.00 18.01 195 VAL C C 1
ATOM 3260 O O . VAL C 1 98 ? 68.452 39.401 46.400 1.00 15.51 195 VAL C O 1
ATOM 3264 N N . SER C 1 99 ? 69.978 37.935 45.676 1.00 17.36 196 SER C N 1
ATOM 3265 C CA . SER C 1 99 ? 69.185 36.726 45.935 1.00 18.68 196 SER C CA 1
ATOM 3266 C C . SER C 1 99 ? 69.856 35.922 47.004 1.00 17.15 196 SER C C 1
ATOM 3267 O O . SER C 1 99 ? 71.025 35.605 46.910 1.00 16.58 196 SER C O 1
ATOM 3278 N N . VAL C 1 101 ? 70.632 32.675 49.147 1.00 16.12 198 VAL C N 1
ATOM 3279 C CA . VAL C 1 101 ? 70.724 31.246 49.001 1.00 17.57 198 VAL C CA 1
ATOM 3280 C C . VAL C 1 101 ? 70.622 30.501 50.321 1.00 19.69 198 VAL C C 1
ATOM 3281 O O . VAL C 1 101 ? 70.198 29.345 50.360 1.00 22.70 198 VAL C O 1
ATOM 3285 N N . ARG C 1 102 ? 70.967 31.175 51.410 1.00 19.00 199 ARG C N 1
ATOM 3286 C CA . ARG C 1 102 ? 70.947 30.590 52.740 1.00 19.87 199 ARG C CA 1
ATOM 3287 C C . ARG C 1 102 ? 70.672 31.632 53.771 1.00 17.46 199 ARG C C 1
ATOM 3288 O O . ARG C 1 102 ? 71.074 32.786 53.625 1.00 18.73 199 ARG C O 1
ATOM 3296 N N . ALA C 1 103 ? 70.159 31.177 54.888 1.00 15.45 200 ALA C N 1
ATOM 3297 C CA . ALA C 1 103 ? 70.034 32.009 56.111 1.00 15.06 200 ALA C CA 1
ATOM 3298 C C . ALA C 1 103 ? 70.443 31.227 57.355 1.00 15.51 200 ALA C C 1
ATOM 3299 O O . ALA C 1 103 ? 70.115 30.047 57.499 1.00 15.50 200 ALA C O 1
ATOM 3301 N N . ASP C 1 104 ? 71.208 31.848 58.245 1.00 15.32 201 ASP C N 1
ATOM 3302 C CA . ASP C 1 104 ? 71.596 31.183 59.493 1.00 15.58 201 ASP C CA 1
ATOM 3303 C C . ASP C 1 104 ? 70.829 31.975 60.585 1.00 15.89 201 ASP C C 1
ATOM 3304 O O . ASP C 1 104 ? 70.861 33.195 60.608 1.00 15.16 201 ASP C O 1
ATOM 3309 N N . GLU C 1 105 ? 70.079 31.262 61.407 1.00 15.46 202 GLU C N 1
ATOM 3310 C CA . GLU C 1 105 ? 69.247 31.850 62.464 1.00 15.40 202 GLU C CA 1
ATOM 3311 C C . GLU C 1 105 ? 69.586 31.355 63.863 1.00 13.98 202 GLU C C 1
ATOM 3312 O O . GLU C 1 105 ? 70.016 30.227 64.082 1.00 13.80 202 GLU C O 1
ATOM 3318 N N . LYS C 1 106 ? 69.360 32.241 64.820 1.00 15.39 203 LYS C N 1
ATOM 3319 C CA . LYS C 1 106 ? 69.454 31.990 66.250 1.00 13.44 203 LYS C CA 1
ATOM 3320 C C . LYS C 1 106 ? 68.098 32.401 66.871 1.00 14.80 203 LYS C C 1
ATOM 3321 O O . LYS C 1 106 ? 67.665 33.576 66.755 1.00 14.79 203 LYS C O 1
ATOM 3327 N N . LEU C 1 107 ? 67.388 31.403 67.407 1.00 14.28 204 LEU C N 1
ATOM 3328 C CA . LEU C 1 107 ? 66.060 31.592 68.040 1.00 14.97 204 LEU C CA 1
ATOM 3329 C C . LEU C 1 107 ? 66.099 31.470 69.552 1.00 14.63 204 LEU C C 1
ATOM 3330 O O . LEU C 1 107 ? 66.806 30.638 70.165 1.00 13.73 204 LEU C O 1
ATOM 3335 N N . ARG C 1 108 ? 65.418 32.435 70.140 1.00 16.55 205 ARG C N 1
ATOM 3336 C CA A ARG C 1 108 ? 65.263 32.525 71.604 0.50 17.01 205 ARG C CA 1
ATOM 3337 C CA B ARG C 1 108 ? 65.223 32.477 71.595 0.50 17.13 205 ARG C CA 1
ATOM 3338 C C . ARG C 1 108 ? 63.893 33.078 71.998 1.00 17.59 205 ARG C C 1
ATOM 3339 O O . ARG C 1 108 ? 63.196 33.682 71.195 1.00 17.18 205 ARG C O 1
ATOM 3354 N N . ALA C 1 109 ? 63.508 32.829 73.241 1.00 16.02 206 ALA C N 1
ATOM 3355 C CA . ALA C 1 109 ? 62.309 33.468 73.798 1.00 16.17 206 ALA C CA 1
ATOM 3356 C C . ALA C 1 109 ? 62.746 34.581 74.696 1.00 14.79 206 ALA C C 1
ATOM 3357 O O . ALA C 1 109 ? 63.650 34.416 75.533 1.00 15.17 206 ALA C O 1
ATOM 3359 N N . VAL C 1 110 ? 62.113 35.713 74.473 1.00 13.99 207 VAL C N 1
ATOM 3360 C CA . VAL C 1 110 ? 62.382 36.909 75.202 1.00 14.76 207 VAL C CA 1
ATOM 3361 C C . VAL C 1 110 ? 61.085 37.558 75.702 1.00 15.27 207 VAL C C 1
ATOM 3362 O O . VAL C 1 110 ? 60.009 37.213 75.279 1.00 14.15 207 VAL C O 1
ATOM 3366 N N . ALA C 1 111 ? 61.231 38.469 76.655 1.00 15.88 208 ALA C N 1
ATOM 3367 C CA . ALA C 1 111 ? 60.141 39.385 77.100 1.00 16.51 208 ALA C CA 1
ATOM 3368 C C . ALA C 1 111 ? 60.008 40.612 76.196 1.00 16.82 208 ALA C C 1
ATOM 3369 O O . ALA C 1 111 ? 60.976 41.213 75.785 1.00 17.52 208 ALA C O 1
ATOM 3371 N N . ALA C 1 112 ? 58.773 40.922 75.830 1.00 17.21 209 ALA C N 1
ATOM 3372 C CA . ALA C 1 112 ? 58.433 42.162 75.108 1.00 17.64 209 ALA C CA 1
ATOM 3373 C C . ALA C 1 112 ? 58.886 43.378 75.883 1.00 18.10 209 ALA C C 1
ATOM 3374 O O . ALA C 1 112 ? 58.555 43.571 77.049 1.00 17.14 209 ALA C O 1
ATOM 3376 N N . SER C 1 113 ? 59.756 44.133 75.234 1.00 18.99 210 SER C N 1
ATOM 3377 C CA . SER C 1 113 ? 60.313 45.375 75.790 1.00 19.12 210 SER C CA 1
ATOM 3378 C C . SER C 1 113 ? 59.249 46.463 75.809 1.00 19.57 210 SER C C 1
ATOM 3379 O O . SER C 1 113 ? 58.210 46.399 75.118 1.00 19.12 210 SER C O 1
ATOM 3382 N N . PRO C 1 114 ? 59.495 47.475 76.633 1.00 20.98 211 PRO C N 1
ATOM 3383 C CA . PRO C 1 114 ? 58.641 48.642 76.642 1.00 20.55 211 PRO C CA 1
ATOM 3384 C C . PRO C 1 114 ? 58.466 49.244 75.245 1.00 20.60 211 PRO C C 1
ATOM 3385 O O . PRO C 1 114 ? 57.388 49.714 74.919 1.00 20.34 211 PRO C O 1
ATOM 3389 N N . GLU C 1 115 ? 59.487 49.175 74.395 1.00 21.83 212 GLU C N 1
ATOM 3390 C CA . GLU C 1 115 ? 59.407 49.802 73.028 1.00 22.63 212 GLU C CA 1
ATOM 3391 C C . GLU C 1 115 ? 58.610 48.914 72.033 1.00 21.50 212 GLU C C 1
ATOM 3392 O O . GLU C 1 115 ? 57.834 49.410 71.200 1.00 20.23 212 GLU C O 1
ATOM 3398 N N . ILE C 1 116 ? 58.830 47.599 72.129 1.00 19.51 213 ILE C N 1
ATOM 3399 C CA . ILE C 1 116 ? 58.203 46.637 71.211 1.00 18.64 213 ILE C CA 1
ATOM 3400 C C . ILE C 1 116 ? 56.756 46.318 71.549 1.00 18.67 213 ILE C C 1
ATOM 3401 O O . ILE C 1 116 ? 55.907 46.201 70.661 1.00 18.98 213 ILE C O 1
ATOM 3406 N N . ALA C 1 117 ? 56.461 46.240 72.833 1.00 18.30 214 ALA C N 1
ATOM 3407 C CA . ALA C 1 117 ? 55.163 45.761 73.273 1.00 19.14 214 ALA C CA 1
ATOM 3408 C C . ALA C 1 117 ? 53.984 46.480 72.550 1.00 20.38 214 ALA C C 1
ATOM 3409 O O . ALA C 1 117 ? 53.152 45.811 71.942 1.00 20.18 214 ALA C O 1
ATOM 3411 N N . PRO C 1 118 ? 53.947 47.836 72.545 1.00 20.45 215 PRO C N 1
ATOM 3412 C CA . PRO C 1 118 ? 52.790 48.491 71.916 1.00 19.64 215 PRO C CA 1
ATOM 3413 C C . PRO C 1 118 ? 52.744 48.311 70.389 1.00 19.15 215 PRO C C 1
ATOM 3414 O O . PRO C 1 118 ? 51.707 48.434 69.776 1.00 18.03 215 PRO C O 1
ATOM 3418 N N . LEU C 1 119 ? 53.866 47.971 69.779 1.00 18.90 216 LEU C N 1
ATOM 3419 C CA . LEU C 1 119 ? 53.856 47.758 68.338 1.00 18.99 216 LEU C CA 1
ATOM 3420 C C . LEU C 1 119 ? 53.232 46.387 67.968 1.00 19.78 216 LEU C C 1
ATOM 3421 O O . LEU C 1 119 ? 52.890 46.134 66.803 1.00 21.86 216 LEU C O 1
ATOM 3426 N N . LEU C 1 120 ? 53.137 45.500 68.955 1.00 18.60 217 LEU C N 1
ATOM 3427 C CA . LEU C 1 120 ? 52.543 44.157 68.784 1.00 17.79 217 LEU C CA 1
ATOM 3428 C C . LEU C 1 120 ? 51.219 43.999 69.491 1.00 18.61 217 LEU C C 1
ATOM 3429 O O . LEU C 1 120 ? 50.546 42.961 69.412 1.00 19.67 217 LEU C O 1
ATOM 3434 N N . GLY C 1 121 ? 50.838 45.067 70.141 1.00 17.86 218 GLY C N 1
ATOM 3435 C CA . GLY C 1 121 ? 49.549 45.157 70.841 1.00 19.11 218 GLY C CA 1
ATOM 3436 C C . GLY C 1 121 ? 49.522 44.398 72.138 1.00 18.55 218 GLY C C 1
ATOM 3437 O O . GLY C 1 121 ? 48.488 43.931 72.558 1.00 16.62 218 GLY C O 1
ATOM 3438 N N . VAL C 1 122 ? 50.683 44.259 72.754 1.00 19.20 219 VAL C N 1
ATOM 3439 C CA . VAL C 1 122 ? 50.800 43.483 73.992 1.00 19.24 219 VAL C CA 1
ATOM 3440 C C . VAL C 1 122 ? 51.394 44.256 75.146 1.00 20.04 219 VAL C C 1
ATOM 3441 O O . VAL C 1 122 ? 51.905 45.328 74.999 1.00 21.26 219 VAL C O 1
ATOM 3445 N N . GLU C 1 123 ? 51.365 43.644 76.306 1.00 20.89 220 GLU C N 1
ATOM 3446 C CA . GLU C 1 123 ? 51.909 44.261 77.513 1.00 22.08 220 GLU C CA 1
ATOM 3447 C C . GLU C 1 123 ? 53.403 44.018 77.614 1.00 21.05 220 GLU C C 1
ATOM 3448 O O . GLU C 1 123 ? 53.891 42.975 77.228 1.00 20.33 220 GLU C O 1
ATOM 3454 N N . PRO C 1 124 ? 54.153 44.978 78.157 1.00 21.48 221 PRO C N 1
ATOM 3455 C CA . PRO C 1 124 ? 55.565 44.614 78.311 1.00 21.77 221 PRO C CA 1
ATOM 3456 C C . PRO C 1 124 ? 55.757 43.376 79.182 1.00 20.09 221 PRO C C 1
ATOM 3457 O O . PRO C 1 124 ? 55.024 43.134 80.161 1.00 19.05 221 PRO C O 1
ATOM 3461 N N . GLY C 1 125 ? 56.735 42.580 78.829 1.00 19.00 222 GLY C N 1
ATOM 3462 C CA . GLY C 1 125 ? 56.965 41.320 79.547 1.00 17.88 222 GLY C CA 1
ATOM 3463 C C . GLY C 1 125 ? 56.400 40.112 78.838 1.00 16.79 222 GLY C C 1
ATOM 3464 O O . GLY C 1 125 ? 56.805 38.983 79.103 1.00 17.15 222 GLY C O 1
ATOM 3465 N N . ARG C 1 126 ? 55.498 40.359 77.889 1.00 16.18 223 ARG C N 1
ATOM 3466 C CA . ARG C 1 126 ? 54.865 39.270 77.078 1.00 15.02 223 ARG C CA 1
ATOM 3467 C C . ARG C 1 126 ? 55.922 38.430 76.365 1.00 14.88 223 ARG C C 1
ATOM 3468 O O . ARG C 1 126 ? 56.874 38.983 75.764 1.00 14.15 223 ARG C O 1
ATOM 3476 N N . PRO C 1 127 ? 55.820 37.091 76.469 1.00 13.42 224 PRO C N 1
ATOM 3477 C CA . PRO C 1 127 ? 56.879 36.341 75.754 1.00 13.04 224 PRO C CA 1
ATOM 3478 C C . PRO C 1 127 ? 56.725 36.421 74.222 1.00 13.08 224 PRO C C 1
ATOM 3479 O O . PRO C 1 127 ? 55.589 36.318 73.669 1.00 12.49 224 PRO C O 1
ATOM 3483 N N . LEU C 1 128 ? 57.870 36.677 73.586 1.00 12.99 225 LEU C N 1
ATOM 3484 C CA . LEU C 1 128 ? 57.990 36.789 72.121 1.00 12.99 225 LEU C CA 1
ATOM 3485 C C . LEU C 1 128 ? 59.111 35.845 71.684 1.00 12.95 225 LEU C C 1
ATOM 3486 O O . LEU C 1 128 ? 60.055 35.529 72.469 1.00 13.12 225 LEU C O 1
ATOM 3491 N N . LEU C 1 129 ? 58.968 35.371 70.470 1.00 12.54 226 LEU C N 1
ATOM 3492 C CA . LEU C 1 129 ? 59.984 34.542 69.773 1.00 14.05 226 LEU C CA 1
ATOM 3493 C C . LEU C 1 129 ? 60.914 35.501 69.021 1.00 15.62 226 LEU C C 1
ATOM 3494 O O . LEU C 1 129 ? 60.490 36.306 68.199 1.00 14.92 226 LEU C O 1
ATOM 3499 N N . GLN C 1 130 ? 62.171 35.492 69.429 1.00 14.95 227 GLN C N 1
ATOM 3500 C CA . GLN C 1 130 ? 63.181 36.302 68.747 1.00 15.03 227 GLN C CA 1
ATOM 3501 C C . GLN C 1 130 ? 63.941 35.409 67.771 1.00 15.51 227 GLN C C 1
ATOM 3502 O O . GLN C 1 130 ? 64.457 34.339 68.114 1.00 16.30 227 GLN C O 1
ATOM 3508 N N . VAL C 1 131 ? 63.936 35.843 66.525 1.00 15.95 228 VAL C N 1
ATOM 3509 C CA . VAL C 1 131 ? 64.620 35.173 65.411 1.00 14.23 228 VAL C CA 1
ATOM 3510 C C . VAL C 1 131 ? 65.714 36.144 64.902 1.00 15.29 228 VAL C C 1
ATOM 3511 O O . VAL C 1 131 ? 65.453 37.149 64.243 1.00 14.75 228 VAL C O 1
ATOM 3515 N N . ASP C 1 132 ? 66.959 35.844 65.233 1.00 15.01 229 ASP C N 1
ATOM 3516 C CA . ASP C 1 132 ? 68.083 36.610 64.709 1.00 16.25 229 ASP C CA 1
ATOM 3517 C C . ASP C 1 132 ? 68.687 35.917 63.471 1.00 15.99 229 ASP C C 1
ATOM 3518 O O . ASP C 1 132 ? 69.209 34.817 63.571 1.00 18.64 229 ASP C O 1
ATOM 3523 N N . ARG C 1 133 ? 68.638 36.579 62.326 1.00 13.64 230 ARG C N 1
ATOM 3524 C CA . ARG C 1 133 ? 69.016 35.983 61.027 1.00 13.20 230 ARG C CA 1
AT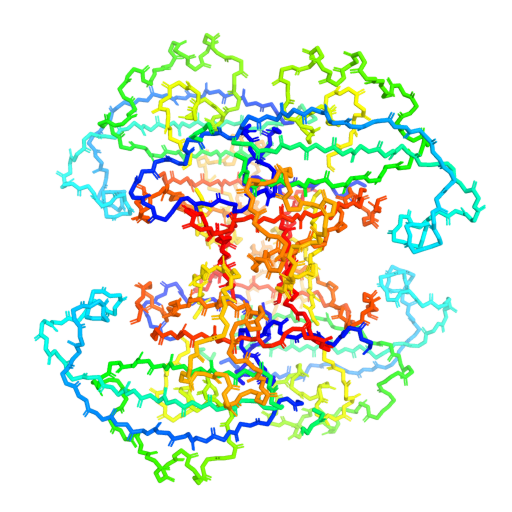OM 3525 C C . ARG C 1 133 ? 70.187 36.729 60.373 1.00 12.73 230 ARG C C 1
ATOM 3526 O O . ARG C 1 133 ? 70.239 37.970 60.366 1.00 15.37 230 ARG C O 1
ATOM 3534 N N . ILE C 1 134 ? 71.109 35.982 59.817 1.00 12.93 231 ILE C N 1
ATOM 3535 C CA . ILE C 1 134 ? 71.996 36.521 58.801 1.00 12.53 231 ILE C CA 1
ATOM 3536 C C . ILE C 1 134 ? 71.748 35.775 57.511 1.00 13.53 231 ILE C C 1
ATOM 3537 O O . ILE C 1 134 ? 71.774 34.576 57.516 1.00 14.88 231 ILE C O 1
ATOM 3542 N N . SER C 1 135 ? 71.524 36.512 56.419 1.00 12.91 232 SER C N 1
ATOM 3543 C CA . SER C 1 135 ? 71.212 35.948 55.106 1.00 13.17 232 SER C CA 1
ATOM 3544 C C . SER C 1 135 ? 72.383 36.157 54.194 1.00 12.69 232 SER C C 1
ATOM 3545 O O . SER C 1 135 ? 73.092 37.192 54.216 1.00 11.65 232 SER C O 1
ATOM 3548 N N . TYR C 1 136 ? 72.591 35.147 53.376 1.00 13.41 233 TYR C N 1
ATOM 3549 C CA . TYR C 1 136 ? 73.759 35.058 52.512 1.00 12.90 233 TYR C CA 1
ATOM 3550 C C . TYR C 1 136 ? 73.371 34.949 51.041 1.00 14.39 233 TYR C C 1
ATOM 3551 O O . TYR C 1 136 ? 72.385 34.337 50.676 1.00 13.87 233 TYR C O 1
ATOM 3560 N N . THR C 1 137 ? 74.158 35.590 50.208 1.00 14.87 234 THR C N 1
ATOM 3561 C CA . THR C 1 137 ? 74.076 35.392 48.788 1.00 17.74 234 THR C CA 1
ATOM 3562 C C . THR C 1 137 ? 75.149 34.364 48.457 1.00 20.10 234 THR C C 1
ATOM 3563 O O . THR C 1 137 ? 75.910 33.897 49.323 1.00 22.00 234 THR C O 1
ATOM 3567 N N . TYR C 1 138 ? 75.208 34.025 47.202 1.00 22.53 235 TYR C N 1
ATOM 3568 C CA . TYR C 1 138 ? 76.355 33.230 46.641 1.00 24.47 235 TYR C CA 1
ATOM 3569 C C . TYR C 1 138 ? 77.789 33.541 47.150 1.00 24.32 235 TYR C C 1
ATOM 3570 O O . TYR C 1 138 ? 78.233 34.667 47.288 1.00 24.16 235 TYR C O 1
ATOM 3579 N N . GLY C 1 139 ? 78.501 32.476 47.432 1.00 24.88 236 GLY C N 1
ATOM 3580 C CA . GLY C 1 139 ? 79.875 32.608 47.845 1.00 25.18 236 GLY C CA 1
ATOM 3581 C C . GLY C 1 139 ? 79.953 32.904 49.317 1.00 25.42 236 GLY C C 1
ATOM 3582 O O . GLY C 1 139 ? 80.977 33.376 49.801 1.00 27.89 236 GLY C O 1
ATOM 3583 N N . ASP C 1 140 ? 78.861 32.647 50.018 1.00 25.12 237 ASP C N 1
ATOM 3584 C CA . ASP C 1 140 ? 78.772 32.869 51.494 1.00 24.92 237 ASP C CA 1
ATOM 3585 C C . ASP C 1 140 ? 78.976 34.330 51.902 1.00 23.36 237 ASP C C 1
ATOM 3586 O O . ASP C 1 140 ? 79.683 34.669 52.913 1.00 23.18 237 ASP C O 1
ATOM 3591 N N . ARG C 1 141 ? 78.477 35.199 51.033 1.00 20.62 238 ARG C N 1
ATOM 3592 C CA . ARG C 1 141 ? 78.576 36.646 51.268 1.00 19.39 238 ARG C CA 1
ATOM 3593 C C . ARG C 1 141 ? 77.385 37.113 52.073 1.00 16.24 238 ARG C C 1
ATOM 3594 O O . ARG C 1 141 ? 76.274 36.974 51.610 1.00 15.06 238 ARG C O 1
ATOM 3602 N N . PRO C 1 142 ? 77.608 37.649 53.272 1.00 14.50 239 PRO C N 1
ATOM 3603 C CA . PRO C 1 142 ? 76.476 38.108 54.057 1.00 14.12 239 PRO C CA 1
ATOM 3604 C C . PRO C 1 142 ? 75.934 39.428 53.516 1.00 13.86 239 PRO C C 1
ATOM 3605 O O . PRO C 1 142 ? 76.698 40.317 53.168 1.00 12.93 239 PRO C O 1
ATOM 3617 N N . GLU C 1 144 ? 72.446 40.630 54.634 1.00 13.58 241 GLU C N 1
ATOM 3618 C CA . GLU C 1 144 ? 71.382 41.100 55.525 1.00 14.16 241 GLU C CA 1
ATOM 3619 C C . GLU C 1 144 ? 71.491 40.495 56.874 1.00 14.31 241 GLU C C 1
ATOM 3620 O O . GLU C 1 144 ? 71.768 39.284 57.025 1.00 12.70 241 GLU C O 1
ATOM 3626 N N . VAL C 1 145 ? 71.224 41.375 57.837 1.00 13.96 242 VAL C N 1
ATOM 3627 C CA . VAL C 1 145 ? 70.987 41.031 59.221 1.00 14.02 242 VAL C CA 1
ATOM 3628 C C . VAL C 1 145 ? 69.582 41.403 59.543 1.00 14.35 242 VAL C C 1
ATOM 3629 O O . VAL C 1 145 ? 69.153 42.509 59.289 1.00 14.77 242 VAL C O 1
ATOM 3633 N N . ARG C 1 146 ? 68.824 40.454 60.048 1.00 13.95 243 ARG C N 1
ATOM 3634 C CA . ARG C 1 146 ? 67.459 40.769 60.444 1.00 15.31 243 ARG C CA 1
ATOM 3635 C C . ARG C 1 146 ? 67.156 40.154 61.817 1.00 15.56 243 ARG C C 1
ATOM 3636 O O . ARG C 1 146 ? 67.435 38.959 62.046 1.00 17.39 243 ARG C O 1
ATOM 3644 N N . ARG C 1 147 ? 66.628 40.986 62.734 1.00 14.29 244 ARG C N 1
ATOM 3645 C CA . ARG C 1 147 ? 66.111 40.548 63.961 1.00 15.18 244 ARG C CA 1
ATOM 3646 C C . ARG C 1 147 ? 64.611 40.714 64.008 1.00 14.70 244 ARG C C 1
ATOM 3647 O O . ARG C 1 147 ? 64.061 41.834 63.893 1.00 12.84 244 ARG C O 1
ATOM 3655 N N . GLY C 1 148 ? 63.951 39.562 64.139 1.00 13.76 245 GLY C N 1
ATOM 3656 C CA . GLY C 1 148 ? 62.534 39.531 64.192 1.00 12.19 245 GLY C CA 1
ATOM 3657 C C . GLY C 1 148 ? 62.026 39.228 65.599 1.00 13.95 245 GLY C C 1
ATOM 3658 O O . GLY C 1 148 ? 62.578 38.434 66.342 1.00 13.21 245 GLY C O 1
ATOM 3659 N N . LEU C 1 149 ? 60.937 39.860 65.930 1.00 13.46 246 LEU C N 1
ATOM 3660 C CA . LEU C 1 149 ? 60.260 39.562 67.174 1.00 12.80 246 LEU C CA 1
ATOM 3661 C C . LEU C 1 149 ? 58.842 39.232 66.798 1.00 13.58 246 LEU C C 1
ATOM 3662 O O . LEU C 1 149 ? 58.132 40.071 66.253 1.00 12.92 246 LEU C O 1
ATOM 3667 N N . TYR C 1 150 ? 58.455 38.016 67.166 1.00 12.66 247 TYR C N 1
ATOM 3668 C CA . TYR C 1 150 ? 57.228 37.396 66.751 1.00 12.78 247 TYR C CA 1
ATOM 3669 C C . TYR C 1 150 ? 56.356 37.156 67.947 1.00 12.68 247 TYR C C 1
ATOM 3670 O O . TYR C 1 150 ? 56.760 36.605 68.974 1.00 10.53 247 TYR C O 1
ATOM 3679 N N . LEU C 1 151 ? 55.113 37.560 67.783 1.00 11.78 248 LEU C N 1
ATOM 3680 C CA . LEU C 1 151 ? 54.063 37.242 68.770 1.00 12.85 248 LEU C CA 1
ATOM 3681 C C . LEU C 1 151 ? 53.429 35.925 68.277 1.00 13.91 248 LEU C C 1
ATOM 3682 O O . LEU C 1 151 ? 52.818 35.867 67.236 1.00 13.75 248 LEU C O 1
ATOM 3687 N N . THR C 1 152 ? 53.669 34.862 69.022 1.00 14.66 249 THR C N 1
ATOM 3688 C CA . THR C 1 152 ? 53.310 33.505 68.619 1.00 15.07 249 THR C CA 1
ATOM 3689 C C . THR C 1 152 ? 52.050 33.007 69.299 1.00 16.63 249 THR C C 1
ATOM 3690 O O . THR C 1 152 ? 51.945 31.848 69.652 1.00 18.60 249 THR C O 1
ATOM 3694 N N . ASP C 1 153 ? 51.076 33.875 69.466 1.00 17.42 250 ASP C N 1
ATOM 3695 C CA . ASP C 1 153 ? 49.849 33.444 70.085 1.00 19.41 250 ASP C CA 1
ATOM 3696 C C . ASP C 1 153 ? 48.842 32.756 69.117 1.00 18.85 250 ASP C C 1
ATOM 3697 O O . ASP C 1 153 ? 48.008 31.966 69.535 1.00 18.81 250 ASP C O 1
ATOM 3702 N N . HIS C 1 154 ? 48.919 33.064 67.839 1.00 17.97 251 HIS C N 1
ATOM 3703 C CA . HIS C 1 154 ? 47.983 32.500 66.856 1.00 17.55 251 HIS C CA 1
ATOM 3704 C C . HIS C 1 154 ? 48.750 31.865 65.722 1.00 16.83 251 HIS C C 1
ATOM 3705 O O . HIS C 1 154 ? 48.177 31.325 64.791 1.00 15.01 251 HIS C O 1
ATOM 3712 N N . TYR C 1 155 ? 50.062 31.961 65.837 1.00 15.26 252 TYR C N 1
ATOM 3713 C CA . TYR C 1 155 ? 50.985 31.533 64.816 1.00 14.61 252 TYR C CA 1
ATOM 3714 C C . TYR C 1 155 ? 52.212 30.883 65.529 1.00 14.30 252 TYR C C 1
ATOM 3715 O O . TYR C 1 155 ? 52.487 31.090 66.727 1.00 15.94 252 TYR C O 1
ATOM 3724 N N . HIS C 1 156 ? 52.838 29.971 64.819 1.00 13.26 253 HIS C N 1
ATOM 3725 C CA . HIS C 1 156 ? 54.051 29.290 65.274 1.00 13.36 253 HIS C CA 1
ATOM 3726 C C . HIS C 1 156 ? 55.088 29.407 64.164 1.00 14.42 253 HIS C C 1
ATOM 3727 O O . HIS C 1 156 ? 54.752 29.722 63.022 1.00 15.58 253 HIS C O 1
ATOM 3734 N N . TYR C 1 157 ? 56.327 29.099 64.519 1.00 12.65 254 TYR C N 1
ATOM 3735 C CA . TYR C 1 157 ? 57.423 28.939 63.557 1.00 12.56 254 TYR C CA 1
ATOM 3736 C C . TYR C 1 157 ? 57.565 27.436 63.250 1.00 12.69 254 TYR C C 1
ATOM 3737 O O . TYR C 1 157 ? 57.848 26.655 64.090 1.00 12.51 254 TYR C O 1
ATOM 3746 N N . ARG C 1 158 ? 57.355 27.096 62.001 1.00 14.39 255 ARG C N 1
ATOM 3747 C CA . ARG C 1 158 ? 57.382 25.725 61.476 1.00 16.00 255 ARG C CA 1
ATOM 3748 C C . ARG C 1 158 ? 58.759 25.388 61.014 1.00 15.25 255 ARG C C 1
ATOM 3749 O O . ARG C 1 158 ? 59.381 26.179 60.326 1.00 18.38 255 ARG C O 1
ATOM 3757 N N . ASN C 1 159 ? 59.262 24.235 61.432 1.00 14.58 256 ASN C N 1
ATOM 3758 C CA . ASN C 1 159 ? 60.596 23.806 61.048 1.00 15.79 256 ASN C CA 1
ATOM 3759 C C . ASN C 1 159 ? 60.611 22.295 60.801 1.00 15.87 256 ASN C C 1
ATOM 3760 O O . ASN C 1 159 ? 60.261 21.528 61.701 1.00 16.49 256 ASN C O 1
ATOM 3765 N N . SER C 1 160 ? 61.102 21.886 59.632 1.00 15.12 257 SER C N 1
ATOM 3766 C CA . SER C 1 160 ? 61.368 20.474 59.381 1.00 17.45 257 SER C CA 1
ATOM 3767 C C . SER C 1 160 ? 62.842 20.247 59.463 1.00 17.98 257 SER C C 1
ATOM 3768 O O . SER C 1 160 ? 63.651 21.052 58.934 1.00 17.17 257 SER C O 1
ATOM 3771 N N . LEU C 1 161 ? 63.177 19.125 60.070 1.00 16.73 258 LEU C N 1
ATOM 3772 C CA . LEU C 1 161 ? 64.571 18.773 60.308 1.00 16.71 258 LEU C CA 1
ATOM 3773 C C . LEU C 1 161 ? 64.879 17.401 59.727 1.00 17.40 258 LEU C C 1
ATOM 3774 O O . LEU C 1 161 ? 64.123 16.471 59.902 1.00 12.83 258 LEU C O 1
ATOM 3779 N N . ASN C 1 162 ? 66.057 17.320 59.121 1.00 18.22 259 ASN C N 1
ATOM 3780 C CA . ASN C 1 162 ? 66.551 16.121 58.525 1.00 20.28 259 ASN C CA 1
ATOM 3781 C C . ASN C 1 162 ? 67.379 15.375 59.584 1.00 21.83 259 ASN C C 1
ATOM 3782 O O . ASN C 1 162 ? 67.564 15.872 60.682 1.00 21.73 259 ASN C O 1
ATOM 3788 N N . VAL D 1 1 ? 77.390 10.261 66.956 1.00 13.98 98 VAL D N 1
ATOM 3789 C CA . VAL D 1 1 ? 77.506 11.649 67.424 1.00 13.97 98 VAL D CA 1
ATOM 3790 C C . VAL D 1 1 ? 76.493 11.830 68.538 1.00 13.81 98 VAL D C 1
ATOM 3791 O O . VAL D 1 1 ? 75.607 11.053 68.717 1.00 13.02 98 VAL D O 1
ATOM 3795 N N . ARG D 1 2 ? 76.669 12.906 69.253 1.00 15.12 99 ARG D N 1
ATOM 3796 C CA . ARG D 1 2 ? 75.982 13.139 70.494 1.00 15.87 99 ARG D CA 1
ATOM 3797 C C . ARG D 1 2 ? 74.484 13.421 70.317 1.00 15.72 99 ARG D C 1
ATOM 3798 O O . ARG D 1 2 ? 73.676 13.006 71.143 1.00 16.24 99 ARG D O 1
ATOM 3806 N N . TYR D 1 3 ? 74.128 14.182 69.277 1.00 14.33 100 TYR D N 1
ATOM 3807 C CA . TYR D 1 3 ? 72.755 14.694 69.130 1.00 14.07 100 TYR D CA 1
ATOM 3808 C C . TYR D 1 3 ? 72.201 14.328 67.752 1.00 14.35 100 TYR D C 1
ATOM 3809 O O . TYR D 1 3 ? 72.953 14.242 66.799 1.00 12.27 100 TYR D O 1
ATOM 3818 N N . ARG D 1 4 ? 70.908 13.992 67.755 1.00 13.29 101 ARG D N 1
ATOM 3819 C CA . ARG D 1 4 ? 70.086 13.732 66.577 1.00 11.79 101 ARG D CA 1
ATOM 3820 C C . ARG D 1 4 ? 69.346 15.021 66.139 1.00 12.53 101 ARG D C 1
ATOM 3821 O O . ARG D 1 4 ? 69.416 15.466 64.962 1.00 14.19 101 ARG D O 1
ATOM 3829 N N . PHE D 1 5 ? 68.588 15.608 67.032 1.00 13.75 102 PHE D N 1
ATOM 3830 C CA . PHE D 1 5 ? 67.837 16.796 66.656 1.00 13.12 102 PHE D CA 1
ATOM 3831 C C . PHE D 1 5 ? 68.053 18.042 67.454 1.00 15.73 102 PHE D C 1
ATOM 3832 O O . PHE D 1 5 ? 67.588 19.158 67.032 1.00 18.47 102 PHE D O 1
ATOM 3840 N N . LEU D 1 6 ? 68.644 17.904 68.636 1.00 15.64 103 LEU D N 1
ATOM 3841 C CA . LEU D 1 6 ? 68.818 19.067 69.540 1.00 15.96 103 LEU D CA 1
ATOM 3842 C C . LEU D 1 6 ? 69.596 20.214 68.881 1.00 15.20 103 LEU D C 1
ATOM 3843 O O . LEU D 1 6 ? 70.709 20.035 68.358 1.00 14.56 103 LEU D O 1
ATOM 3848 N N . ARG D 1 7 ? 69.013 21.409 68.953 1.00 15.25 104 ARG D N 1
ATOM 3849 C CA . ARG D 1 7 ? 69.554 22.586 68.230 1.00 15.25 104 ARG D CA 1
ATOM 3850 C C . ARG D 1 7 ? 70.090 23.630 69.186 1.00 16.80 104 ARG D C 1
ATOM 3851 O O . ARG D 1 7 ? 70.477 24.706 68.764 1.00 15.10 104 ARG D O 1
ATOM 3859 N N . LEU D 1 8 ? 70.125 23.303 70.473 1.00 19.98 105 LEU D N 1
ATOM 3860 C CA . LEU D 1 8 ? 70.757 24.188 71.481 1.00 21.29 105 LEU D CA 1
ATOM 3861 C C . LEU D 1 8 ? 72.227 24.443 71.200 1.00 21.09 105 LEU D C 1
ATOM 3862 O O . LEU D 1 8 ? 73.008 23.543 70.987 1.00 20.11 105 LEU D O 1
ATOM 3867 N N . ALA D 1 9 ? 72.561 25.714 71.176 1.00 20.02 106 ALA D N 1
ATOM 3868 C CA . ALA D 1 9 ? 73.922 26.204 71.040 1.00 18.35 106 ALA D CA 1
ATOM 3869 C C . ALA D 1 9 ? 74.146 27.360 72.012 1.00 17.92 106 ALA D C 1
ATOM 3870 O O . ALA D 1 9 ? 73.242 28.184 72.226 1.00 14.14 106 ALA D O 1
ATOM 3872 N N . PRO D 1 10 ? 75.354 27.447 72.597 1.00 17.86 107 PRO D N 1
ATOM 3873 C CA . PRO D 1 10 ? 75.679 28.472 73.550 1.00 17.91 107 PRO D CA 1
ATOM 3874 C C . PRO D 1 10 ? 75.845 29.833 72.893 1.00 18.44 107 PRO D C 1
ATOM 3875 O O . PRO D 1 10 ? 76.265 29.955 71.736 1.00 16.49 107 PRO D O 1
ATOM 3879 N N . ASP D 1 11 ? 75.474 30.860 73.632 1.00 19.08 108 ASP D N 1
ATOM 3880 C CA . ASP D 1 11 ? 75.502 32.196 73.086 1.00 19.95 108 ASP D CA 1
ATOM 3881 C C . ASP D 1 11 ? 76.949 32.632 73.011 1.00 22.20 108 ASP D C 1
ATOM 3882 O O . ASP D 1 11 ? 77.300 33.448 72.186 1.00 22.99 108 ASP D O 1
ATOM 3887 N N . GLU D 1 12 ? 77.767 32.055 73.883 1.00 23.77 109 GLU D N 1
ATOM 3888 C CA . GLU D 1 12 ? 79.213 32.322 73.957 1.00 24.79 109 GLU D CA 1
ATOM 3889 C C . GLU D 1 12 ? 80.032 31.060 73.599 1.00 25.52 109 GLU D C 1
ATOM 3890 O O . GLU D 1 12 ? 79.781 29.953 74.136 1.00 24.81 109 GLU D O 1
ATOM 3892 N N . ARG D 1 18 ? 77.546 17.496 75.707 1.00 34.06 115 ARG D N 1
ATOM 3893 C CA . ARG D 1 18 ? 77.515 18.555 76.711 1.00 33.05 115 ARG D CA 1
ATOM 3894 C C . ARG D 1 18 ? 76.194 18.584 77.510 1.00 30.32 115 ARG D C 1
ATOM 3895 O O . ARG D 1 18 ? 76.240 18.773 78.697 1.00 29.54 115 ARG D O 1
ATOM 3903 N N . ALA D 1 19 ? 75.035 18.403 76.901 1.00 28.37 116 ALA D N 1
ATOM 3904 C CA . ALA D 1 19 ? 73.838 18.304 77.726 1.00 26.26 116 ALA D CA 1
ATOM 3905 C C . ALA D 1 19 ? 73.915 17.069 78.615 1.00 26.41 116 ALA D C 1
ATOM 3906 O O . ALA D 1 19 ? 74.369 15.994 78.197 1.00 24.70 116 ALA D O 1
ATOM 3908 N N . GLU D 1 20 ? 73.473 17.233 79.860 1.00 26.18 117 GLU D N 1
ATOM 3909 C CA . GLU D 1 20 ? 73.301 16.129 80.821 1.00 25.31 117 GLU D CA 1
ATOM 3910 C C . GLU D 1 20 ? 71.798 15.917 81.086 1.00 23.25 117 GLU D C 1
ATOM 3911 O O . GLU D 1 20 ? 71.066 16.845 81.349 1.00 21.69 117 GLU D O 1
ATOM 3917 N N . SER D 1 21 ? 71.367 14.668 81.044 1.00 20.99 118 SER D N 1
ATOM 3918 C CA . SER D 1 21 ? 69.936 14.313 81.194 1.00 19.56 118 SER D CA 1
ATOM 3919 C C . SER D 1 21 ? 69.623 13.665 82.529 1.00 18.97 118 SER D C 1
ATOM 3920 O O . SER D 1 21 ? 70.416 12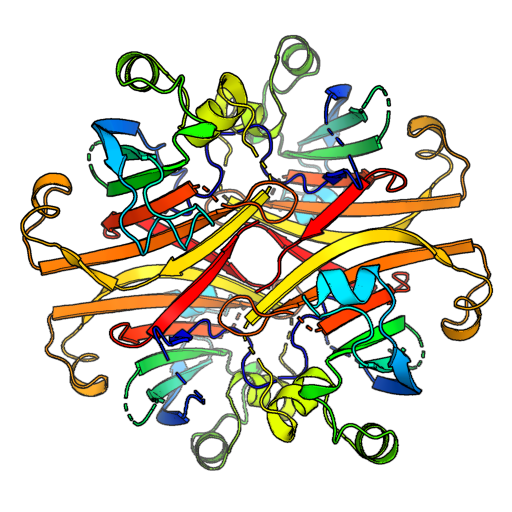.943 83.097 1.00 17.99 118 SER D O 1
ATOM 3923 N N . ARG D 1 22 ? 68.410 13.899 83.002 1.00 18.40 119 ARG D N 1
ATOM 3924 C CA . ARG D 1 22 ? 67.959 13.264 84.207 1.00 16.65 119 ARG D CA 1
ATOM 3925 C C . ARG D 1 22 ? 66.483 12.901 83.985 1.00 16.35 119 ARG D C 1
ATOM 3926 O O . ARG D 1 22 ? 65.732 13.719 83.473 1.00 14.39 119 ARG D O 1
ATOM 3934 N N . ILE D 1 23 ? 66.092 11.659 84.313 1.00 14.88 120 ILE D N 1
ATOM 3935 C CA . ILE D 1 23 ? 64.683 11.232 84.096 1.00 15.49 120 ILE D CA 1
ATOM 3936 C C . ILE D 1 23 ? 63.845 11.656 85.274 1.00 16.13 120 ILE D C 1
ATOM 3937 O O . ILE D 1 23 ? 64.226 11.414 86.413 1.00 14.50 120 ILE D O 1
ATOM 3942 N N . LEU D 1 24 ? 62.724 12.315 84.994 1.00 15.22 121 LEU D N 1
ATOM 3943 C CA . LEU D 1 24 ? 61.846 12.798 86.063 1.00 17.14 121 LEU D CA 1
ATOM 3944 C C . LEU D 1 24 ? 60.743 11.779 86.331 1.00 19.07 121 LEU D C 1
ATOM 3945 O O . LEU D 1 24 ? 60.419 11.489 87.468 1.00 19.25 121 LEU D O 1
ATOM 3950 N N . GLU D 1 25 ? 60.239 11.213 85.250 1.00 20.98 122 GLU D N 1
ATOM 3951 C CA . GLU D 1 25 ? 59.024 10.425 85.191 1.00 23.15 122 GLU D CA 1
ATOM 3952 C C . GLU D 1 25 ? 59.092 9.470 84.032 1.00 23.50 122 GLU D C 1
ATOM 3953 O O . GLU D 1 25 ? 59.567 9.819 82.954 1.00 22.46 122 GLU D O 1
ATOM 3955 N N . CYS D 1 26 ? 58.641 8.235 84.271 1.00 24.01 123 CYS D N 1
ATOM 3956 C CA . CYS D 1 26 ? 58.486 7.223 83.196 1.00 25.18 123 CYS D CA 1
ATOM 3957 C C . CYS D 1 26 ? 57.233 6.400 83.505 1.00 24.34 123 CYS D C 1
ATOM 3958 O O . CYS D 1 26 ? 57.146 5.811 84.557 1.00 23.06 123 CYS D O 1
ATOM 3961 N N . ARG D 1 27 ? 56.331 6.321 82.551 1.00 22.83 124 ARG D N 1
ATOM 3962 C CA . ARG D 1 27 ? 55.036 5.728 82.778 1.00 24.55 124 ARG D CA 1
ATOM 3963 C C . ARG D 1 27 ? 54.353 5.251 81.477 1.00 22.47 124 ARG D C 1
ATOM 3964 O O . ARG D 1 27 ? 54.555 5.790 80.400 1.00 23.17 124 ARG D O 1
ATOM 3972 N N . ARG D 1 28 ? 53.643 4.144 81.582 1.00 22.12 125 ARG D N 1
ATOM 3973 C CA . ARG D 1 28 ? 52.824 3.633 80.501 1.00 21.84 125 ARG D CA 1
ATOM 3974 C C . ARG D 1 28 ? 51.368 3.965 80.794 1.00 21.50 125 ARG D C 1
ATOM 3975 O O . ARG D 1 28 ? 50.917 3.848 81.935 1.00 20.29 125 ARG D O 1
ATOM 3983 N N . LEU D 1 29 ? 50.653 4.376 79.755 1.00 20.76 126 LEU D N 1
ATOM 3984 C CA . LEU D 1 29 ? 49.240 4.759 79.837 1.00 21.03 126 LEU D CA 1
ATOM 3985 C C . LEU D 1 29 ? 48.506 4.654 78.482 1.00 19.64 126 LEU D C 1
ATOM 3986 O O . LEU D 1 29 ? 49.138 4.569 77.438 1.00 19.55 126 LEU D O 1
ATOM 3991 N N . ARG D 1 30 ? 47.178 4.599 78.532 1.00 19.27 127 ARG D N 1
ATOM 3992 C CA . ARG D 1 30 ? 46.311 4.780 77.345 1.00 19.16 127 ARG D CA 1
ATOM 3993 C C . ARG D 1 30 ? 46.617 6.141 76.755 1.00 19.89 127 ARG D C 1
ATOM 3994 O O . ARG D 1 30 ? 46.713 7.117 77.459 1.00 20.60 127 ARG D O 1
ATOM 3996 N N . ALA D 1 31 ? 46.874 6.161 75.456 1.00 20.20 128 ALA D N 1
ATOM 3997 C CA . ALA D 1 31 ? 47.238 7.388 74.717 1.00 20.89 128 ALA D CA 1
ATOM 3998 C C . ALA D 1 31 ? 46.115 8.435 74.816 1.00 22.27 128 ALA D C 1
ATOM 3999 O O . ALA D 1 31 ? 44.965 8.144 74.467 1.00 22.81 128 ALA D O 1
ATOM 4001 N N . PRO D 1 32 ? 46.438 9.659 75.259 1.00 22.53 129 PRO D N 1
ATOM 4002 C CA . PRO D 1 32 ? 45.422 10.691 75.125 1.00 23.23 129 PRO D CA 1
ATOM 4003 C C . PRO D 1 32 ? 45.099 10.946 73.661 1.00 23.42 129 PRO D C 1
ATOM 4004 O O . PRO D 1 32 ? 45.922 10.634 72.785 1.00 22.93 129 PRO D O 1
ATOM 4008 N N . ALA D 1 33 ? 43.897 11.491 73.408 1.00 23.51 130 ALA D N 1
ATOM 4009 C CA . ALA D 1 33 ? 43.391 11.670 72.048 1.00 22.77 130 ALA D CA 1
ATOM 4010 C C . ALA D 1 33 ? 44.437 12.248 71.090 1.00 22.33 130 ALA D C 1
ATOM 4011 O O . ALA D 1 33 ? 44.586 11.811 69.947 1.00 22.49 130 ALA D O 1
ATOM 4013 N N . GLU D 1 34 ? 45.116 13.270 71.581 1.00 21.73 131 GLU D N 1
ATOM 4014 C CA . GLU D 1 34 ? 45.947 14.130 70.748 1.00 21.00 131 GLU D CA 1
ATOM 4015 C C . GLU D 1 34 ? 47.162 13.331 70.310 1.00 20.63 131 GLU D C 1
ATOM 4016 O O . GLU D 1 34 ? 47.622 13.449 69.183 1.00 19.45 131 GLU D O 1
ATOM 4018 N N . ILE D 1 35 ? 47.627 12.497 71.243 1.00 19.91 132 ILE D N 1
ATOM 4019 C CA . ILE D 1 35 ? 48.824 11.698 71.076 1.00 19.27 132 ILE D CA 1
ATOM 4020 C C . ILE D 1 35 ? 48.523 10.579 70.087 1.00 19.47 132 ILE D C 1
ATOM 4021 O O . ILE D 1 35 ? 49.279 10.317 69.163 1.00 18.93 132 ILE D O 1
ATOM 4026 N N . ALA D 1 36 ? 47.355 9.982 70.262 1.00 19.47 133 ALA D N 1
ATOM 4027 C CA . ALA D 1 36 ? 46.937 8.851 69.438 1.00 20.18 133 ALA D CA 1
ATOM 4028 C C . ALA D 1 36 ? 46.877 9.302 68.013 1.00 20.34 133 ALA D C 1
ATOM 4029 O O . ALA D 1 36 ? 47.259 8.592 67.105 1.00 22.38 133 ALA D O 1
ATOM 4031 N N . ARG D 1 37 ? 46.444 10.538 67.862 1.00 20.17 134 ARG D N 1
ATOM 4032 C CA . ARG D 1 37 ? 46.347 11.193 66.573 1.00 20.49 134 ARG D CA 1
ATOM 4033 C C . ARG D 1 37 ? 47.741 11.443 65.977 1.00 18.51 134 ARG D C 1
ATOM 4034 O O . ARG D 1 37 ? 47.999 11.130 64.871 1.00 16.03 134 ARG D O 1
ATOM 4042 N N . ALA D 1 38 ? 48.636 11.975 66.762 1.00 18.30 135 ALA D N 1
ATOM 4043 C CA . ALA D 1 38 ? 49.965 12.382 66.206 1.00 19.05 135 ALA D CA 1
ATOM 4044 C C . ALA D 1 38 ? 50.814 11.141 65.842 1.00 19.60 135 ALA D C 1
ATOM 4045 O O . ALA D 1 38 ? 51.655 11.176 64.956 1.00 20.51 135 ALA D O 1
ATOM 4047 N N . LEU D 1 39 ? 50.581 10.069 66.589 1.00 20.21 136 LEU D N 1
ATOM 4048 C CA . LEU D 1 39 ? 51.356 8.834 66.509 1.00 19.83 136 LEU D CA 1
ATOM 4049 C C . LEU D 1 39 ? 50.653 7.829 65.636 1.00 20.99 136 LEU D C 1
ATOM 4050 O O . LEU D 1 39 ? 51.217 6.805 65.301 1.00 21.61 136 LEU D O 1
ATOM 4055 N N . GLU D 1 40 ? 49.432 8.179 65.230 1.00 21.22 137 GLU D N 1
ATOM 4056 C CA . GLU D 1 40 ? 48.608 7.358 64.346 1.00 22.79 137 GLU D CA 1
ATOM 4057 C C . GLU D 1 40 ? 48.375 5.955 64.930 1.00 22.03 137 GLU D C 1
ATOM 4058 O O . GLU D 1 40 ? 48.585 4.925 64.279 1.00 21.59 137 GLU D O 1
ATOM 4064 N N . LEU D 1 41 ? 47.938 5.979 66.178 1.00 21.57 138 LEU D N 1
ATOM 4065 C CA . LEU D 1 41 ? 47.644 4.818 66.977 1.00 21.90 138 LEU D CA 1
ATOM 4066 C C . LEU D 1 41 ? 46.140 4.643 67.022 1.00 22.78 138 LEU D C 1
ATOM 4067 O O . LEU D 1 41 ? 45.382 5.592 66.842 1.00 22.72 138 LEU D O 1
ATOM 4072 N N . ARG D 1 42 ? 45.721 3.438 67.357 1.00 23.83 139 ARG D N 1
ATOM 4073 C CA . ARG D 1 42 ? 44.331 3.213 67.712 1.00 25.12 139 ARG D CA 1
ATOM 4074 C C . ARG D 1 42 ? 43.978 3.953 68.981 1.00 25.43 139 ARG D C 1
ATOM 4075 O O . ARG D 1 42 ? 44.817 4.209 69.828 1.00 25.88 139 ARG D O 1
ATOM 4083 N N . ALA D 1 43 ? 42.696 4.243 69.119 1.00 25.78 140 ALA D N 1
ATOM 4084 C CA . ALA D 1 43 ? 42.139 4.816 70.349 1.00 25.77 140 ALA D CA 1
ATOM 4085 C C . ALA D 1 43 ? 42.570 4.047 71.589 1.00 26.28 140 ALA D C 1
ATOM 4086 O O . ALA D 1 43 ? 42.326 2.858 71.714 1.00 26.38 140 ALA D O 1
ATOM 4088 N N . GLY D 1 44 ? 43.226 4.743 72.514 1.00 26.12 141 GLY D N 1
ATOM 4089 C CA . GLY D 1 44 ? 43.553 4.156 73.808 1.00 25.81 141 GLY D CA 1
ATOM 4090 C C . GLY D 1 44 ? 44.759 3.235 73.751 1.00 25.06 141 GLY D C 1
ATOM 4091 O O . GLY D 1 44 ? 45.082 2.565 74.726 1.00 25.48 141 GLY D O 1
ATOM 4092 N N . GLU D 1 45 ? 45.415 3.179 72.611 1.00 23.15 142 GLU D N 1
ATOM 4093 C CA . GLU D 1 45 ? 46.593 2.347 72.525 1.00 22.46 142 GLU D CA 1
ATOM 4094 C C . GLU D 1 45 ? 47.587 2.764 73.594 1.00 19.88 142 GLU D C 1
ATOM 4095 O O . GLU D 1 45 ? 47.768 3.943 73.910 1.00 19.75 142 GLU D O 1
ATOM 4101 N N . THR D 1 46 ? 48.323 1.787 74.070 1.00 17.76 143 THR D N 1
ATOM 4102 C CA . THR D 1 46 ? 49.282 2.048 75.139 1.00 17.46 143 THR D CA 1
ATOM 4103 C C . THR D 1 46 ? 50.462 2.796 74.568 1.00 17.09 143 THR D C 1
ATOM 4104 O O . THR D 1 46 ? 51.001 2.459 73.503 1.00 17.48 143 THR D O 1
ATOM 4108 N N . VAL D 1 47 ? 50.822 3.852 75.282 1.00 17.34 144 VAL D N 1
ATOM 4109 C CA . VAL D 1 47 ? 52.060 4.607 75.038 1.00 16.16 144 VAL D CA 1
ATOM 4110 C C . VAL D 1 47 ? 52.906 4.704 76.290 1.00 15.62 144 VAL D C 1
ATOM 4111 O O . VAL D 1 47 ? 52.447 4.592 77.445 1.00 13.49 144 VAL D O 1
ATOM 4115 N N . VAL D 1 48 ? 54.183 4.866 76.033 1.00 16.81 145 VAL D N 1
ATOM 4116 C CA . VAL D 1 48 ? 55.176 5.155 77.086 1.00 17.62 145 VAL D CA 1
ATOM 4117 C C . VAL D 1 48 ? 55.387 6.660 77.067 1.00 17.88 145 VAL D C 1
ATOM 4118 O O . VAL D 1 48 ? 55.573 7.297 76.008 1.00 18.35 145 VAL D O 1
ATOM 4122 N N . THR D 1 49 ? 55.398 7.244 78.249 1.00 19.26 146 THR D N 1
ATOM 4123 C CA . THR D 1 49 ? 55.692 8.668 78.374 1.00 19.45 146 THR D CA 1
ATOM 4124 C C . THR D 1 49 ? 56.848 8.867 79.339 1.00 19.19 146 THR D C 1
ATOM 4125 O O . THR D 1 49 ? 56.966 8.172 80.328 1.00 17.75 146 THR D O 1
ATOM 4129 N N . ILE D 1 50 ? 57.757 9.740 78.931 1.00 18.77 147 ILE D N 1
ATOM 4130 C CA . ILE D 1 50 ? 58.916 10.123 79.707 1.00 19.00 147 ILE D CA 1
ATOM 4131 C C . ILE D 1 50 ? 58.913 11.636 79.892 1.00 18.84 147 ILE D C 1
ATOM 4132 O O . ILE D 1 50 ? 58.568 12.424 78.978 1.00 19.24 147 ILE D O 1
ATOM 4137 N N . ARG D 1 51 ? 59.202 12.039 81.105 1.00 16.82 148 ARG D N 1
ATOM 4138 C CA . ARG D 1 51 ? 59.656 13.408 81.349 1.00 17.08 148 ARG D CA 1
ATOM 4139 C C . ARG D 1 51 ? 61.090 13.447 81.782 1.00 16.05 148 ARG D C 1
ATOM 4140 O O . ARG D 1 51 ? 61.539 12.652 82.639 1.00 16.69 148 ARG D O 1
ATOM 4148 N N . ARG D 1 52 ? 61.816 14.365 81.191 1.00 15.99 149 ARG D N 1
ATOM 4149 C CA . ARG D 1 52 ? 63.204 14.495 81.495 1.00 16.85 149 ARG D CA 1
ATOM 4150 C C . ARG D 1 52 ? 63.704 15.901 81.450 1.00 16.60 149 ARG D C 1
ATOM 4151 O O . ARG D 1 52 ? 63.065 16.780 80.914 1.00 15.76 149 ARG D O 1
ATOM 4159 N N . GLN D 1 53 ? 64.803 16.091 82.168 1.00 16.63 150 GLN D N 1
ATOM 4160 C CA . GLN D 1 53 ? 65.493 17.388 82.283 1.00 17.18 150 GLN D CA 1
ATOM 4161 C C . GLN D 1 53 ? 66.887 17.312 81.733 1.00 17.39 150 GLN D C 1
ATOM 4162 O O . GLN D 1 53 ? 67.686 16.404 82.057 1.00 19.19 150 GLN D O 1
ATOM 4168 N N . LEU D 1 54 ? 67.175 18.255 80.868 1.00 17.45 151 LEU D N 1
ATOM 4169 C CA . LEU D 1 54 ? 68.533 18.479 80.384 1.00 18.20 151 LEU D CA 1
ATOM 4170 C C . LEU D 1 54 ? 69.115 19.706 81.013 1.00 17.05 151 LEU D C 1
ATOM 4171 O O . LEU D 1 54 ? 68.472 20.736 81.155 1.00 14.72 151 LEU D O 1
ATOM 4176 N N . SER D 1 55 ? 70.336 19.567 81.442 1.00 17.57 152 SER D N 1
ATOM 4177 C CA . SER D 1 55 ? 71.109 20.692 81.947 1.00 18.58 152 SER D CA 1
ATOM 4178 C C . SER D 1 55 ? 72.340 20.837 81.117 1.00 19.16 152 SER D C 1
ATOM 4179 O O . SER D 1 55 ? 72.826 19.864 80.598 1.00 21.10 152 SER D O 1
ATOM 4190 N N . ASN D 1 57 ? 76.173 23.125 81.374 1.00 19.24 154 ASN D N 1
ATOM 4191 C CA . ASN D 1 57 ? 77.023 23.910 82.223 1.00 19.95 154 ASN D CA 1
ATOM 4192 C C . ASN D 1 57 ? 76.421 24.060 83.649 1.00 18.45 154 ASN D C 1
ATOM 4193 O O . ASN D 1 57 ? 76.424 25.107 84.208 1.00 19.28 154 ASN D O 1
ATOM 4198 N N . HIS D 1 58 ? 75.860 22.958 84.112 1.00 17.96 155 HIS D N 1
ATOM 4199 C CA . HIS D 1 58 ? 75.297 22.681 85.436 1.00 18.87 155 HIS D CA 1
ATOM 4200 C C . HIS D 1 58 ? 73.997 23.396 85.719 1.00 18.16 155 HIS D C 1
ATOM 4201 O O . HIS D 1 58 ? 73.658 23.597 86.865 1.00 20.37 155 HIS D O 1
ATOM 4216 N N . PRO D 1 60 ? 69.774 24.076 84.536 1.00 16.33 157 PRO D N 1
ATOM 4217 C CA . PRO D 1 60 ? 68.692 23.400 83.787 1.00 16.81 157 PRO D CA 1
ATOM 4218 C C . PRO D 1 60 ? 68.330 24.203 82.565 1.00 17.22 157 PRO D C 1
ATOM 4219 O O . PRO D 1 60 ? 68.221 25.440 82.622 1.00 17.65 157 PRO D O 1
ATOM 4223 N N . THR D 1 61 ? 68.198 23.509 81.459 1.00 15.70 158 THR D N 1
ATOM 4224 C CA . THR D 1 61 ? 68.044 24.159 80.163 1.00 16.37 158 THR D CA 1
ATOM 4225 C C . THR D 1 61 ? 66.804 23.712 79.413 1.00 14.49 158 THR D C 1
ATOM 4226 O O . THR D 1 61 ? 66.164 24.531 78.722 1.00 13.63 158 THR D O 1
ATOM 4230 N N . VAL D 1 62 ? 66.472 22.429 79.546 1.00 13.43 159 VAL D N 1
ATOM 4231 C CA . VAL D 1 62 ? 65.288 21.894 78.849 1.00 14.99 159 VAL D CA 1
ATOM 4232 C C . VAL D 1 62 ? 64.521 20.899 79.704 1.00 15.78 159 VAL D C 1
ATOM 4233 O O . VAL D 1 62 ? 65.080 19.983 80.345 1.00 16.18 159 VAL D O 1
ATOM 4237 N N . ILE D 1 63 ? 63.217 21.016 79.600 1.00 15.10 160 ILE D N 1
ATOM 4238 C CA . ILE D 1 63 ? 62.328 19.982 80.003 1.00 16.44 160 ILE D CA 1
ATOM 4239 C C . ILE D 1 63 ? 61.551 19.410 78.830 1.00 16.96 160 ILE D C 1
ATOM 4240 O O . ILE D 1 63 ? 60.903 20.115 78.059 1.00 18.11 160 ILE D O 1
ATOM 4245 N N . ASP D 1 64 ? 61.649 18.099 78.701 1.00 18.52 161 ASP D N 1
ATOM 4246 C CA . ASP D 1 64 ? 61.022 17.349 77.586 1.00 19.47 161 ASP D CA 1
ATOM 4247 C C . ASP D 1 64 ? 60.011 16.397 78.169 1.00 18.32 161 ASP D C 1
ATOM 4248 O O . ASP D 1 64 ? 60.300 15.662 79.094 1.00 17.89 161 ASP D O 1
ATOM 4253 N N . ASP D 1 65 ? 58.883 16.357 77.516 1.00 18.32 162 ASP D N 1
ATOM 4254 C CA . ASP D 1 65 ? 57.851 15.339 77.689 1.00 19.25 162 ASP D CA 1
ATOM 4255 C C . ASP D 1 65 ? 57.779 14.577 76.381 1.00 18.41 162 ASP D C 1
ATOM 4256 O O . ASP D 1 65 ? 57.596 15.203 75.324 1.00 18.91 162 ASP D O 1
ATOM 4261 N N . LEU D 1 66 ? 57.971 13.269 76.431 1.00 17.10 163 LEU D N 1
ATOM 4262 C CA . LEU D 1 66 ? 57.978 12.444 75.215 1.00 17.53 163 LEU D CA 1
ATOM 4263 C C . LEU D 1 66 ? 56.879 11.381 75.374 1.00 17.40 163 LEU D C 1
ATOM 4264 O O . LEU D 1 66 ? 56.555 10.948 76.496 1.00 17.26 163 LEU D O 1
ATOM 4269 N N . TRP D 1 67 ? 56.320 10.997 74.261 1.00 16.70 164 TRP D N 1
ATOM 4270 C CA . TRP D 1 67 ? 55.332 9.917 74.176 1.00 17.25 164 TRP D CA 1
ATOM 4271 C C . TRP D 1 67 ? 55.740 9.033 73.020 1.00 17.60 164 TRP D C 1
ATOM 4272 O O . TRP D 1 67 ? 55.978 9.520 71.901 1.00 16.16 164 TRP D O 1
ATOM 4283 N N . LEU D 1 68 ? 55.738 7.739 73.300 1.00 16.45 165 LEU D N 1
ATOM 4284 C CA . LEU D 1 68 ? 56.161 6.717 72.341 1.00 18.46 165 LEU D CA 1
ATOM 4285 C C . LEU D 1 68 ? 55.175 5.545 72.315 1.00 18.31 165 LEU D C 1
ATOM 4286 O O . LEU D 1 68 ? 54.603 5.220 73.326 1.00 16.59 165 LEU D O 1
ATOM 4291 N N . PRO D 1 69 ? 55.000 4.905 71.151 1.00 19.53 166 PRO D N 1
ATOM 4292 C CA . PRO D 1 69 ? 54.072 3.787 71.023 1.00 20.44 166 PRO D CA 1
ATOM 4293 C C . PRO D 1 69 ? 54.636 2.574 71.743 1.00 21.08 166 PRO D C 1
ATOM 4294 O O . PRO D 1 69 ? 55.810 2.257 71.616 1.00 20.78 166 PRO D O 1
ATOM 4298 N N . GLY D 1 70 ? 53.796 2.005 72.574 1.00 21.15 167 GLY D N 1
ATOM 4299 C CA . GLY D 1 70 ? 54.180 0.885 73.410 1.00 23.77 167 GLY D CA 1
ATOM 4300 C C . GLY D 1 70 ? 54.688 -0.297 72.618 1.00 24.69 167 GLY D C 1
ATOM 4301 O O . GLY D 1 70 ? 55.682 -0.936 73.011 1.00 27.36 167 GLY D O 1
ATOM 4302 N N . THR D 1 71 ? 54.085 -0.536 71.473 1.00 24.11 168 THR D N 1
ATOM 4303 C CA . THR D 1 71 ? 54.419 -1.754 70.750 1.00 25.80 168 THR D CA 1
ATOM 4304 C C . THR D 1 71 ? 55.846 -1.748 70.192 1.00 24.32 168 THR D C 1
ATOM 4305 O O . THR D 1 71 ? 56.409 -2.805 69.952 1.00 25.27 168 THR D O 1
ATOM 4309 N N . HIS D 1 72 ? 56.441 -0.584 70.020 1.00 23.55 169 HIS D N 1
ATOM 4310 C CA . HIS D 1 72 ? 57.828 -0.539 69.546 1.00 23.67 169 HIS D CA 1
ATOM 4311 C C . HIS D 1 72 ? 58.794 -0.335 70.692 1.00 24.33 169 HIS D C 1
ATOM 4312 O O . HIS D 1 72 ? 59.992 -0.464 70.554 1.00 25.87 169 HIS D O 1
ATOM 4319 N N . PHE D 1 73 ? 58.255 0.035 71.828 1.00 25.87 170 PHE D N 1
ATOM 4320 C CA . PHE D 1 73 ? 59.093 0.402 72.982 1.00 27.33 170 PHE D CA 1
ATOM 4321 C C . PHE D 1 73 ? 58.778 -0.354 74.276 1.00 29.50 170 PHE D C 1
ATOM 4322 O O . PHE D 1 73 ? 58.805 0.203 75.392 1.00 30.77 170 PHE D O 1
ATOM 4330 N N . ARG D 1 74 ? 58.551 -1.646 74.109 1.00 31.60 171 ARG D N 1
ATOM 4331 C CA . ARG D 1 74 ? 58.163 -2.544 75.210 1.00 32.77 171 ARG D CA 1
ATOM 4332 C C . ARG D 1 74 ? 59.143 -2.613 76.369 1.00 33.50 171 ARG D C 1
ATOM 4333 O O . ARG D 1 74 ? 58.737 -2.451 77.543 1.00 34.99 171 ARG D O 1
ATOM 4341 N N . GLY D 1 75 ? 60.406 -2.915 76.087 1.00 33.03 172 GLY D N 1
ATOM 4342 C CA . GLY D 1 75 ? 61.389 -3.045 77.192 1.00 33.23 172 GLY D CA 1
ATOM 4343 C C . GLY D 1 75 ? 61.729 -1.753 77.916 1.00 33.03 172 GLY D C 1
ATOM 4344 O O . GLY D 1 75 ? 62.555 -1.744 78.806 1.00 32.98 172 GLY D O 1
ATOM 4345 N N . LEU D 1 76 ? 61.105 -0.659 77.507 1.00 33.52 173 LEU D N 1
ATOM 4346 C CA . LEU D 1 76 ? 61.486 0.708 77.967 1.00 34.63 173 LEU D CA 1
ATOM 4347 C C . LEU D 1 76 ? 61.049 1.043 79.403 1.00 35.54 173 LEU D C 1
ATOM 4348 O O . LEU D 1 76 ? 59.928 1.532 79.664 1.00 36.94 173 LEU D O 1
ATOM 4353 N N . THR D 1 77 ? 61.981 0.847 80.311 1.00 35.57 174 THR D N 1
ATOM 4354 C CA . THR D 1 77 ? 61.709 1.023 81.740 1.00 35.58 174 THR D CA 1
ATOM 4355 C C . THR D 1 77 ? 62.564 2.110 82.375 1.00 35.00 174 THR D C 1
ATOM 4356 O O . THR D 1 77 ? 63.614 2.518 81.847 1.00 33.06 174 THR D O 1
ATOM 4360 N N . LEU D 1 78 ? 62.052 2.600 83.501 1.00 34.09 175 LEU D N 1
ATOM 4361 C CA . LEU D 1 78 ? 62.774 3.579 84.309 1.00 33.71 175 LEU D CA 1
ATOM 4362 C C . LEU D 1 78 ? 64.155 3.019 84.630 1.00 33.82 175 LEU D C 1
ATOM 4363 O O . LEU D 1 78 ? 65.145 3.757 84.756 1.00 34.40 175 LEU D O 1
ATOM 4368 N N . GLU D 1 79 ? 64.208 1.694 84.712 1.00 33.16 176 GLU D N 1
ATOM 4369 C CA . GLU D 1 79 ? 65.391 0.992 85.188 1.00 32.57 176 GLU D CA 1
ATOM 4370 C C . GLU D 1 79 ? 66.387 0.960 84.049 1.00 32.30 176 GLU D C 1
ATOM 4371 O O . GLU D 1 79 ? 67.599 1.115 84.237 1.00 30.76 176 GLU D O 1
ATOM 4373 N N . LEU D 1 80 ? 65.839 0.775 82.852 1.00 32.53 177 LEU D N 1
ATOM 4374 C CA . LEU D 1 80 ? 66.640 0.709 81.640 1.00 32.64 177 LEU D CA 1
ATOM 4375 C C . LEU D 1 80 ? 67.117 2.111 81.410 1.00 33.23 177 LEU D C 1
ATOM 4376 O O . LEU D 1 80 ? 68.266 2.338 81.033 1.00 33.28 177 LEU D O 1
ATOM 4381 N N . LEU D 1 81 ? 66.225 3.058 81.694 1.00 33.44 178 LEU D N 1
ATOM 4382 C CA . LEU D 1 81 ? 66.515 4.480 81.444 1.00 34.01 178 LEU D CA 1
ATOM 4383 C C . LEU D 1 81 ? 67.573 5.009 82.387 1.00 34.75 178 LEU D C 1
ATOM 4384 O O . LEU D 1 81 ? 68.510 5.691 81.973 1.00 36.05 178 LEU D O 1
ATOM 4389 N N . THR D 1 82 ? 67.449 4.692 83.659 1.00 35.07 179 THR D N 1
ATOM 4390 C CA . THR D 1 82 ? 68.252 5.394 84.645 1.00 35.91 179 THR D CA 1
ATOM 4391 C C . THR D 1 82 ? 69.587 4.652 84.790 1.00 35.71 179 THR D C 1
ATOM 4392 O O . THR D 1 82 ? 70.584 5.187 85.276 1.00 35.64 179 THR D O 1
ATOM 4396 N N . ALA D 1 83 ? 69.607 3.434 84.282 1.00 36.20 180 ALA D N 1
ATOM 4397 C CA . ALA D 1 83 ? 70.849 2.650 84.195 1.00 36.10 180 ALA D CA 1
ATOM 4398 C C . ALA D 1 83 ? 71.535 3.045 82.895 1.00 36.11 180 ALA D C 1
ATOM 4399 O O . ALA D 1 83 ? 72.735 2.849 82.719 1.00 36.22 180 ALA D O 1
ATOM 4401 N N . SER D 1 84 ? 70.750 3.625 81.994 1.00 35.82 181 SER D N 1
ATOM 4402 C CA . SER D 1 84 ? 71.283 4.032 80.674 1.00 35.70 181 SER D CA 1
ATOM 4403 C C . SER D 1 84 ? 72.150 5.283 80.824 1.00 35.51 181 SER D C 1
ATOM 4404 O O . SER D 1 84 ? 71.771 6.270 81.485 1.00 36.03 181 SER D O 1
ATOM 4407 N N . LYS D 1 85 ? 73.347 5.180 80.249 1.00 34.73 182 LYS D N 1
ATOM 4408 C CA . LYS D 1 85 ? 74.316 6.269 80.188 1.00 33.50 182 LYS D CA 1
ATOM 4409 C C . LYS D 1 85 ? 74.365 6.679 78.718 1.00 32.27 182 LYS D C 1
ATOM 4410 O O . LYS D 1 85 ? 75.428 6.990 78.146 1.00 32.39 182 LYS D O 1
ATOM 4412 N N . ALA D 1 86 ? 73.168 6.632 78.139 1.00 30.81 183 ALA D N 1
ATOM 4413 C CA . ALA D 1 86 ? 72.933 6.856 76.726 1.00 28.55 183 ALA D CA 1
ATOM 4414 C C 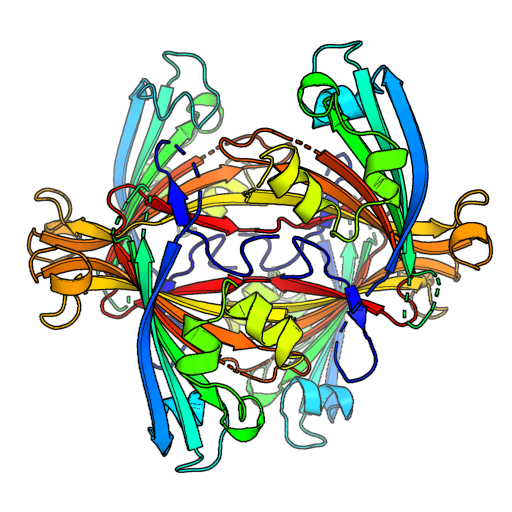. ALA D 1 86 ? 71.855 7.941 76.457 1.00 25.38 183 ALA D C 1
ATOM 4415 O O . ALA D 1 86 ? 70.785 7.972 77.065 1.00 24.85 183 ALA D O 1
ATOM 4417 N N . PRO D 1 87 ? 72.151 8.835 75.539 1.00 23.12 184 PRO D N 1
ATOM 4418 C CA . PRO D 1 87 ? 71.134 9.710 74.950 1.00 21.91 184 PRO D CA 1
ATOM 4419 C C . PRO D 1 87 ? 69.940 8.929 74.443 1.00 18.44 184 PRO D C 1
ATOM 4420 O O . PRO D 1 87 ? 70.082 7.803 73.970 1.00 16.16 184 PRO D O 1
ATOM 4424 N N . LEU D 1 88 ? 68.778 9.545 74.545 1.00 16.81 185 LEU D N 1
ATOM 4425 C CA . LEU D 1 88 ? 67.549 8.850 74.258 1.00 16.76 185 LEU D CA 1
ATOM 4426 C C . LEU D 1 88 ? 67.435 8.365 72.809 1.00 15.88 185 LEU D C 1
ATOM 4427 O O . LEU D 1 88 ? 67.026 7.230 72.581 1.00 16.69 185 LEU D O 1
ATOM 4432 N N . TYR D 1 89 ? 67.726 9.212 71.822 1.00 15.78 186 TYR D N 1
ATOM 4433 C CA . TYR D 1 89 ? 67.636 8.764 70.407 1.00 14.89 186 TYR D CA 1
ATOM 4434 C C . TYR D 1 89 ? 68.605 7.609 70.138 1.00 15.16 186 TYR D C 1
ATOM 4435 O O . TYR D 1 89 ? 68.280 6.750 69.375 1.00 15.51 186 TYR D O 1
ATOM 4444 N N . GLY D 1 90 ? 69.765 7.627 70.791 1.00 15.30 187 GLY D N 1
ATOM 4445 C CA . GLY D 1 90 ? 70.765 6.581 70.613 1.00 16.31 187 GLY D CA 1
ATOM 4446 C C . GLY D 1 90 ? 70.258 5.285 71.213 1.00 15.46 187 GLY D C 1
ATOM 4447 O O . GLY D 1 90 ? 70.496 4.204 70.681 1.00 15.63 187 GLY D O 1
ATOM 4448 N N . LEU D 1 91 ? 69.565 5.402 72.354 1.00 16.60 188 LEU D N 1
ATOM 4449 C CA . LEU D 1 91 ? 68.948 4.254 73.048 1.00 16.58 188 LEU D CA 1
ATOM 4450 C C . LEU D 1 91 ? 67.884 3.666 72.175 1.00 15.95 188 LEU D C 1
ATOM 4451 O O . LEU D 1 91 ? 67.759 2.452 72.059 1.00 18.01 188 LEU D O 1
ATOM 4456 N N . PHE D 1 92 ? 67.117 4.522 71.529 1.00 16.38 189 PHE D N 1
ATOM 4457 C CA . PHE D 1 92 ? 65.999 4.086 70.662 1.00 15.88 189 PHE D CA 1
ATOM 4458 C C . PHE D 1 92 ? 66.557 3.334 69.444 1.00 16.83 189 PHE D C 1
ATOM 4459 O O . PHE D 1 92 ? 66.025 2.333 69.002 1.00 16.45 189 PHE D O 1
ATOM 4467 N N . GLU D 1 93 ? 67.702 3.794 68.967 1.00 17.80 190 GLU D N 1
ATOM 4468 C CA . GLU D 1 93 ? 68.374 3.137 67.839 1.00 18.32 190 GLU D CA 1
ATOM 4469 C C . GLU D 1 93 ? 68.931 1.787 68.262 1.00 18.10 190 GLU D C 1
ATOM 4470 O O . GLU D 1 93 ? 68.620 0.767 67.662 1.00 18.45 190 GLU D O 1
ATOM 4476 N N . SER D 1 94 ? 69.713 1.772 69.325 1.00 17.88 191 SER D N 1
ATOM 4477 C CA . SER D 1 94 ? 70.542 0.622 69.667 1.00 18.92 191 SER D CA 1
ATOM 4478 C C . SER D 1 94 ? 69.763 -0.479 70.315 1.00 18.84 191 SER D C 1
ATOM 4479 O O . SER D 1 94 ? 70.006 -1.654 70.089 1.00 19.30 191 SER D O 1
ATOM 4482 N N . GLU D 1 95 ? 68.844 -0.086 71.148 1.00 18.47 192 GLU D N 1
ATOM 4483 C CA . GLU D 1 95 ? 68.116 -1.011 71.969 1.00 18.99 192 GLU D CA 1
ATOM 4484 C C . GLU D 1 95 ? 66.827 -1.390 71.277 1.00 18.37 192 GLU D C 1
ATOM 4485 O O . GLU D 1 95 ? 66.326 -2.480 71.469 1.00 17.28 192 GLU D O 1
ATOM 4491 N N . PHE D 1 96 ? 66.277 -0.509 70.466 1.00 16.60 193 PHE D N 1
ATOM 4492 C CA . PHE D 1 96 ? 64.919 -0.729 69.937 1.00 16.35 193 PHE D CA 1
ATOM 4493 C C . PHE D 1 96 ? 64.851 -0.781 68.439 1.00 17.05 193 PHE D C 1
ATOM 4494 O O . PHE D 1 96 ? 63.822 -1.115 67.901 1.00 17.14 193 PHE D O 1
ATOM 4502 N N . GLY D 1 97 ? 65.984 -0.495 67.809 1.00 17.09 194 GLY D N 1
ATOM 4503 C CA . GLY D 1 97 ? 66.174 -0.462 66.346 1.00 16.38 194 GLY D CA 1
ATOM 4504 C C . GLY D 1 97 ? 65.333 0.571 65.604 1.00 17.46 194 GLY D C 1
ATOM 4505 O O . GLY D 1 97 ? 65.078 0.427 64.400 1.00 17.79 194 GLY D O 1
ATOM 4506 N N . VAL D 1 98 ? 64.935 1.619 66.318 1.00 17.08 195 VAL D N 1
ATOM 4507 C CA . VAL D 1 98 ? 64.165 2.772 65.720 1.00 18.03 195 VAL D CA 1
ATOM 4508 C C . VAL D 1 98 ? 65.030 3.996 65.530 1.00 17.39 195 VAL D C 1
ATOM 4509 O O . VAL D 1 98 ? 65.383 4.641 66.502 1.00 18.95 195 VAL D O 1
ATOM 4513 N N . SER D 1 99 ? 65.372 4.280 64.273 1.00 17.77 196 SER D N 1
ATOM 4514 C CA . SER D 1 99 ? 66.122 5.466 63.870 1.00 19.51 196 SER D CA 1
ATOM 4515 C C . SER D 1 99 ? 65.242 6.455 63.202 1.00 19.12 196 SER D C 1
ATOM 4516 O O . SER D 1 99 ? 64.368 6.097 62.369 1.00 20.53 196 SER D O 1
ATOM 4527 N N . VAL D 1 101 ? 64.403 9.532 60.810 1.00 18.34 198 VAL D N 1
ATOM 4528 C CA . VAL D 1 101 ? 64.851 10.056 59.558 1.00 18.87 198 VAL D CA 1
ATOM 4529 C C . VAL D 1 101 ? 64.500 11.567 59.398 1.00 21.01 198 VAL D C 1
ATOM 4530 O O . VAL D 1 101 ? 65.220 12.337 58.736 1.00 22.92 198 VAL D O 1
ATOM 4534 N N . ARG D 1 102 ? 63.444 12.000 60.107 1.00 20.71 199 ARG D N 1
ATOM 4535 C CA . ARG D 1 102 ? 62.886 13.346 60.024 1.00 21.03 199 ARG D CA 1
ATOM 4536 C C . ARG D 1 102 ? 62.172 13.759 61.270 1.00 19.43 199 ARG D C 1
ATOM 4537 O O . ARG D 1 102 ? 61.604 12.911 61.943 1.00 17.63 199 ARG D O 1
ATOM 4545 N N . ALA D 1 103 ? 62.093 15.083 61.482 1.00 16.34 200 ALA D N 1
ATOM 4546 C CA . ALA D 1 103 ? 61.238 15.676 62.524 1.00 16.84 200 ALA D CA 1
ATOM 4547 C C . ALA D 1 103 ? 60.585 16.932 62.016 1.00 16.22 200 ALA D C 1
ATOM 4548 O O . ALA D 1 103 ? 61.148 17.661 61.227 1.00 17.67 200 ALA D O 1
ATOM 4550 N N . ASP D 1 104 ? 59.350 17.101 62.428 1.00 14.85 201 ASP D N 1
ATOM 4551 C CA . ASP D 1 104 ? 58.557 18.305 62.154 1.00 14.25 201 ASP D CA 1
ATOM 4552 C C . ASP D 1 104 ? 58.334 18.984 63.482 1.00 13.85 201 ASP D C 1
ATOM 4553 O O . ASP D 1 104 ? 57.859 18.346 64.420 1.00 12.70 201 ASP D O 1
ATOM 4558 N N . GLU D 1 105 ? 58.652 20.277 63.544 1.00 12.67 202 GLU D N 1
ATOM 4559 C CA . GLU D 1 105 ? 58.541 21.040 64.772 1.00 14.16 202 GLU D CA 1
ATOM 4560 C C . GLU D 1 105 ? 57.753 22.291 64.589 1.00 12.45 202 GLU D C 1
ATOM 4561 O O . GLU D 1 105 ? 57.648 22.845 63.529 1.00 13.88 202 GLU D O 1
ATOM 4567 N N . LYS D 1 106 ? 57.141 22.681 65.684 1.00 11.79 203 LYS D N 1
ATOM 4568 C CA . LYS D 1 106 ? 56.410 23.939 65.764 1.00 12.84 203 LYS D CA 1
ATOM 4569 C C . LYS D 1 106 ? 57.001 24.623 66.965 1.00 13.28 203 LYS D C 1
ATOM 4570 O O . LYS D 1 106 ? 56.962 24.061 68.036 1.00 14.43 203 LYS D O 1
ATOM 4576 N N . LEU D 1 107 ? 57.524 25.815 66.751 1.00 12.35 204 LEU D N 1
ATOM 4577 C CA . LEU D 1 107 ? 58.144 26.638 67.785 1.00 12.85 204 LEU D CA 1
ATOM 4578 C C . LEU D 1 107 ? 57.309 27.878 68.102 1.00 11.92 204 LEU D C 1
ATOM 4579 O O . LEU D 1 107 ? 56.734 28.537 67.229 1.00 10.59 204 LEU D O 1
ATOM 4584 N N . ARG D 1 108 ? 57.221 28.100 69.399 1.00 11.09 205 ARG D N 1
ATOM 4585 C CA . ARG D 1 108 ? 56.544 29.276 69.992 1.00 14.23 205 ARG D CA 1
ATOM 4586 C C . ARG D 1 108 ? 57.236 29.753 71.251 1.00 13.88 205 ARG D C 1
ATOM 4587 O O . ARG D 1 108 ? 57.873 28.992 71.940 1.00 14.97 205 ARG D O 1
ATOM 4595 N N . ALA D 1 109 ? 56.972 30.996 71.606 1.00 13.89 206 ALA D N 1
ATOM 4596 C CA . ALA D 1 109 ? 57.411 31.523 72.886 1.00 14.23 206 ALA D CA 1
ATOM 4597 C C . ALA D 1 109 ? 56.206 31.545 73.791 1.00 13.88 206 ALA D C 1
ATOM 4598 O O . ALA D 1 109 ? 55.082 31.903 73.384 1.00 13.96 206 ALA D O 1
ATOM 4600 N N . VAL D 1 110 ? 56.454 31.077 74.988 1.00 13.16 207 VAL D N 1
ATOM 4601 C CA . VAL D 1 110 ? 55.387 30.857 75.994 1.00 13.57 207 VAL D CA 1
ATOM 4602 C C . VAL D 1 110 ? 55.863 31.367 77.370 1.00 13.29 207 VAL D C 1
ATOM 4603 O O . VAL D 1 110 ? 57.067 31.448 77.608 1.00 13.16 207 VAL D O 1
ATOM 4607 N N . ALA D 1 111 ? 54.917 31.678 78.235 1.00 12.92 208 ALA D N 1
ATOM 4608 C CA . ALA D 1 111 ? 55.182 31.905 79.683 1.00 14.95 208 ALA D CA 1
ATOM 4609 C C . ALA D 1 111 ? 55.472 30.557 80.409 1.00 16.01 208 ALA D C 1
ATOM 4610 O O . ALA D 1 111 ? 54.747 29.584 80.241 1.00 18.22 208 ALA D O 1
ATOM 4612 N N . ALA D 1 112 ? 56.509 30.514 81.243 1.00 14.18 209 ALA D N 1
ATOM 4613 C CA . ALA D 1 112 ? 56.760 29.335 82.081 1.00 14.46 209 ALA D CA 1
ATOM 4614 C C . ALA D 1 112 ? 55.543 29.047 82.921 1.00 15.03 209 ALA D C 1
ATOM 4615 O O . ALA D 1 112 ? 55.034 29.941 83.614 1.00 13.66 209 ALA D O 1
ATOM 4617 N N . SER D 1 113 ? 54.999 27.831 82.774 1.00 15.35 210 SER D N 1
ATOM 4618 C CA . SER D 1 113 ? 53.845 27.414 83.564 1.00 15.87 210 SER D CA 1
ATOM 4619 C C . SER D 1 113 ? 54.262 27.113 85.037 1.00 15.89 210 SER D C 1
ATOM 4620 O O . SER D 1 113 ? 55.451 26.847 85.327 1.00 15.27 210 SER D O 1
ATOM 4623 N N . PRO D 1 114 ? 53.295 27.163 85.984 1.00 16.44 211 PRO D N 1
ATOM 4624 C CA . PRO D 1 114 ? 53.561 26.757 87.351 1.00 16.16 211 PRO D CA 1
ATOM 4625 C C . PRO D 1 114 ? 54.198 25.378 87.450 1.00 16.12 211 PRO D C 1
ATOM 4626 O O . PRO D 1 114 ? 54.985 25.134 88.311 1.00 14.64 211 PRO D O 1
ATOM 4630 N N . GLU D 1 115 ? 53.866 24.473 86.548 1.00 17.88 212 GLU D N 1
ATOM 4631 C CA . GLU D 1 115 ? 54.490 23.148 86.576 1.00 19.73 212 GLU D CA 1
ATOM 4632 C C . GLU D 1 115 ? 55.935 23.110 86.105 1.00 18.56 212 GLU D C 1
ATOM 4633 O O . GLU D 1 115 ? 56.768 22.378 86.627 1.00 17.83 212 GLU D O 1
ATOM 4639 N N . ILE D 1 116 ? 56.236 23.896 85.083 1.00 16.91 213 ILE D N 1
ATOM 4640 C CA . ILE D 1 116 ? 57.545 23.814 84.437 1.00 16.79 213 ILE D CA 1
ATOM 4641 C C . ILE D 1 116 ? 58.593 24.681 85.092 1.00 16.06 213 ILE D C 1
ATOM 4642 O O . ILE D 1 116 ? 59.744 24.309 85.258 1.00 14.76 213 ILE D O 1
ATOM 4647 N N . ALA D 1 117 ? 58.138 25.848 85.499 1.00 17.19 214 ALA D N 1
ATOM 4648 C CA . ALA D 1 117 ? 58.969 26.909 86.042 1.00 18.10 214 ALA D CA 1
ATOM 4649 C C . ALA D 1 117 ? 59.990 26.424 87.096 1.00 17.69 214 ALA D C 1
ATOM 4650 O O . ALA D 1 117 ? 61.173 26.698 86.979 1.00 19.74 214 ALA D O 1
ATOM 4652 N N . PRO D 1 118 ? 59.543 25.685 88.099 1.00 16.48 215 PRO D N 1
ATOM 4653 C CA . PRO D 1 118 ? 60.472 25.246 89.112 1.00 16.47 215 PRO D CA 1
ATOM 4654 C C . PRO D 1 118 ? 61.496 24.246 88.611 1.00 15.73 215 PRO D C 1
ATOM 4655 O O . PRO D 1 118 ? 62.582 24.132 89.210 1.00 16.94 215 PRO D O 1
ATOM 4659 N N . LEU D 1 119 ? 61.182 23.611 87.488 1.00 15.54 216 LEU D N 1
ATOM 4660 C CA . LEU D 1 119 ? 62.006 22.511 86.940 1.00 16.19 216 LEU D CA 1
ATOM 4661 C C . LEU D 1 119 ? 63.148 23.137 86.145 1.00 16.19 216 LEU D C 1
ATOM 4662 O O . LEU D 1 119 ? 64.181 22.493 85.875 1.00 15.72 216 LEU D O 1
ATOM 4667 N N . LEU D 1 120 ? 62.989 24.445 85.854 1.00 15.74 217 LEU D N 1
ATOM 4668 C CA . LEU D 1 120 ? 64.029 25.229 85.154 1.00 14.57 217 LEU D CA 1
ATOM 4669 C C . LEU D 1 120 ? 64.656 26.273 86.025 1.00 15.25 217 LEU D C 1
ATOM 4670 O O . LEU D 1 120 ? 65.520 26.996 85.582 1.00 15.55 217 LEU D O 1
ATOM 4675 N N . GLY D 1 121 ? 64.238 26.312 87.293 1.00 14.35 218 GLY D N 1
ATOM 4676 C CA . GLY D 1 121 ? 64.710 27.298 88.219 1.00 12.69 218 GLY D CA 1
ATOM 4677 C C . GLY D 1 121 ? 64.337 28.699 87.876 1.00 11.18 218 GLY D C 1
ATOM 4678 O O . GLY D 1 121 ? 65.056 29.659 88.139 1.00 11.69 218 GLY D O 1
ATOM 4679 N N . VAL D 1 122 ? 63.177 28.833 87.302 1.00 12.12 219 VAL D N 1
ATOM 4680 C CA . VAL D 1 122 ? 62.645 30.174 87.009 1.00 13.13 219 VAL D CA 1
ATOM 4681 C C . VAL D 1 122 ? 61.290 30.469 87.616 1.00 12.75 219 VAL D C 1
ATOM 4682 O O . VAL D 1 122 ? 60.547 29.585 88.011 1.00 13.06 219 VAL D O 1
ATOM 4686 N N . GLU D 1 123 ? 60.972 31.754 87.619 1.00 14.32 220 GLU D N 1
ATOM 4687 C CA . GLU D 1 123 ? 59.651 32.217 88.070 1.00 15.32 220 GLU D CA 1
ATOM 4688 C C . GLU D 1 123 ? 58.645 31.874 87.045 1.00 14.11 220 GLU D C 1
ATOM 4689 O O . GLU D 1 123 ? 58.892 32.031 85.808 1.00 14.42 220 GLU D O 1
ATOM 4695 N N . PRO D 1 124 ? 57.492 31.382 87.495 1.00 14.52 221 PRO D N 1
ATOM 4696 C CA . PRO D 1 124 ? 56.405 31.286 86.525 1.00 14.47 221 PRO D CA 1
ATOM 4697 C C . PRO D 1 124 ? 56.138 32.602 85.806 1.00 13.91 221 PRO D C 1
ATOM 4698 O O . PRO D 1 124 ? 56.183 33.677 86.405 1.00 12.03 221 PRO D O 1
ATOM 4702 N N . GLY D 1 125 ? 55.911 32.498 84.506 1.00 13.59 222 GLY D N 1
ATOM 4703 C CA . GLY D 1 125 ? 55.772 33.681 83.670 1.00 14.82 222 GLY D CA 1
ATOM 4704 C C . GLY D 1 125 ? 56.997 33.964 82.799 1.00 15.19 222 GLY D C 1
ATOM 4705 O O . GLY D 1 125 ? 56.904 34.646 81.792 1.00 15.65 222 GLY D O 1
ATOM 4706 N N . ARG D 1 126 ? 58.136 33.435 83.207 1.00 15.25 223 ARG D N 1
ATOM 4707 C CA . ARG D 1 126 ? 59.416 33.622 82.484 1.00 15.64 223 ARG D CA 1
ATOM 4708 C C . ARG D 1 126 ? 59.266 33.124 81.018 1.00 15.18 223 ARG D C 1
ATOM 4709 O O . ARG D 1 126 ? 58.729 32.040 80.802 1.00 14.77 223 ARG D O 1
ATOM 4717 N N . PRO D 1 127 ? 59.706 33.914 80.004 1.00 15.08 224 PRO D N 1
ATOM 4718 C CA . PRO D 1 127 ? 59.618 33.427 78.627 1.00 14.68 224 PRO D CA 1
ATOM 4719 C C . PRO D 1 127 ? 60.505 32.187 78.353 1.00 14.79 224 PRO D C 1
ATOM 4720 O O . PRO D 1 127 ? 61.698 32.182 78.734 1.00 15.00 224 PRO D O 1
ATOM 4724 N N . LEU D 1 128 ? 59.856 31.174 77.778 1.00 12.64 225 LEU D N 1
ATOM 4725 C CA . LEU D 1 128 ? 60.455 29.895 77.357 1.00 12.59 225 LEU D CA 1
ATOM 4726 C C . LEU D 1 128 ? 60.202 29.654 75.877 1.00 13.30 225 LEU D C 1
ATOM 4727 O O . LEU D 1 128 ? 59.231 30.115 75.299 1.00 11.23 225 LEU D O 1
ATOM 4732 N N . LEU D 1 129 ? 61.146 28.974 75.249 1.00 13.23 226 LEU D N 1
ATOM 4733 C CA . LEU D 1 129 ? 60.876 28.479 73.917 1.00 13.79 226 LEU D CA 1
ATOM 4734 C C . LEU D 1 129 ? 60.253 27.104 74.009 1.00 13.55 226 LEU D C 1
ATOM 4735 O O . LEU D 1 129 ? 60.826 26.172 74.516 1.00 14.57 226 LEU D O 1
ATOM 4740 N N . GLN D 1 130 ? 59.069 26.987 73.456 1.00 13.47 227 GLN D N 1
ATOM 4741 C CA . GLN D 1 130 ? 58.381 25.710 73.350 1.00 14.75 227 GLN D CA 1
ATOM 4742 C C . GLN D 1 130 ? 58.614 25.090 71.958 1.00 15.67 227 GLN D C 1
ATOM 4743 O O . GLN D 1 130 ? 58.361 25.731 70.965 1.00 16.50 227 GLN D O 1
ATOM 4749 N N . VAL D 1 131 ? 59.176 23.869 71.917 1.00 14.96 228 VAL D N 1
ATOM 4750 C CA . VAL D 1 131 ? 59.431 23.120 70.682 1.00 14.57 228 VAL D CA 1
ATOM 4751 C C . VAL D 1 131 ? 58.546 21.843 70.679 1.00 14.46 228 VAL D C 1
ATOM 4752 O O . VAL D 1 131 ? 58.748 20.920 71.452 1.00 15.04 228 VAL D O 1
ATOM 4756 N N . ASP D 1 132 ? 57.486 21.841 69.876 1.00 13.74 229 ASP D N 1
ATOM 4757 C CA . ASP D 1 132 ? 56.642 20.662 69.732 1.00 14.63 229 ASP D CA 1
ATOM 4758 C C . ASP D 1 132 ? 57.150 19.899 68.487 1.00 15.37 229 ASP D C 1
ATOM 4759 O O . ASP D 1 132 ? 56.998 20.365 67.379 1.00 15.93 229 ASP D O 1
ATOM 4764 N N . ARG D 1 133 ? 57.644 18.698 68.714 1.00 14.08 230 ARG D N 1
ATOM 4765 C CA . ARG D 1 133 ? 58.228 17.845 67.702 1.00 14.93 230 ARG D CA 1
ATOM 4766 C C . ARG D 1 133 ? 57.437 16.516 67.497 1.00 14.73 230 ARG D C 1
ATOM 4767 O O . ARG D 1 133 ? 56.924 15.898 68.428 1.00 14.41 230 ARG D O 1
ATOM 4775 N N . ILE D 1 134 ? 57.307 16.133 66.242 1.00 14.89 231 ILE D N 1
ATOM 4776 C CA . ILE D 1 134 ? 56.960 14.772 65.890 1.00 14.65 231 ILE D CA 1
ATOM 4777 C C . ILE D 1 134 ? 58.126 14.223 65.097 1.00 15.17 231 ILE D C 1
ATOM 4778 O O . ILE D 1 134 ? 58.574 14.829 64.120 1.00 14.79 231 ILE D O 1
ATOM 4783 N N . SER D 1 135 ? 58.621 13.067 65.534 1.00 14.08 232 SER D N 1
ATOM 4784 C CA . SER D 1 135 ? 59.739 12.399 64.832 1.00 14.29 232 SER D CA 1
ATOM 4785 C C . SER D 1 135 ? 59.224 11.207 64.095 1.00 13.37 232 SER D C 1
ATOM 4786 O O . SER D 1 135 ? 58.379 10.480 64.588 1.00 12.58 232 SER D O 1
ATOM 4789 N N . TYR D 1 136 ? 59.757 11.054 62.893 1.00 13.17 233 TYR D N 1
ATOM 4790 C CA . TYR D 1 136 ? 59.439 10.018 61.961 1.00 13.58 233 TYR D CA 1
ATOM 4791 C C . TYR D 1 136 ? 60.635 9.098 61.682 1.00 14.40 233 TYR D C 1
ATOM 4792 O O . TYR D 1 136 ? 61.792 9.509 61.629 1.00 14.62 233 TYR D O 1
ATOM 4801 N N . THR D 1 137 ? 60.288 7.839 61.556 1.00 14.09 234 THR D N 1
ATOM 4802 C CA . THR D 1 137 ? 61.210 6.814 61.154 1.00 16.86 234 THR D CA 1
ATOM 4803 C C . THR D 1 137 ? 60.833 6.569 59.701 1.00 18.03 234 THR D C 1
ATOM 4804 O O . THR D 1 137 ? 59.951 7.230 59.142 1.00 18.42 234 THR D O 1
ATOM 4808 N N . TYR D 1 138 ? 61.435 5.548 59.168 1.00 22.17 235 TYR D N 1
ATOM 4809 C CA . TYR D 1 138 ? 61.121 5.027 57.797 1.00 23.49 235 TYR D CA 1
ATOM 4810 C C . TYR D 1 138 ? 59.627 4.714 57.510 1.00 24.66 235 TYR D C 1
ATOM 4811 O O . TYR D 1 138 ? 58.893 4.059 58.295 1.00 23.61 235 TYR D O 1
ATOM 4820 N N . GLY D 1 139 ? 59.205 5.192 56.350 1.00 24.62 236 GLY D N 1
ATOM 4821 C CA . GLY D 1 139 ? 57.839 5.018 55.871 1.00 24.88 236 GLY D CA 1
ATOM 4822 C C . GLY D 1 139 ? 56.969 6.174 56.325 1.00 25.14 236 GLY D C 1
ATOM 4823 O O . GLY D 1 139 ? 55.737 6.071 56.374 1.00 27.29 236 GLY D O 1
ATOM 4824 N N . ASP D 1 140 ? 57.605 7.269 56.698 1.00 25.14 237 ASP D N 1
ATOM 4825 C CA . ASP D 1 140 ? 56.853 8.460 57.117 1.00 23.87 237 ASP D CA 1
ATOM 4826 C C . ASP D 1 140 ? 56.023 8.047 58.286 1.00 21.81 237 ASP D C 1
ATOM 4827 O O . ASP D 1 140 ? 54.861 8.461 58.449 1.00 23.50 237 ASP D O 1
ATOM 4829 N N . ARG D 1 141 ? 56.606 7.151 59.076 1.00 19.67 238 ARG D N 1
ATOM 4830 C CA A ARG D 1 141 ? 55.930 6.612 60.270 0.50 17.99 238 ARG D CA 1
ATOM 4831 C CA B ARG D 1 141 ? 55.943 6.615 60.268 0.50 18.21 238 ARG D CA 1
ATOM 4832 C C . ARG D 1 141 ? 56.294 7.404 61.512 1.00 16.98 238 ARG D C 1
ATOM 4833 O O . ARG D 1 141 ? 57.469 7.425 61.925 1.00 15.77 238 ARG D O 1
ATOM 4848 N N . PRO D 1 142 ? 55.294 8.027 62.131 1.00 15.93 239 PRO D N 1
ATOM 4849 C CA . PRO D 1 142 ? 55.571 8.725 63.374 1.00 16.04 239 PRO D CA 1
ATOM 4850 C C . PRO D 1 142 ? 55.866 7.807 64.533 1.00 15.58 239 PRO D C 1
ATOM 4851 O O . PRO D 1 142 ? 55.129 6.863 64.802 1.00 15.84 239 PRO D O 1
ATOM 4863 N N . GLU D 1 144 ? 57.479 9.311 67.676 1.00 14.97 241 GLU D N 1
ATOM 4864 C CA . GLU D 1 144 ? 57.653 10.101 68.911 1.00 14.77 241 GLU D CA 1
ATOM 4865 C C . GLU D 1 144 ? 57.027 11.465 68.822 1.00 15.34 241 GLU D C 1
ATOM 4866 O O . GLU D 1 144 ? 57.145 12.139 67.827 1.00 15.14 241 GLU D O 1
ATOM 4872 N N . VAL D 1 145 ? 56.345 11.823 69.891 1.00 13.64 242 VAL D N 1
ATOM 4873 C CA . VAL D 1 145 ? 55.897 13.180 70.130 1.00 15.19 242 VAL D CA 1
ATOM 4874 C C . VAL D 1 145 ? 56.713 13.682 71.280 1.00 15.73 242 VAL D C 1
ATOM 4875 O O . VAL D 1 145 ? 56.807 13.017 72.329 1.00 16.75 242 VAL D O 1
ATOM 4879 N N . ARG D 1 146 ? 57.368 14.805 71.065 1.00 14.80 243 ARG D N 1
ATOM 4880 C CA . ARG D 1 146 ? 58.200 15.386 72.095 1.00 16.38 243 ARG D CA 1
ATOM 4881 C C . ARG D 1 146 ? 57.865 16.884 72.239 1.00 17.88 243 ARG D C 1
ATOM 4882 O O . ARG D 1 146 ? 57.984 17.678 71.291 1.00 19.46 243 ARG D O 1
ATOM 4890 N N . ARG D 1 147 ? 57.452 17.257 73.438 1.00 18.04 244 ARG D N 1
ATOM 4891 C CA . ARG D 1 147 ? 57.263 18.671 73.765 1.00 18.62 244 ARG D CA 1
ATOM 4892 C C . ARG D 1 147 ? 58.386 19.154 74.674 1.00 18.32 244 ARG D C 1
ATOM 4893 O O . ARG D 1 147 ? 58.566 18.645 75.800 1.00 18.16 244 ARG D O 1
ATOM 4901 N N . GLY D 1 148 ? 59.151 20.114 74.174 1.00 16.47 245 GLY D N 1
ATOM 4902 C CA . GLY D 1 148 ? 60.333 20.637 74.904 1.00 16.63 245 GLY D CA 1
ATOM 4903 C C . GLY D 1 148 ? 60.049 22.082 75.264 1.00 16.32 245 GLY D C 1
ATOM 4904 O O . GLY D 1 148 ? 59.511 22.843 74.460 1.00 18.20 245 GLY D O 1
ATOM 4905 N N . LEU D 1 149 ? 60.399 22.431 76.485 1.00 14.68 246 LEU D N 1
ATOM 4906 C CA . LEU D 1 149 ? 60.427 23.781 76.983 1.00 14.30 246 LEU D CA 1
ATOM 4907 C C . LEU D 1 149 ? 61.867 24.115 77.331 1.00 14.83 246 LEU D C 1
ATOM 4908 O O . LEU D 1 149 ? 62.482 23.463 78.216 1.00 14.02 246 LEU D O 1
ATOM 4913 N N . TYR D 1 150 ? 62.350 25.129 76.616 1.00 14.69 247 TYR D N 1
ATOM 4914 C CA . TYR D 1 150 ? 63.719 25.592 76.634 1.00 15.41 247 TYR D CA 1
ATOM 4915 C C . TYR D 1 150 ? 63.872 26.950 77.303 1.00 14.46 247 TYR D C 1
ATOM 4916 O O . TYR D 1 150 ? 63.235 27.913 76.934 1.00 11.22 247 TYR D O 1
ATOM 4925 N N . LEU D 1 151 ? 64.832 27.008 78.215 1.00 14.03 248 LEU D N 1
ATOM 4926 C CA . LEU D 1 151 ? 65.263 28.251 78.762 1.00 14.77 248 LEU D CA 1
ATOM 4927 C C . LEU D 1 151 ? 66.430 28.720 77.863 1.00 16.25 248 LEU D C 1
ATOM 4928 O O . LEU D 1 151 ? 67.472 28.110 77.783 1.00 17.40 248 LEU D O 1
ATOM 4933 N N . THR D 1 152 ? 66.255 29.886 77.272 1.00 15.95 249 THR D N 1
ATOM 4934 C CA . THR D 1 152 ? 67.194 30.393 76.271 1.00 16.40 249 THR D CA 1
ATOM 4935 C C . THR D 1 152 ? 67.977 31.578 76.793 1.00 17.82 249 THR D C 1
ATOM 4936 O O . THR D 1 152 ? 68.249 32.533 76.068 1.00 20.87 249 THR D O 1
ATOM 4940 N N . ASP D 1 153 ? 68.399 31.552 78.053 1.00 17.45 250 ASP D N 1
ATOM 4941 C CA . ASP D 1 153 ? 69.091 32.715 78.548 1.00 18.66 250 ASP D CA 1
ATOM 4942 C C . ASP D 1 153 ? 70.611 32.606 78.189 1.00 17.44 250 ASP D C 1
ATOM 4943 O O . ASP D 1 153 ? 71.244 33.594 77.956 1.00 17.81 250 ASP D O 1
ATOM 4948 N N . HIS D 1 154 ? 71.143 31.406 78.133 1.00 15.78 251 HIS D N 1
ATOM 4949 C CA . HIS D 1 154 ? 72.567 31.156 77.807 1.00 16.57 251 HIS D CA 1
ATOM 4950 C C . HIS D 1 154 ? 72.782 30.393 76.512 1.00 15.32 251 HIS D C 1
ATOM 4951 O O . HIS D 1 154 ? 73.891 30.273 75.985 1.00 13.90 251 HIS D O 1
ATOM 4958 N N . TYR D 1 155 ? 71.673 29.907 76.000 1.00 15.27 252 TYR D N 1
ATOM 4959 C CA . TYR D 1 155 ? 71.639 28.979 74.853 1.00 15.15 252 TYR D CA 1
ATOM 4960 C C . TYR D 1 155 ? 70.536 29.500 73.912 1.00 14.54 252 TYR D C 1
ATOM 4961 O O . TYR D 1 155 ? 69.573 30.136 74.332 1.00 17.23 252 TYR D O 1
ATOM 4970 N N . HIS D 1 156 ? 70.765 29.354 72.639 1.00 13.71 253 HIS D N 1
ATOM 4971 C CA . HIS D 1 156 ? 69.724 29.563 71.626 1.00 14.47 253 HIS D CA 1
ATOM 4972 C C . HIS D 1 156 ? 69.508 28.293 70.813 1.00 15.05 253 HIS D C 1
ATOM 4973 O O . HIS D 1 156 ? 70.305 27.355 70.855 1.00 15.60 253 HIS D O 1
ATOM 4980 N N . TYR D 1 157 ? 68.462 28.332 70.018 1.00 13.92 254 TYR D N 1
ATOM 4981 C CA . TYR D 1 157 ? 68.136 27.292 69.045 1.00 14.45 254 TYR D CA 1
ATOM 4982 C C . TYR D 1 157 ? 68.663 27.693 67.671 1.00 13.85 254 TYR D C 1
ATOM 4983 O O . TYR D 1 157 ? 68.282 28.710 67.093 1.00 14.00 254 TYR D O 1
ATOM 4992 N N . ARG D 1 158 ? 69.583 26.921 67.175 1.00 13.38 255 ARG D N 1
ATOM 4993 C CA . ARG D 1 158 ? 70.284 27.241 65.898 1.00 14.51 255 ARG D CA 1
ATOM 4994 C C . ARG D 1 158 ? 69.556 26.599 64.739 1.00 14.43 255 ARG D C 1
ATOM 4995 O O . ARG D 1 158 ? 69.066 25.461 64.831 1.00 15.92 255 ARG D O 1
ATOM 5003 N N . ASN D 1 159 ? 69.364 27.370 63.694 1.00 14.00 256 ASN D N 1
ATOM 5004 C CA . ASN D 1 159 ? 68.714 26.867 62.515 1.00 14.59 256 ASN D CA 1
ATOM 5005 C C . ASN D 1 159 ? 69.285 27.472 61.246 1.00 15.04 256 ASN D C 1
ATOM 5006 O O . ASN D 1 159 ? 69.321 28.672 61.086 1.00 16.50 256 ASN D O 1
ATOM 5011 N N . SER D 1 160 ? 69.614 26.615 60.299 1.00 17.77 257 SER D N 1
ATOM 5012 C CA . SER D 1 160 ? 69.988 27.031 58.973 1.00 17.80 257 SER D CA 1
ATOM 5013 C C . SER D 1 160 ? 68.894 26.718 57.990 1.00 16.57 257 SER D C 1
ATOM 5014 O O . SER D 1 160 ? 68.337 25.626 58.017 1.00 14.32 257 SER D O 1
ATOM 5017 N N . LEU D 1 161 ? 68.600 27.708 57.175 1.00 13.21 258 LEU D N 1
ATOM 5018 C CA . LEU D 1 161 ? 67.552 27.658 56.170 1.00 15.57 258 LEU D CA 1
ATOM 5019 C C . LEU D 1 161 ? 68.133 27.740 54.777 1.00 14.40 258 LEU D C 1
ATOM 5020 O O . LEU D 1 161 ? 69.010 28.585 54.548 1.00 13.57 258 LEU D O 1
ATOM 5025 N N . ASN D 1 162 ? 67.673 26.870 53.883 1.00 14.74 259 ASN D N 1
ATOM 5026 C CA . ASN D 1 162 ? 67.980 26.960 52.479 1.00 16.29 259 ASN D CA 1
ATOM 5027 C C . ASN D 1 162 ? 67.029 27.890 51.674 1.00 19.20 259 ASN D C 1
ATOM 5028 O O . ASN D 1 162 ? 67.184 28.062 50.431 1.00 20.84 259 ASN D O 1
#

B-factor: mean 21.18, std 7.89, range [7.19, 56.41]

Radius of gyration: 25.05 Å; Cα contacts (8 Å, |Δi|>4): 1452; chains: 4; bounding box: 61×62×65 Å

Foldseek 3Di:
DADDDFQKDFPVWDKDWPDKDKWQADPVRCVLQVHDGRAIWIWTWMAIDVHGFKIKIKIGGCVQCPVVHPCPVVVDPDDPQVCCCVVRVFHDDKDKDKDWDFQDPVRQVVRPHDGGDTWIWIWMWDAGPPRRIMTMIMTGDPPGIDGDDDDD/DADDDAQKDFPDDDDKDKDWDDKDKDFDDPVRCVLQVHDGRFIWIWTWMAIDVHGWKIKIKTGGCVQCVPDDPCCVVVDPGDPQVCCCPVRVFHDDKDKDKDWDFADPVRQVVRVHDTGDIWIWIWIWDAGPPRRIMTMIMTGDPPGIDGDDDDD/DADDDAQKDFPDDDDRPDKDKDWDDKDKDFDDPVRCVLQVHDHRFIWIWTWMAIDVHGWKIKIKTGGCVQCVVDDPCCVHVDPGDPQVCCCVVRVFHDDKDKDKDKDFADPVRQVVRPHDTGQIWIWIWIWDAGPPRRIMTMIMTGDPPGIDGDDDDD/DADDDFQKDFPVPKDKDWDDKDKWQDDPVRCVLQVHPGRQIWIWTWMAIDVHGWKIKIKIGGCVQCVVDDPCCVRVDPGDDQVCCCPVRVFHDDKDKDKDWDFADPVRQVVRVHDGGDIWIWIWMWDDGPPRGIMTMIMTGDPPGIDGDDDDD

InterPro domains:
  IPR000524 Transcription regulator HTH, GntR [PF00392] (27-90)
  IPR000524 Transcription regulator HTH, GntR [PR00035] (50-64)
  IPR000524 Transcription regulator HTH, GntR [PR00035] (64-80)
  IPR000524 Transcription regulator HTH, GntR [PS50949] (25-93)
  IPR000524 Transcription regulator HTH, GntR [SM00345] (31-90)
  IPR000524 Transcription regulator HTH, GntR [cd07377] (26-91)
  IPR011663 UbiC transcription regulator-associated [PF07702] (113-253)
  IPR011663 UbiC transcription regulator-associated [SM00866] (111-253)
  IPR028978 Chorismate pyruvate-lyase/UbiC transcription regulator-associated domain superfamily [G3DSA:3.40.1410.10] (98-258)
  IPR028978 Chorismate pyruvate-lyase/UbiC transcription regulator-associated domain superfamily [SSF64288] (79-257)
  IPR036388 Winged helix-like DNA-binding domain superfamily [G3DSA:1.10.10.10] (22-97)
  IPR036390 Winged helix DNA-binding domain superfamily [SSF46785] (26-102)
  IPR050679 Bacterial HTH-type transcriptional regulator [PTHR44846] (25-255)

Solvent-accessible surface area: 27454 Å² total

Sequence (618 aa):
VRYRFLRLAPDEAESRILECRRLRAPAEIARALELRAGETVVTIRRQLSNHPTVIDDLWLPGTHFRGLTLELLTASKAPLYGLFESEFGVSVRADEKLRAVAASPEIAPLLGVEPGRPLLQVDRISYTYGDRPEVRRGLYLTDHYHYRNSLLNVRYRFLRLAPDEEGEAESRILECRRLRAPAEIARALELRAGETVVTIRRQLSNHPTVIDDLWLPGTHFRGLTLELLTASKAPLYGLFESEFGVSVRADEKLRAVAASPEIAPLLGVEPGRPLLQVDRISYTYGDRPEVRRGLYLTDHYHYRNSLNVRYRFLRLAPDEEGEGGRAESRILECRRLRAPAEIARRALELRAGETVVTIRRQLSNHPTVIDDLWLPGTHFRGLTLELLTASKAPLYGLFESEFGVSVRADEKLRRAVAASPEIAPLLGVEPGRPLLQVDRISYTYGDRPEVRRGLYLTDHYHYRNSLNVRYRFLRLAPDERAESRILECRRLRAPAEIARALELRAGETVVTIRRQLSNHPTVIDDLWLPGTHFRGLTLELLTASKAPLYGLFESEFGVSVRADEKLRAVAASPEIAPLLGVEPGRPLLQVDRISYTYGDRRPEVRRGLYLTDHYHYRNSLN

Secondary structure (DSSP, 8-state):
---SS--EEE----EEEEEEEEEEPPHHHHHHHTPPTT-EEEEEEEEE-----EEEEEEEEGGG-TT--HHHHHH----HHHHHHHHH----EEEEEEEEEEPPTTTHHHHT--TT-EEEEEEEEEEBTTTB--EEEEEE--SSEEEEEEE-/---SS--EEESSS----EEEEEEEEEEPPHHHHHHTTPPTT-EEEEEEEEE-----EEEEEEEESGGGTT--HHHHHH--S-HHHHHHHHH----EEEEEEEEEEPPTTTHHHHT--TT-EEEEEEEEEEBTTTB--EEEEEE--SSEEEEEEE-/---SS--EEESSSSS--PPPEEEEEEEEEEPPHHHHHHTTPPTT-EEEEEEEEE-----EEEEEEEETGGGTT--HHHHHH--S-HHHHHHHHH----EEEEEEEEEEPPTTTHHHHT--TT-EEEEEEEEEEBTTTB--EEEEEE--SSEEEEEEE-/---SS--EEE-----EEEEEEEEEEPPHHHHHHHTPPTT-EEEEEEEEE-----EEEEEEEEGGG-TT--HHHHHH--S-HHHHHHHHH----EEEEEEEEEEPPTTTHHHHT--TT-EEEEEEEEEEBTTTB--EEEEEE--SSEEEEEEE-

Nearest PDB structures (foldseek):
  3bwg-assembly1_A  TM=8.938E-01  e=2.859E-09  Bacillus subtilis subsp. subtilis str. 168
  3f8m-assembly1_B  TM=8.779E-01  e=2.297E-09  Mycolicibacterium smegmatis MC2 155
  3bwg-assembly1_B  TM=8.916E-01  e=3.559E-09  Bacillus subtilis subsp. subtilis str. 168
  3bwg-assembly2_C-2  TM=8.334E-01  e=2.059E-09  Bacillus subtilis subsp. subtilis str. 168
  3f8l-assembly2_D  TM=8.748E-01  e=5.219E-09  Mycolicibacterium smegmatis MC2 155

CATH classification: 3.40.1410.10

Organism: Bordetella bronchiseptica (strain ATCC BAA-588 / NCTC 13252 / RB50) (NCBI:txid257310)